Protein AF-A0A0H4B505-F1 (afdb_monomer)

Mean predicted aligned error: 18.38 Å

Foldseek 3Di:
DPPVVVVVVVVVCLVVVHWDDDDDPDPDPPPVPLGTHNDCPPSVVVVSVVVVVVVVVVVVVVVVVVVLLVVLVVLVLVLQPLSNEDFPPPDPRNVQADPQWTWDQPPPVSSIAIDGDPCLVVLLQLLVCLLPDALVVSQVVCVVVVDFAPDDDVPDGRGRDSVNSVVSLPDPVLQQWHFRADPVRDTDDDIRHNNHDHSDHPVSSVSSVVVNVCCVLQVNDDPDQFDLDLQGLQEAELQQQFFWDWAADDFDQDPVRDTHGAATFTFGPQCVVPVVNGPPPSDRQTQGDDPVVVLVLLLPDPLQVLQPPVVLVVVLVVLVVVLVVLVVVLVVLVVVLVVLVVVQVVCVVVVHDRDPVSVVVNVVSVVSNVVSVVVSVVSVVVSVVSVPDDGGPVRSVVSNVLSVVCVVCVDSRPVVSVVSNVVVVVSQWGWYAHSNVSDIHIFHFDDDSRGTLGTPDDPPSQPPQDDPSNVVSVVSSVVVVPPPD

Radius of gyration: 32.5 Å; Cα contacts (8 Å, |Δi|>4): 542; chains: 1; bounding box: 95×66×100 Å

Structure (mmCIF, N/CA/C/O backbone):
data_AF-A0A0H4B505-F1
#
_entry.id   AF-A0A0H4B505-F1
#
loop_
_atom_site.group_PDB
_atom_site.id
_atom_site.type_symbol
_atom_site.label_atom_id
_atom_site.label_alt_id
_atom_site.label_comp_id
_atom_site.label_asym_id
_atom_site.label_entity_id
_atom_site.label_seq_id
_atom_site.pdbx_PDB_ins_code
_atom_site.Cartn_x
_atom_site.Cartn_y
_atom_site.Cartn_z
_atom_site.occupancy
_atom_site.B_iso_or_equiv
_atom_site.auth_seq_id
_atom_site.auth_comp_id
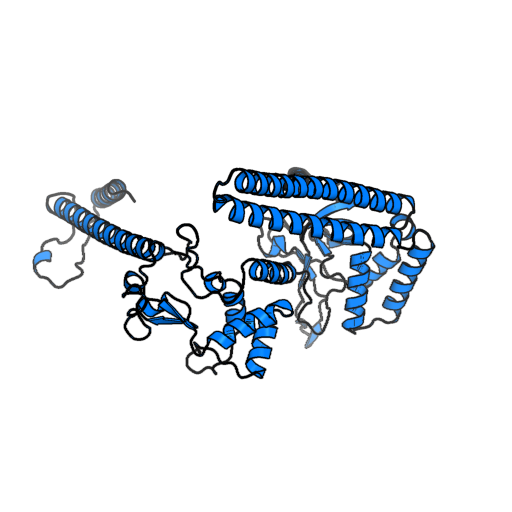_atom_site.auth_asym_id
_atom_site.auth_atom_id
_atom_site.pdbx_PDB_model_num
ATOM 1 N N . MET A 1 1 ? -0.317 -25.421 30.813 1.00 47.00 1 MET A N 1
ATOM 2 C CA . MET A 1 1 ? 0.051 -26.348 31.887 1.00 47.00 1 MET A CA 1
ATOM 3 C C . MET A 1 1 ? -1.161 -26.478 32.767 1.00 47.00 1 MET A C 1
ATOM 5 O O . MET A 1 1 ? -1.562 -25.506 33.411 1.00 47.00 1 MET A O 1
ATOM 9 N N . GLU A 1 2 ? -1.841 -27.605 32.639 1.00 58.97 2 GLU A N 1
ATOM 10 C CA . GLU A 1 2 ? -2.966 -27.904 33.508 1.00 58.97 2 GLU A CA 1
ATOM 11 C C . GLU A 1 2 ? -2.435 -28.212 34.912 1.00 58.97 2 GLU A C 1
ATOM 13 O O . GLU A 1 2 ? -1.259 -28.523 35.093 1.00 58.97 2 GLU A O 1
ATOM 18 N N . VAL A 1 3 ? -3.271 -28.046 35.941 1.00 57.50 3 VAL A N 1
ATOM 19 C CA . VAL A 1 3 ? -2.848 -28.306 37.333 1.00 57.50 3 VAL A CA 1
ATOM 20 C C . VAL A 1 3 ? -2.403 -29.764 37.493 1.00 57.50 3 VAL A C 1
ATOM 22 O O . VAL A 1 3 ? -1.510 -30.051 38.281 1.00 57.50 3 VAL A O 1
ATOM 25 N N . GLU A 1 4 ? -2.988 -30.659 36.700 1.00 63.47 4 GLU A N 1
ATOM 26 C CA . GLU A 1 4 ? -2.661 -32.082 36.652 1.00 63.47 4 GLU A CA 1
ATOM 27 C C . GLU A 1 4 ? -1.247 -32.350 36.126 1.00 63.47 4 GLU A C 1
ATOM 29 O O . GLU A 1 4 ? -0.554 -33.194 36.690 1.00 63.47 4 GLU A O 1
ATOM 34 N N . ASP A 1 5 ? -0.784 -31.593 35.125 1.00 70.44 5 ASP A N 1
ATOM 35 C CA . ASP A 1 5 ? 0.582 -31.711 34.593 1.00 70.44 5 ASP A CA 1
ATOM 36 C C . ASP A 1 5 ? 1.610 -31.350 35.670 1.00 70.44 5 ASP A C 1
ATOM 38 O O . ASP A 1 5 ? 2.559 -32.090 35.915 1.00 70.44 5 ASP A O 1
ATOM 42 N N . GLY A 1 6 ? 1.365 -30.243 36.380 1.00 67.19 6 GLY A N 1
ATOM 43 C CA . GLY A 1 6 ? 2.234 -29.797 37.467 1.00 67.19 6 GLY A CA 1
ATOM 44 C C . GLY A 1 6 ? 2.267 -30.778 38.641 1.00 67.19 6 GLY A C 1
ATOM 45 O O . GLY A 1 6 ? 3.318 -30.975 39.239 1.00 67.19 6 GLY A O 1
ATOM 46 N N . ILE A 1 7 ? 1.145 -31.434 38.958 1.00 70.38 7 ILE A N 1
ATOM 47 C CA . ILE A 1 7 ? 1.092 -32.464 40.007 1.00 70.38 7 ILE A CA 1
ATOM 48 C C . ILE A 1 7 ? 1.871 -33.717 39.592 1.00 70.38 7 ILE A C 1
ATOM 50 O O . ILE A 1 7 ? 2.605 -34.263 40.412 1.00 70.38 7 ILE A O 1
ATOM 54 N N . ARG A 1 8 ? 1.746 -34.165 38.335 1.00 74.44 8 ARG A N 1
ATOM 55 C CA . ARG A 1 8 ? 2.503 -35.323 37.829 1.00 74.44 8 ARG A CA 1
ATOM 56 C C . ARG A 1 8 ? 4.004 -35.080 37.876 1.00 74.44 8 ARG A C 1
ATOM 58 O O . ARG A 1 8 ? 4.752 -35.969 38.264 1.00 74.44 8 ARG A O 1
ATOM 65 N N . GLU A 1 9 ? 4.432 -33.880 37.512 1.00 77.38 9 GLU A N 1
ATOM 66 C CA . GLU A 1 9 ? 5.847 -33.519 37.508 1.00 77.38 9 GLU A CA 1
ATOM 67 C C . GLU A 1 9 ? 6.402 -33.375 38.934 1.00 77.38 9 GLU A C 1
ATOM 69 O O . GLU A 1 9 ? 7.493 -33.859 39.218 1.00 77.38 9 GLU A O 1
ATOM 74 N N . LEU A 1 10 ? 5.613 -32.829 39.868 1.00 73.00 10 LEU A N 1
ATOM 75 C CA . LEU A 1 10 ? 5.948 -32.807 41.298 1.00 73.00 10 LEU A CA 1
ATOM 76 C C . LEU A 1 10 ? 6.078 -34.217 41.894 1.00 73.00 10 LEU A C 1
ATOM 78 O O . LEU A 1 10 ? 7.038 -34.489 42.609 1.00 73.00 10 LEU A O 1
ATOM 82 N N . LEU A 1 11 ? 5.143 -35.120 41.582 1.00 77.38 11 LEU A N 1
ATOM 83 C CA . LEU A 1 11 ? 5.204 -36.518 42.018 1.00 77.38 11 LEU A CA 1
ATOM 84 C C . LEU A 1 11 ? 6.441 -37.228 41.462 1.00 77.38 11 LEU A C 1
ATOM 86 O O . LEU A 1 11 ? 7.147 -37.880 42.221 1.00 77.38 11 LEU A O 1
ATOM 90 N N . ALA A 1 12 ? 6.760 -37.030 40.180 1.00 80.44 12 ALA A N 1
ATOM 91 C CA . ALA A 1 12 ? 7.949 -37.612 39.559 1.00 80.44 12 ALA A CA 1
ATOM 92 C C . ALA A 1 12 ? 9.260 -37.135 40.213 1.00 80.44 12 ALA A C 1
ATOM 94 O O . ALA A 1 12 ? 10.206 -37.911 40.337 1.00 80.44 12 ALA A O 1
ATOM 95 N N . ILE A 1 13 ? 9.317 -35.873 40.656 1.00 77.62 13 ILE A N 1
ATOM 96 C CA . ILE A 1 13 ? 10.455 -35.327 41.412 1.00 77.62 13 ILE A CA 1
ATOM 97 C C . ILE A 1 13 ? 10.587 -36.038 42.769 1.00 77.62 13 ILE A C 1
ATOM 99 O O . ILE A 1 13 ? 11.686 -36.462 43.128 1.00 77.62 13 ILE A O 1
ATOM 103 N N . PHE A 1 14 ? 9.481 -36.221 43.495 1.00 81.31 14 PHE A N 1
ATOM 104 C CA . PHE A 1 14 ? 9.489 -36.907 44.791 1.00 81.31 14 PHE A CA 1
ATOM 105 C C . PHE A 1 14 ? 9.815 -38.402 44.670 1.00 81.31 14 PHE A C 1
ATOM 107 O O . PHE A 1 14 ? 10.628 -38.909 45.442 1.00 81.31 14 PHE A O 1
ATOM 114 N N . ASP A 1 15 ? 9.265 -39.093 43.668 1.00 79.81 15 ASP A N 1
ATOM 115 C CA . ASP A 1 15 ? 9.544 -40.510 43.390 1.00 79.81 15 ASP A CA 1
ATOM 116 C C . ASP A 1 15 ? 11.017 -40.748 43.012 1.00 79.81 15 ASP A C 1
ATOM 118 O O . ASP A 1 15 ? 11.576 -41.809 43.290 1.00 79.81 15 ASP A O 1
ATOM 122 N N . ALA A 1 16 ? 11.683 -39.741 42.436 1.00 85.31 16 ALA A N 1
ATOM 123 C CA . ALA A 1 16 ? 13.122 -39.752 42.171 1.00 85.31 16 ALA A CA 1
ATOM 124 C C . ALA A 1 16 ? 13.986 -39.493 43.427 1.00 85.31 16 ALA A C 1
ATOM 126 O O . ALA A 1 16 ? 15.211 -39.401 43.322 1.00 85.31 16 ALA A O 1
ATOM 127 N N . GLY A 1 17 ? 13.375 -39.358 44.610 1.00 78.12 17 GLY A N 1
ATOM 128 C CA . GLY A 1 17 ? 14.056 -39.076 45.876 1.00 78.12 17 GLY A CA 1
ATOM 129 C C . GLY A 1 17 ? 14.530 -37.628 46.020 1.00 78.12 17 GLY A C 1
ATOM 130 O O . GLY A 1 17 ? 15.330 -37.327 46.908 1.00 78.12 17 GLY A O 1
ATOM 131 N N . LEU A 1 18 ? 14.068 -36.728 45.149 1.00 74.31 18 LEU A N 1
ATOM 132 C CA . LEU A 1 18 ? 14.419 -35.313 45.176 1.00 74.31 18 LEU A CA 1
ATOM 133 C C . LEU A 1 18 ? 13.382 -34.536 45.989 1.00 74.31 18 LEU A C 1
ATOM 135 O O . LEU A 1 18 ? 12.185 -34.789 45.908 1.00 74.31 18 LEU A O 1
ATOM 139 N N . GLY A 1 19 ? 13.848 -33.564 46.769 1.00 70.38 19 GLY A N 1
ATOM 140 C CA . GLY A 1 19 ? 12.987 -32.657 47.518 1.00 70.38 19 GLY A CA 1
ATOM 141 C C . GLY A 1 19 ? 12.926 -31.268 46.890 1.00 70.38 19 GLY A C 1
ATOM 142 O O . GLY A 1 19 ? 13.866 -30.829 46.229 1.00 70.38 19 GLY A O 1
ATOM 143 N N . ILE A 1 20 ? 11.831 -30.550 47.124 1.00 70.50 20 ILE A N 1
ATOM 144 C CA . ILE A 1 20 ? 11.635 -29.181 46.646 1.00 70.50 20 ILE A CA 1
ATOM 145 C C . ILE A 1 20 ? 11.804 -28.225 47.816 1.00 70.50 20 ILE A C 1
ATOM 147 O O . ILE A 1 20 ? 11.031 -28.244 48.772 1.00 70.50 20 ILE A O 1
ATOM 151 N N . ALA A 1 21 ? 12.815 -27.367 47.721 1.00 66.69 21 ALA A N 1
ATOM 152 C CA . ALA A 1 21 ? 12.977 -26.241 48.625 1.00 66.69 21 ALA A CA 1
ATOM 153 C C . ALA A 1 21 ? 12.109 -25.076 48.134 1.00 66.69 21 ALA A C 1
ATOM 155 O O . ALA A 1 21 ? 12.296 -24.576 47.022 1.00 66.69 21 ALA A O 1
ATOM 156 N N . VAL A 1 22 ? 11.156 -24.642 48.958 1.00 64.69 22 VAL A N 1
ATOM 157 C CA . VAL A 1 22 ? 10.309 -23.482 48.662 1.00 64.69 22 VAL A CA 1
ATOM 158 C C . VAL A 1 22 ? 10.856 -22.285 49.431 1.00 64.69 22 VAL A C 1
ATOM 160 O O . VAL A 1 22 ? 10.859 -22.284 50.657 1.00 64.69 22 VAL A O 1
ATOM 163 N N . CYS A 1 23 ? 11.334 -21.272 48.709 1.00 55.28 23 CYS A N 1
ATOM 164 C CA . CYS A 1 23 ? 11.812 -20.026 49.305 1.00 55.28 23 CYS A CA 1
ATOM 165 C C . CYS A 1 23 ? 10.682 -18.982 49.279 1.00 55.28 23 CYS A C 1
ATOM 167 O O . CYS A 1 23 ? 10.175 -18.686 48.189 1.00 55.28 23 CYS A O 1
ATOM 169 N N . PRO A 1 24 ? 10.241 -18.449 50.433 1.00 55.56 24 PRO A N 1
ATOM 170 C CA . PRO A 1 24 ? 9.192 -17.440 50.467 1.00 55.56 24 PRO A CA 1
ATOM 171 C C . PRO A 1 24 ? 9.683 -16.087 49.933 1.00 55.56 24 PRO A C 1
ATOM 173 O O . PRO A 1 24 ? 10.873 -15.786 49.909 1.00 55.56 24 PRO A O 1
ATOM 176 N N . TYR A 1 25 ? 8.729 -15.271 49.482 1.00 49.03 25 TYR A N 1
ATOM 177 C CA . TYR A 1 25 ? 8.973 -13.922 48.959 1.00 49.03 25 TYR A CA 1
ATOM 178 C C . TYR A 1 25 ? 8.952 -12.838 50.058 1.00 49.03 25 TYR A C 1
ATOM 180 O O . TYR A 1 25 ? 9.367 -11.713 49.798 1.00 49.03 25 TYR A O 1
ATOM 188 N N . GLU A 1 26 ? 8.485 -13.157 51.271 1.00 50.34 26 GLU A N 1
ATOM 189 C CA . GLU A 1 26 ? 8.412 -12.222 52.404 1.00 50.34 26 GLU A CA 1
ATOM 190 C C . GLU A 1 26 ? 9.040 -12.832 53.667 1.00 50.34 26 GLU A C 1
ATOM 192 O O . GLU A 1 26 ? 8.869 -14.024 53.932 1.00 50.34 26 GLU A O 1
ATOM 197 N N . ASP A 1 27 ? 9.748 -11.991 54.430 1.00 48.66 27 ASP A N 1
ATOM 198 C CA . ASP A 1 27 ? 10.404 -12.296 55.712 1.00 48.66 27 ASP A CA 1
ATOM 199 C C . ASP A 1 27 ? 9.374 -12.434 56.854 1.00 48.66 27 ASP A C 1
ATOM 201 O O . ASP A 1 27 ? 9.413 -11.698 57.840 1.00 48.66 27 ASP A O 1
ATOM 205 N N . ASP A 1 28 ? 8.402 -13.338 56.714 1.00 49.44 28 ASP A N 1
ATOM 206 C CA . ASP A 1 28 ? 7.473 -13.680 57.795 1.00 49.44 28 ASP A CA 1
ATOM 207 C C . ASP A 1 28 ? 7.824 -15.069 58.363 1.00 49.44 28 ASP A C 1
ATOM 209 O O . ASP A 1 28 ? 7.789 -16.091 57.669 1.00 49.44 28 ASP A O 1
ATOM 213 N N . ASP A 1 29 ? 8.172 -15.096 59.654 1.00 52.53 29 ASP A N 1
ATOM 214 C CA . ASP A 1 29 ? 8.674 -16.249 60.423 1.00 52.53 29 ASP A CA 1
ATOM 215 C C . ASP A 1 29 ? 7.698 -17.441 60.491 1.00 52.53 29 ASP A C 1
ATOM 217 O O . ASP A 1 29 ? 8.032 -18.529 60.968 1.00 52.53 29 ASP A O 1
ATOM 221 N N . THR A 1 30 ? 6.475 -17.268 59.993 1.00 49.25 30 THR A N 1
ATOM 222 C CA . THR A 1 30 ? 5.428 -18.293 59.972 1.00 49.25 30 THR A CA 1
ATOM 223 C C . THR A 1 30 ? 5.692 -19.440 58.983 1.00 49.25 30 THR A C 1
ATOM 225 O O . THR A 1 30 ? 5.174 -20.539 59.198 1.00 49.25 30 THR A O 1
ATOM 228 N N . TRP A 1 31 ? 6.546 -19.249 57.964 1.00 47.53 31 TRP A N 1
ATOM 229 C CA . TRP A 1 31 ? 6.829 -20.253 56.915 1.00 47.53 31 TRP A CA 1
ATOM 230 C C . TRP A 1 31 ? 8.210 -20.923 56.994 1.00 47.53 31 TRP A C 1
ATOM 232 O O . TRP A 1 31 ? 8.468 -21.869 56.245 1.00 47.53 31 TRP A O 1
ATOM 242 N N . ASN A 1 32 ? 9.037 -20.573 57.990 1.00 49.28 32 ASN A N 1
ATOM 243 C CA . ASN A 1 32 ? 10.272 -21.298 58.347 1.00 49.28 32 ASN A CA 1
ATOM 244 C C . ASN A 1 32 ? 10.034 -22.781 58.739 1.00 49.28 32 ASN A C 1
ATOM 246 O O . ASN A 1 32 ? 10.974 -23.521 59.022 1.00 49.28 32 ASN A O 1
ATOM 250 N N . ARG A 1 33 ? 8.775 -23.240 58.740 1.00 48.97 33 ARG A N 1
ATOM 251 C CA . ARG A 1 33 ? 8.349 -24.609 59.061 1.00 48.97 33 ARG A CA 1
ATOM 252 C C . ARG A 1 33 ? 8.218 -25.556 57.866 1.00 48.97 33 ARG A C 1
ATOM 254 O O . ARG A 1 33 ? 8.103 -26.753 58.107 1.00 48.97 33 ARG A O 1
ATOM 261 N N . LEU A 1 34 ? 8.218 -25.081 56.614 1.00 50.94 34 LEU A N 1
ATOM 262 C CA . LEU A 1 34 ? 7.962 -25.977 55.471 1.00 50.94 34 LEU A CA 1
ATOM 263 C C . LEU A 1 34 ? 9.180 -26.761 54.967 1.00 50.94 34 LEU A C 1
ATOM 265 O O . LEU A 1 34 ? 8.992 -27.823 54.378 1.00 50.94 34 LEU A O 1
ATOM 269 N N . GLY A 1 35 ? 10.404 -26.298 55.241 1.00 58.12 35 GLY A N 1
ATOM 270 C CA . GLY A 1 35 ? 11.628 -27.043 54.930 1.00 58.12 35 GLY A CA 1
ATOM 271 C C . GLY A 1 35 ? 11.737 -27.514 53.469 1.00 58.12 35 GLY A C 1
ATOM 272 O O . GLY A 1 35 ? 11.226 -26.883 52.543 1.00 58.12 35 GLY A O 1
ATOM 273 N N . ILE A 1 36 ? 12.451 -28.624 53.264 1.00 61.47 36 ILE A N 1
ATOM 274 C CA . ILE A 1 36 ? 12.500 -29.336 51.981 1.00 61.47 36 ILE A CA 1
ATOM 275 C C . ILE A 1 36 ? 11.297 -30.276 51.925 1.00 61.47 36 ILE A C 1
ATOM 277 O O . ILE A 1 36 ? 11.151 -31.156 52.771 1.00 61.47 36 ILE A O 1
ATOM 281 N N . ILE A 1 37 ? 10.463 -30.113 50.907 1.00 67.62 37 ILE A N 1
ATOM 282 C CA . ILE A 1 37 ? 9.268 -30.930 50.703 1.00 67.62 37 ILE A CA 1
ATOM 283 C C . ILE A 1 37 ? 9.675 -32.164 49.927 1.00 67.62 37 ILE A C 1
ATOM 285 O O . ILE A 1 37 ? 10.184 -32.045 48.818 1.00 67.62 37 ILE A O 1
ATOM 289 N N . THR A 1 38 ? 9.474 -33.338 50.506 1.00 62.19 38 THR A N 1
ATOM 290 C CA . THR A 1 38 ? 9.902 -34.614 49.919 1.00 62.19 38 THR A CA 1
ATOM 291 C C . THR A 1 38 ? 8.731 -35.524 49.548 1.00 62.19 38 THR A C 1
ATOM 293 O O . THR A 1 38 ? 8.951 -36.586 48.978 1.00 62.19 38 THR A O 1
ATOM 296 N N . ASN A 1 39 ? 7.488 -35.128 49.855 1.00 65.62 39 ASN A N 1
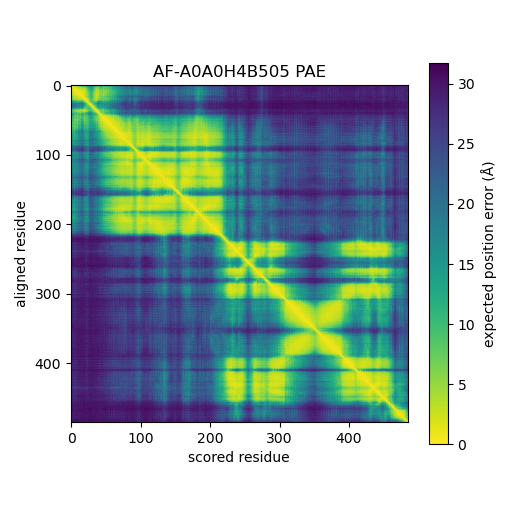ATOM 297 C CA . ASN A 1 39 ? 6.263 -35.855 49.518 1.00 65.62 39 ASN A CA 1
ATOM 298 C C . ASN A 1 39 ? 5.000 -34.962 49.583 1.00 65.62 39 ASN A C 1
ATOM 300 O O . ASN A 1 39 ? 5.015 -33.847 50.100 1.00 65.62 39 ASN A O 1
ATOM 304 N N . LEU A 1 40 ? 3.884 -35.475 49.048 1.00 63.38 40 LEU A N 1
ATOM 305 C CA . LEU A 1 40 ? 2.555 -34.834 49.004 1.00 63.38 40 LEU A CA 1
ATOM 306 C C . LEU A 1 40 ? 1.677 -35.164 50.231 1.00 63.38 40 LEU A C 1
ATOM 308 O O . LEU A 1 40 ? 0.487 -35.427 50.109 1.00 63.38 40 LEU A O 1
ATOM 312 N N . ASN A 1 41 ? 2.259 -35.176 51.427 1.00 67.50 41 ASN A N 1
ATOM 313 C CA . ASN A 1 41 ? 1.502 -35.221 52.686 1.00 67.50 41 ASN A CA 1
ATOM 314 C C . ASN A 1 41 ? 0.918 -33.825 53.021 1.00 67.50 41 ASN A C 1
ATOM 316 O O . ASN A 1 41 ? 0.813 -32.973 52.137 1.00 67.50 41 ASN A O 1
ATOM 320 N N . THR A 1 42 ? 0.512 -33.572 54.273 1.00 57.03 42 THR A N 1
ATOM 321 C CA . THR A 1 42 ? -0.193 -32.348 54.716 1.00 57.03 42 THR A CA 1
ATOM 322 C C . THR A 1 42 ? 0.421 -31.046 54.170 1.00 57.03 42 THR A C 1
ATOM 324 O O . THR A 1 42 ? -0.304 -30.151 5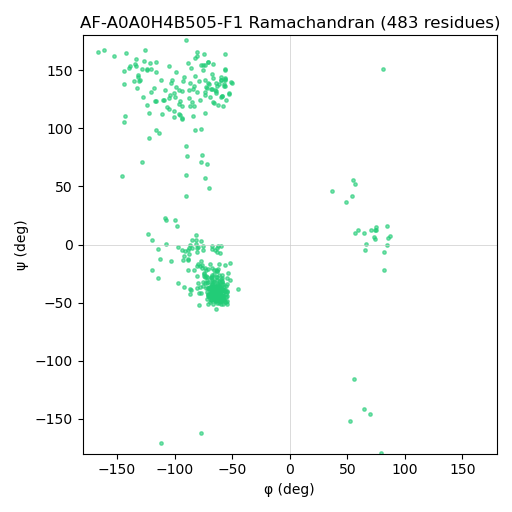3.743 1.00 57.03 42 THR A O 1
ATOM 327 N N . SER A 1 43 ? 1.754 -30.973 54.080 1.00 57.16 43 SER A N 1
ATOM 328 C CA . SER A 1 43 ? 2.500 -29.828 53.535 1.00 57.16 43 SER A CA 1
ATOM 329 C C . SER A 1 43 ? 2.330 -29.632 52.017 1.00 57.16 43 SER A C 1
ATOM 331 O O . SER A 1 43 ? 2.279 -28.503 51.528 1.00 57.16 43 SER A O 1
ATOM 333 N N . GLY A 1 44 ? 2.218 -30.716 51.244 1.00 61.28 44 GLY A N 1
ATOM 334 C CA . GLY A 1 44 ? 1.980 -30.666 49.798 1.00 61.28 44 GLY A CA 1
ATOM 335 C C . GLY A 1 44 ? 0.534 -30.300 49.442 1.00 61.28 44 GLY A C 1
ATOM 336 O O . GLY A 1 44 ? 0.298 -29.549 48.490 1.00 61.28 44 GLY A O 1
ATOM 337 N N . GLU A 1 45 ? -0.439 -30.757 50.237 1.00 65.56 45 GLU A N 1
ATOM 338 C CA . GLU A 1 45 ? -1.844 -30.346 50.103 1.00 65.56 45 GLU A CA 1
ATOM 339 C C . GLU A 1 45 ? -2.035 -28.847 50.383 1.00 65.56 45 GLU A C 1
ATOM 341 O O . GLU A 1 45 ? -2.776 -28.168 49.662 1.00 65.56 45 GLU A O 1
ATOM 346 N N . GLU A 1 46 ? -1.327 -28.304 51.378 1.00 65.50 46 GLU A N 1
ATOM 347 C CA . GLU A 1 46 ? -1.334 -26.872 51.689 1.00 65.50 46 GLU A CA 1
ATOM 348 C C . GLU A 1 46 ? -0.796 -26.023 50.533 1.00 65.50 46 GLU A C 1
ATOM 350 O O . GLU A 1 46 ? -1.428 -25.034 50.153 1.00 65.50 46 GLU A O 1
ATOM 355 N N . ILE A 1 47 ? 0.295 -26.441 49.887 1.00 67.69 47 ILE A N 1
ATOM 356 C CA . ILE A 1 47 ? 0.832 -25.740 48.711 1.00 67.69 47 ILE A CA 1
ATOM 357 C C . ILE A 1 47 ? -0.143 -25.774 47.545 1.00 67.69 47 ILE A C 1
ATOM 359 O O . ILE A 1 47 ? -0.386 -24.746 46.912 1.00 67.69 47 ILE A O 1
ATOM 363 N N . LEU A 1 48 ? -0.747 -26.928 47.258 1.00 67.06 48 LEU A N 1
ATOM 364 C CA . LEU A 1 48 ? -1.743 -27.0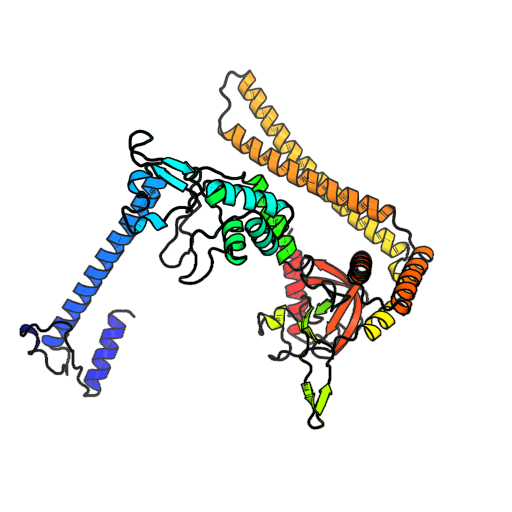25 46.193 1.00 67.06 48 LEU A CA 1
ATOM 365 C C . LEU A 1 48 ? -2.964 -26.142 46.483 1.00 67.06 48 LEU A C 1
ATOM 367 O O . LEU A 1 48 ? -3.512 -25.529 45.560 1.00 67.06 48 LEU A O 1
ATOM 371 N N . ARG A 1 49 ? -3.381 -26.034 47.750 1.00 65.81 49 ARG A N 1
ATOM 372 C CA . ARG A 1 49 ? -4.459 -25.134 48.177 1.00 65.81 49 ARG A CA 1
ATOM 373 C C . ARG A 1 49 ? -4.088 -23.670 47.950 1.00 65.81 49 ARG A C 1
ATOM 375 O O . ARG A 1 49 ? -4.889 -22.941 47.358 1.00 65.81 49 ARG A O 1
ATOM 382 N N . GLU A 1 50 ? -2.891 -23.247 48.348 1.00 67.75 50 GLU A N 1
ATOM 383 C CA . GLU A 1 50 ? -2.441 -21.865 48.159 1.00 67.75 50 GLU A CA 1
ATOM 384 C C . GLU A 1 50 ? -2.189 -21.529 46.682 1.00 67.75 50 GLU A C 1
ATOM 386 O O . GLU A 1 50 ? -2.587 -20.458 46.229 1.00 67.75 50 GLU A O 1
ATOM 391 N N . LEU A 1 51 ? -1.666 -22.457 45.874 1.00 70.38 51 LEU A N 1
ATOM 392 C CA . LEU A 1 51 ? -1.541 -22.281 44.421 1.00 70.38 51 LEU A CA 1
ATOM 393 C C . LEU A 1 51 ? -2.911 -22.145 43.744 1.00 70.38 51 LEU A C 1
ATOM 395 O O . LEU A 1 51 ? -3.110 -21.259 42.907 1.00 70.38 51 LEU A O 1
ATOM 399 N N . LYS A 1 52 ? -3.896 -22.969 44.133 1.00 70.56 52 LYS A N 1
ATOM 400 C CA . LYS A 1 52 ? -5.287 -22.834 43.661 1.00 70.56 52 LYS A CA 1
ATOM 401 C C . LYS A 1 52 ? -5.888 -21.493 44.089 1.00 70.56 52 LYS A C 1
ATOM 403 O O . LYS A 1 52 ? -6.578 -20.857 43.290 1.00 70.56 52 LYS A O 1
ATOM 408 N N . ARG A 1 53 ? -5.619 -21.034 45.314 1.00 71.81 53 ARG A N 1
ATOM 409 C CA . ARG A 1 53 ? -6.074 -19.732 45.825 1.00 71.81 53 ARG A CA 1
ATOM 410 C C . ARG A 1 53 ? -5.437 -18.571 45.061 1.00 71.81 53 ARG A C 1
ATOM 412 O O . ARG A 1 53 ? -6.161 -17.692 44.597 1.00 71.81 53 ARG A O 1
ATOM 419 N N . ALA A 1 54 ? -4.122 -18.599 44.863 1.00 70.44 54 ALA A N 1
ATOM 420 C CA . ALA A 1 54 ? -3.377 -17.608 44.097 1.00 70.44 54 ALA A CA 1
ATOM 421 C C . ALA A 1 54 ? -3.861 -17.543 42.641 1.00 70.44 54 ALA A C 1
ATOM 423 O O . ALA A 1 54 ? -4.061 -16.452 42.101 1.00 70.44 54 ALA A O 1
ATOM 424 N N . ARG A 1 55 ? -4.135 -18.699 42.021 1.00 73.69 55 ARG A N 1
ATOM 425 C CA . ARG A 1 55 ? -4.720 -18.774 40.678 1.00 73.69 55 ARG A CA 1
ATOM 426 C C . ARG A 1 55 ? -6.116 -18.158 40.627 1.00 73.69 55 ARG A C 1
ATOM 428 O O . ARG A 1 55 ? -6.334 -17.291 39.787 1.00 73.69 55 ARG A O 1
ATOM 435 N N . ARG A 1 56 ? -7.027 -18.535 41.533 1.00 73.38 56 ARG A N 1
ATOM 436 C CA . ARG A 1 56 ? -8.384 -17.953 41.604 1.00 73.38 56 ARG A CA 1
ATOM 437 C C . ARG A 1 56 ? -8.345 -16.440 41.799 1.00 73.38 56 ARG A C 1
ATOM 439 O O . ARG A 1 56 ? -9.109 -15.716 41.168 1.00 73.38 56 ARG A O 1
ATOM 446 N N . GLU A 1 57 ? -7.449 -15.952 42.651 1.00 77.75 57 GLU A N 1
ATOM 447 C CA . GLU A 1 57 ? -7.283 -14.516 42.874 1.00 77.75 57 GLU A CA 1
ATOM 448 C C . GLU A 1 57 ? -6.731 -13.811 41.627 1.00 77.75 57 GLU A C 1
ATOM 450 O O . GLU A 1 57 ? -7.204 -12.739 41.248 1.00 77.75 57 GLU A O 1
ATOM 455 N N . SER A 1 58 ? -5.770 -14.429 40.938 1.00 74.38 58 SER A N 1
ATOM 456 C CA . SER A 1 58 ? -5.248 -13.935 39.661 1.00 74.38 58 SER A CA 1
ATOM 457 C C . SER A 1 58 ? -6.327 -13.903 38.570 1.00 74.38 58 SER A C 1
ATOM 459 O O . SER A 1 58 ? -6.454 -12.903 37.860 1.00 74.38 58 SER A O 1
ATOM 461 N N . GLU A 1 59 ? -7.152 -14.950 38.472 1.00 80.56 59 GLU A N 1
ATOM 462 C CA . GLU A 1 59 ? -8.284 -15.048 37.544 1.00 80.56 59 GLU A CA 1
ATOM 463 C C . GLU A 1 59 ? -9.336 -13.971 37.839 1.00 80.56 59 GLU A C 1
ATOM 465 O O . GLU A 1 59 ? -9.667 -13.203 36.938 1.00 80.56 59 GLU A O 1
ATOM 470 N N . ARG A 1 60 ? -9.745 -13.784 39.101 1.00 81.69 60 ARG A N 1
ATOM 471 C CA . ARG A 1 60 ? -10.646 -12.685 39.502 1.00 81.69 60 ARG A CA 1
ATOM 472 C C . ARG A 1 60 ? -10.070 -11.307 39.186 1.00 81.69 60 ARG A C 1
ATOM 474 O O . ARG A 1 60 ? -10.772 -10.440 38.666 1.00 81.69 60 ARG A O 1
ATOM 481 N N . LYS A 1 61 ? -8.786 -11.072 39.479 1.00 79.94 61 LYS A N 1
ATOM 482 C CA . LYS A 1 61 ? -8.103 -9.811 39.132 1.00 79.94 61 LYS A CA 1
ATOM 483 C C . LYS A 1 61 ? -8.062 -9.595 37.620 1.00 79.94 61 LYS A C 1
ATOM 485 O O . LYS A 1 61 ? -8.150 -8.453 37.163 1.00 79.94 61 LYS A O 1
ATOM 490 N N . ARG A 1 62 ? -7.907 -10.666 36.838 1.00 79.56 62 ARG A N 1
ATOM 491 C CA . ARG A 1 62 ? -7.951 -10.626 35.375 1.00 79.56 62 ARG A CA 1
ATOM 492 C C . ARG A 1 62 ? -9.359 -10.310 34.875 1.00 79.56 62 ARG A C 1
ATOM 494 O O . ARG A 1 62 ? -9.474 -9.411 34.052 1.00 79.56 62 ARG A O 1
ATOM 501 N N . GLU A 1 63 ? -10.390 -10.979 35.380 1.00 83.44 63 GLU A N 1
ATOM 502 C CA . GLU A 1 63 ? -11.796 -10.732 35.029 1.00 83.44 63 GLU A CA 1
ATOM 503 C C . GLU A 1 63 ? -12.201 -9.293 35.321 1.00 83.44 63 GLU A C 1
ATOM 505 O O . GLU A 1 63 ? -12.638 -8.597 34.413 1.00 83.44 63 GLU A O 1
ATOM 510 N N . ARG A 1 64 ? -11.937 -8.791 36.535 1.00 84.12 64 ARG A N 1
ATOM 511 C CA . ARG A 1 64 ? -12.214 -7.388 36.896 1.00 84.12 64 ARG A CA 1
ATOM 512 C C . ARG A 1 64 ? -11.523 -6.402 35.960 1.00 84.12 64 ARG A C 1
ATOM 514 O O . ARG A 1 64 ? -12.091 -5.380 35.597 1.00 84.12 64 ARG A O 1
ATOM 521 N N . ARG A 1 65 ? -10.281 -6.698 35.563 1.00 82.75 65 ARG A N 1
ATOM 522 C CA . ARG A 1 65 ? -9.531 -5.855 34.626 1.00 82.75 65 ARG A CA 1
ATOM 523 C C . ARG A 1 65 ? -10.127 -5.888 33.221 1.00 82.75 65 ARG A C 1
ATOM 525 O O . ARG A 1 65 ? -10.096 -4.860 32.558 1.00 82.75 65 ARG A O 1
ATOM 532 N N . LEU A 1 66 ? -10.590 -7.048 32.757 1.00 81.75 66 LEU A N 1
ATOM 533 C CA . LEU A 1 66 ? -11.241 -7.181 31.453 1.00 81.75 66 LEU A CA 1
ATOM 534 C C . LEU A 1 66 ? -12.598 -6.473 31.457 1.00 81.75 66 LEU A C 1
ATOM 536 O O . LEU A 1 66 ? -12.803 -5.628 30.596 1.00 81.75 66 LEU A O 1
ATOM 540 N N . GLY A 1 67 ? -13.425 -6.701 32.482 1.00 85.31 67 GLY A N 1
ATOM 541 C CA . GLY A 1 67 ? -14.700 -6.003 32.668 1.00 85.31 67 GLY A CA 1
ATOM 542 C C . GLY A 1 67 ? -14.529 -4.485 32.662 1.00 85.31 67 GLY A C 1
ATOM 543 O O . GLY A 1 67 ? -15.131 -3.811 31.844 1.00 85.31 67 GLY A O 1
ATOM 544 N N . ALA A 1 68 ? -13.576 -3.944 33.429 1.00 84.88 68 ALA A N 1
ATOM 545 C CA . ALA A 1 68 ? -13.307 -2.501 33.427 1.00 84.88 68 ALA A CA 1
ATOM 546 C C . ALA A 1 68 ? -12.857 -1.936 32.059 1.00 84.88 68 ALA A C 1
ATOM 548 O O . ALA A 1 68 ? -13.0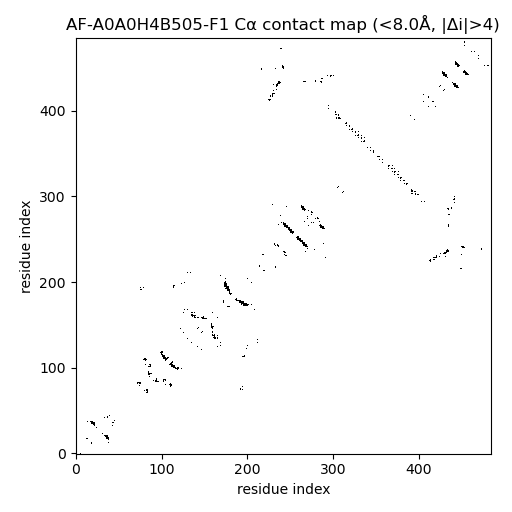03 -0.741 31.797 1.00 84.88 68 ALA A O 1
ATOM 549 N N . VAL A 1 69 ? -12.253 -2.760 31.195 1.00 84.62 69 VAL A N 1
ATOM 550 C CA . VAL A 1 69 ? -11.877 -2.365 29.828 1.00 84.62 69 VAL A CA 1
ATOM 551 C C . VAL A 1 69 ? -13.089 -2.403 28.900 1.00 84.62 69 VAL A C 1
ATOM 553 O O . VAL A 1 69 ? -13.244 -1.487 28.093 1.00 84.62 69 VAL A O 1
ATOM 556 N N . ASP A 1 70 ? -13.932 -3.424 29.029 1.00 86.62 70 ASP A N 1
ATOM 557 C CA . ASP A 1 70 ? -15.158 -3.568 28.247 1.00 86.62 70 ASP A CA 1
ATOM 558 C C . ASP A 1 70 ? -16.168 -2.462 28.617 1.00 86.62 70 ASP A C 1
ATOM 560 O O . ASP A 1 70 ? -16.614 -1.747 27.720 1.00 86.62 70 ASP A O 1
ATOM 564 N N . ASP A 1 71 ? -16.372 -2.186 29.913 1.00 87.94 71 ASP A N 1
ATOM 565 C CA . ASP A 1 71 ? -17.177 -1.064 30.429 1.00 87.94 71 ASP A CA 1
ATOM 566 C C . ASP A 1 71 ? -16.700 0.282 29.863 1.00 87.94 71 ASP A C 1
ATOM 568 O O . ASP A 1 71 ? -17.484 1.158 29.490 1.00 87.94 71 ASP A O 1
ATOM 572 N N . LYS A 1 72 ? -15.375 0.462 29.773 1.00 88.31 72 LYS A N 1
ATOM 573 C CA . LYS A 1 72 ? -14.777 1.658 29.171 1.00 88.31 72 LYS A CA 1
ATOM 574 C C . LYS A 1 72 ? -15.133 1.766 27.690 1.00 88.31 72 LYS A C 1
ATOM 576 O O . LYS A 1 72 ? -15.370 2.871 27.214 1.00 88.31 72 LYS A O 1
ATOM 581 N N . TRP A 1 73 ? -15.117 0.669 26.940 1.00 89.81 73 TRP A N 1
ATOM 582 C CA . TRP A 1 73 ? -15.447 0.695 25.515 1.00 89.81 73 TRP A CA 1
ATOM 583 C C . TRP A 1 73 ? -16.937 0.900 25.272 1.00 89.81 73 TRP A C 1
ATOM 585 O O . TRP A 1 73 ? -17.286 1.642 24.358 1.00 89.81 73 TRP A O 1
ATOM 595 N N . GLU A 1 74 ? -17.800 0.311 26.096 1.00 89.75 74 GLU A N 1
ATOM 596 C CA . GLU A 1 74 ? -19.241 0.572 26.069 1.00 89.75 74 GLU A CA 1
ATOM 597 C C . GLU A 1 74 ? -19.545 2.039 26.357 1.00 89.75 74 GLU A C 1
ATOM 599 O O . GLU A 1 74 ? -20.227 2.677 25.559 1.00 89.75 74 GLU A O 1
ATOM 604 N N . ALA A 1 75 ? -18.914 2.631 27.374 1.00 90.06 75 ALA A N 1
ATOM 605 C CA . ALA A 1 75 ? -19.060 4.057 27.649 1.00 90.06 75 ALA A CA 1
ATOM 606 C C . ALA A 1 75 ? -18.665 4.942 26.448 1.00 90.06 75 ALA A C 1
ATOM 608 O O . ALA A 1 75 ? -19.310 5.957 26.194 1.00 90.06 75 ALA A O 1
ATOM 609 N N . ILE A 1 76 ? -17.639 4.559 25.673 1.00 91.00 76 ILE A N 1
ATOM 610 C CA . ILE A 1 76 ? -17.272 5.272 24.436 1.00 91.00 76 ILE A CA 1
ATOM 611 C C . ILE A 1 76 ? -18.372 5.132 23.377 1.00 91.00 76 ILE A C 1
ATOM 613 O O . ILE A 1 76 ? -18.712 6.130 22.744 1.00 91.00 76 ILE A O 1
ATOM 617 N N . ARG A 1 77 ? -18.944 3.932 23.193 1.00 89.38 77 ARG A N 1
ATOM 618 C CA . ARG A 1 77 ? -20.042 3.696 22.234 1.00 89.38 77 ARG A CA 1
ATOM 619 C C . ARG A 1 77 ? -21.298 4.488 22.590 1.00 89.38 77 ARG A C 1
ATOM 621 O O . ARG A 1 77 ? -21.942 5.035 21.706 1.00 89.38 77 ARG A O 1
ATOM 628 N N . GLU A 1 78 ? -21.600 4.609 23.877 1.00 89.62 78 GLU A N 1
ATOM 629 C CA . GLU A 1 78 ? -22.711 5.416 24.399 1.00 89.62 78 GLU A CA 1
ATOM 630 C C . GLU A 1 78 ? -22.426 6.932 24.369 1.00 89.62 78 GLU A C 1
ATOM 632 O O . GLU A 1 78 ? -23.278 7.755 24.718 1.00 89.62 78 GLU A O 1
ATOM 637 N N . GLY A 1 79 ? -21.212 7.331 23.972 1.00 86.88 79 GLY A N 1
ATOM 638 C CA . GLY A 1 79 ? -20.787 8.725 23.909 1.00 86.88 79 GLY A CA 1
ATOM 639 C C . GLY A 1 79 ? -20.492 9.359 25.271 1.00 86.88 79 GLY A C 1
ATOM 640 O O . GLY A 1 79 ? -20.400 10.583 25.353 1.00 86.88 79 GLY A O 1
ATOM 641 N N . ASN A 1 80 ? -20.337 8.561 26.331 1.00 90.31 80 ASN A N 1
ATOM 642 C CA . ASN A 1 80 ? -19.877 8.997 27.648 1.00 90.31 80 ASN A CA 1
ATOM 643 C C . ASN A 1 80 ? -18.344 8.911 27.738 1.00 90.31 80 ASN A C 1
ATOM 645 O O . ASN A 1 80 ? -17.757 8.013 28.350 1.00 90.31 80 ASN A O 1
ATOM 649 N N . LEU A 1 81 ? -17.682 9.877 27.106 1.00 90.44 81 LEU A N 1
ATOM 650 C CA . LEU A 1 81 ? -16.228 9.944 27.008 1.00 90.44 81 LEU A CA 1
ATOM 651 C C . LEU A 1 81 ? -15.563 10.223 28.364 1.00 90.44 81 LEU A C 1
ATOM 653 O O . LEU A 1 81 ? -14.448 9.756 28.594 1.00 90.44 81 LEU A O 1
ATOM 657 N N . SER A 1 82 ? -16.242 10.909 29.287 1.00 88.50 82 SER A N 1
ATOM 658 C CA . SER A 1 82 ? -15.727 11.233 30.629 1.00 88.50 82 SER A CA 1
ATOM 659 C C . SER A 1 82 ? -15.475 10.010 31.510 1.00 88.50 82 SER A C 1
ATOM 661 O O . SER A 1 82 ? -14.571 10.031 32.345 1.00 88.50 82 SER A O 1
ATOM 663 N N . LYS A 1 83 ? -16.210 8.910 31.298 1.00 86.56 83 LYS A N 1
ATOM 664 C CA . LYS A 1 83 ? -15.919 7.624 31.958 1.00 86.56 83 LYS A CA 1
ATOM 665 C C . LYS A 1 83 ? -14.681 6.930 31.379 1.00 86.56 83 LYS A C 1
ATOM 667 O O . LYS A 1 83 ? -14.000 6.187 32.084 1.00 86.56 83 LYS A O 1
ATOM 672 N N . ALA A 1 84 ? -14.375 7.169 30.105 1.00 86.31 84 ALA A N 1
ATOM 673 C CA . ALA A 1 84 ? -13.335 6.454 29.372 1.00 86.31 84 ALA A CA 1
ATOM 674 C C . ALA A 1 84 ? -11.983 7.183 29.326 1.00 86.31 84 ALA A C 1
ATOM 676 O O . ALA A 1 84 ? -10.920 6.543 29.313 1.00 86.31 84 ALA A O 1
ATOM 677 N N . PHE A 1 85 ? -12.010 8.513 29.297 1.00 88.81 85 PHE A N 1
ATOM 678 C CA . PHE A 1 85 ? -10.851 9.371 29.087 1.00 88.81 85 PHE A CA 1
ATOM 679 C C . PHE A 1 85 ? -10.641 10.335 30.253 1.00 88.81 85 PHE A C 1
ATOM 681 O O . PHE A 1 85 ? -11.547 10.659 31.013 1.00 88.81 85 PHE A O 1
ATOM 688 N N . LYS A 1 86 ? -9.396 10.790 30.408 1.00 87.50 86 LYS A N 1
ATOM 689 C CA . LYS A 1 86 ? -9.007 11.784 31.414 1.00 87.50 86 LYS A CA 1
ATOM 690 C C . LYS A 1 86 ? -8.162 12.871 30.753 1.00 87.50 86 LYS A C 1
ATOM 692 O O . LYS A 1 86 ? -7.378 12.524 29.867 1.00 87.50 86 LYS A O 1
ATOM 697 N N . PRO A 1 87 ? -8.252 14.137 31.197 1.00 86.00 87 PRO A N 1
ATOM 698 C CA . PRO A 1 87 ? -7.423 15.215 30.663 1.00 86.00 87 PRO A CA 1
ATOM 699 C C . PRO A 1 87 ? -5.920 14.922 30.760 1.00 86.00 87 PRO A C 1
ATOM 701 O O . PRO A 1 87 ? -5.459 14.242 31.690 1.00 86.00 87 PRO A O 1
ATOM 704 N N . ARG A 1 88 ? -5.142 15.483 29.824 1.00 80.56 88 ARG A N 1
ATOM 705 C CA . ARG A 1 88 ? -3.670 15.456 29.867 1.00 80.56 88 ARG A CA 1
ATOM 706 C C . ARG A 1 88 ? -3.149 16.054 31.177 1.00 80.56 88 ARG A C 1
ATOM 708 O O . ARG A 1 88 ? -3.746 16.958 31.744 1.00 80.56 88 ARG A O 1
ATOM 715 N N . GLY A 1 89 ? -2.068 15.477 31.706 1.00 72.31 89 GLY A N 1
ATOM 716 C CA . GLY A 1 89 ? -1.444 15.898 32.969 1.00 72.31 89 GLY A CA 1
ATOM 717 C C . GLY A 1 89 ? -2.091 15.354 34.250 1.00 72.31 89 GLY A C 1
ATOM 718 O O . GLY A 1 89 ? -1.401 15.238 35.255 1.00 72.31 89 GLY A O 1
ATOM 719 N N . LYS A 1 90 ? -3.365 14.929 34.227 1.00 63.12 90 LYS A N 1
ATOM 720 C CA . LYS A 1 90 ? -4.071 14.450 35.435 1.00 63.12 90 LYS A CA 1
ATOM 721 C C . LYS A 1 90 ? -3.911 12.950 35.731 1.00 63.12 90 LYS A C 1
ATOM 723 O O . LYS A 1 90 ? -4.293 12.496 36.805 1.00 63.12 90 LYS A O 1
ATOM 728 N N . SER A 1 91 ? -3.402 12.141 34.795 1.00 61.56 91 SER A N 1
ATOM 729 C CA . SER A 1 91 ? -3.199 10.695 35.012 1.00 61.56 91 SER A CA 1
ATOM 730 C C . SER A 1 91 ? -2.320 10.029 33.945 1.00 61.56 91 SER A C 1
ATOM 732 O O . SER A 1 91 ? -2.142 10.557 32.846 1.00 61.56 91 SER A O 1
ATOM 734 N N . LYS A 1 92 ? -1.838 8.805 34.222 1.00 56.53 92 LYS A N 1
ATOM 735 C CA . LYS A 1 92 ? -1.136 7.959 33.235 1.00 56.53 92 LYS A CA 1
ATOM 736 C C . LYS A 1 92 ? -2.025 7.535 32.045 1.00 56.53 92 LYS A C 1
ATOM 738 O O . LYS A 1 92 ? -1.470 7.233 30.991 1.00 56.53 92 LYS A O 1
ATOM 743 N N . SER A 1 93 ? -3.360 7.552 32.179 1.00 53.66 93 SER A N 1
ATOM 744 C CA . SER A 1 93 ? -4.322 7.213 31.108 1.00 53.66 93 SER A CA 1
ATOM 745 C C . SER A 1 93 ? -4.576 8.351 30.111 1.00 53.66 93 SER A C 1
ATOM 747 O O . SER A 1 93 ? -5.237 8.152 29.098 1.00 53.66 93 SER A O 1
ATOM 749 N N . ALA A 1 94 ? -3.985 9.532 30.318 1.00 55.59 94 ALA A N 1
ATOM 750 C CA . ALA A 1 94 ? -3.967 10.622 29.336 1.00 55.59 94 ALA A CA 1
ATOM 751 C C . ALA A 1 94 ? -3.231 10.287 28.014 1.00 55.59 94 ALA A C 1
ATOM 753 O O . ALA A 1 94 ? -3.130 11.121 27.111 1.00 55.59 94 ALA A O 1
ATOM 754 N N . LYS A 1 95 ? -2.664 9.080 27.901 1.00 62.25 95 LYS A N 1
ATOM 755 C CA . LYS A 1 95 ? -1.968 8.575 26.710 1.00 62.25 95 LYS A CA 1
ATOM 756 C C . LYS A 1 95 ? -2.899 7.877 25.708 1.00 62.25 95 LYS A C 1
ATOM 758 O O . LYS A 1 95 ? -2.438 7.520 24.629 1.00 62.25 95 LYS A O 1
ATOM 763 N N . ASP A 1 96 ? -4.180 7.714 26.040 1.00 76.19 96 ASP A N 1
ATOM 764 C CA . ASP A 1 96 ? -5.113 6.867 25.283 1.00 76.19 96 ASP A CA 1
ATOM 765 C C . ASP A 1 96 ? -5.777 7.562 24.078 1.00 76.19 96 ASP A C 1
ATOM 767 O O . ASP A 1 96 ? -6.526 6.922 23.342 1.00 76.19 96 ASP A O 1
ATOM 771 N N . TYR A 1 97 ? -5.509 8.852 23.850 1.00 88.25 97 TYR A N 1
ATOM 772 C CA . TYR A 1 97 ? -6.067 9.623 22.734 1.00 88.25 97 TYR A CA 1
ATOM 773 C C . TYR A 1 97 ? -5.001 10.462 22.005 1.00 88.25 97 TYR A C 1
ATOM 775 O O . TYR A 1 97 ? -3.928 10.726 22.571 1.00 88.25 97 TYR A O 1
ATOM 783 N N . PRO A 1 98 ? -5.255 10.874 20.746 1.00 90.50 98 PRO A N 1
ATOM 784 C CA . PRO A 1 98 ? -4.278 11.572 19.914 1.00 90.50 98 PRO A CA 1
ATOM 785 C C . PRO A 1 98 ? -3.716 12.860 20.521 1.00 90.50 98 PRO A C 1
ATOM 787 O O . PRO A 1 98 ? -4.450 13.656 21.101 1.00 90.50 98 PRO A O 1
ATOM 790 N N . PHE A 1 99 ? -2.405 13.080 20.376 1.00 89.06 99 PHE A N 1
ATOM 791 C CA . PHE A 1 99 ? -1.694 14.204 21.005 1.00 89.06 99 PHE A CA 1
ATOM 792 C C . PHE A 1 99 ? -2.119 15.586 20.494 1.00 89.06 99 PHE A C 1
ATOM 794 O O . PHE A 1 99 ? -1.930 16.568 21.203 1.00 89.06 99 PHE A O 1
ATOM 801 N N . TRP A 1 100 ? -2.707 15.651 19.298 1.00 91.12 100 TRP A N 1
ATOM 802 C CA . TRP A 1 100 ? -3.238 16.873 18.688 1.00 91.12 100 TRP A CA 1
ATOM 803 C C . TRP A 1 100 ? -4.636 17.259 19.197 1.00 91.12 100 TRP A C 1
ATOM 805 O O . TRP A 1 100 ? -5.283 18.148 18.644 1.00 91.12 100 TRP A O 1
ATOM 815 N N . LEU A 1 101 ? -5.112 16.557 20.228 1.00 92.38 101 LEU A N 1
ATOM 816 C CA . LEU A 1 101 ? -6.394 16.787 20.873 1.00 92.38 101 LEU A CA 1
ATOM 817 C C . LEU A 1 101 ? -6.219 17.020 22.373 1.00 92.38 101 LEU A C 1
ATOM 819 O O . LEU A 1 101 ? -5.332 16.445 23.023 1.00 92.38 101 LEU A O 1
ATOM 823 N N . GLU A 1 102 ? -7.144 17.800 22.917 1.00 91.69 102 GLU A N 1
ATOM 824 C CA . GLU A 1 102 ? -7.407 17.973 24.340 1.00 91.69 102 GLU A CA 1
ATOM 825 C C . GLU A 1 102 ? -8.804 17.474 24.696 1.00 91.69 102 GLU A C 1
ATOM 827 O O . GLU A 1 102 ? -9.715 17.485 23.870 1.00 91.69 102 GLU A O 1
ATOM 832 N N . PHE A 1 103 ? -8.942 16.966 25.922 1.00 92.69 103 PHE A N 1
ATOM 833 C CA . PHE A 1 103 ? -10.182 16.382 26.418 1.00 92.69 103 PHE A CA 1
ATOM 834 C C . PHE A 1 103 ? -10.800 17.296 27.472 1.00 92.69 103 PHE A C 1
ATOM 836 O O . PHE A 1 103 ? -10.150 17.594 28.477 1.00 92.69 103 PHE A O 1
ATOM 843 N N . HIS A 1 104 ? -12.052 17.688 27.250 1.00 91.25 104 HIS A N 1
ATOM 844 C CA . HIS A 1 104 ? -12.823 18.584 28.106 1.00 91.25 104 HIS A CA 1
ATOM 845 C C . HIS A 1 104 ? -13.982 17.797 28.734 1.00 91.25 104 HIS A C 1
ATOM 847 O O . HIS A 1 104 ? -15.003 17.624 28.073 1.00 91.25 104 HIS A O 1
ATOM 853 N N . PRO A 1 105 ? -13.829 17.274 29.968 1.00 89.06 105 PRO A N 1
ATOM 854 C CA . PRO A 1 105 ? -14.789 16.347 30.578 1.00 89.06 105 PRO A CA 1
ATOM 855 C C . PRO A 1 105 ? -16.105 17.006 31.011 1.00 89.06 105 PRO A C 1
ATOM 857 O O . PRO A 1 105 ? -17.129 16.337 31.042 1.00 89.06 105 PRO A O 1
ATOM 860 N N . GLU A 1 106 ? -16.076 18.302 31.329 1.00 88.75 106 GLU A N 1
ATOM 861 C CA . GLU A 1 106 ? -17.237 19.051 31.840 1.00 88.75 106 GLU A CA 1
ATOM 862 C C . GLU A 1 106 ? -18.248 19.408 30.739 1.00 88.75 106 GLU A C 1
ATOM 864 O O . GLU A 1 106 ? -19.395 19.750 31.009 1.00 88.75 106 GLU A O 1
ATOM 869 N N . GLU A 1 107 ? -17.832 19.342 29.476 1.00 88.06 107 GLU A N 1
ATOM 870 C CA . GLU A 1 107 ? -18.679 19.712 28.345 1.00 88.06 107 GLU A CA 1
ATOM 871 C C . GLU A 1 107 ? -19.649 18.584 27.962 1.00 88.06 107 GLU A C 1
ATOM 873 O O . GLU A 1 107 ? -19.451 17.420 28.320 1.00 88.06 107 GLU A O 1
ATOM 878 N N . ARG A 1 108 ? -20.698 18.931 27.200 1.00 84.62 108 ARG A N 1
ATOM 879 C CA . ARG A 1 108 ? -21.767 18.006 26.780 1.00 84.62 108 ARG A CA 1
ATOM 880 C C . ARG A 1 108 ? -22.410 17.302 27.984 1.00 84.62 108 ARG A C 1
ATOM 882 O O . ARG A 1 108 ? -22.410 16.075 28.064 1.00 84.62 108 ARG A O 1
ATOM 889 N N . ASP A 1 109 ? -22.900 18.090 28.939 1.00 84.06 109 ASP A N 1
ATOM 890 C CA . ASP A 1 109 ? -23.547 17.612 30.171 1.00 84.06 109 ASP A CA 1
ATOM 891 C C . ASP A 1 109 ? -22.679 16.614 30.958 1.00 84.06 109 ASP A C 1
ATOM 893 O O . ASP A 1 109 ? -23.144 15.567 31.415 1.00 84.06 109 ASP A O 1
ATOM 897 N N . GLY A 1 110 ? -21.374 16.891 31.046 1.00 83.56 110 GLY A N 1
ATOM 898 C CA . GLY A 1 110 ? -20.410 16.027 31.729 1.00 83.56 110 GLY A CA 1
ATOM 899 C C . GLY A 1 110 ? -20.041 14.743 30.975 1.00 83.56 110 GLY A C 1
ATOM 900 O O . GLY A 1 110 ? -19.299 13.915 31.509 1.00 83.56 110 GLY A O 1
ATOM 901 N N . ARG A 1 111 ? -20.521 14.542 29.738 1.00 85.75 111 ARG A N 1
ATOM 902 C CA . ARG A 1 111 ? -20.139 13.393 28.891 1.00 85.75 111 ARG A CA 1
ATOM 903 C C . ARG A 1 111 ? -18.786 13.577 28.208 1.00 85.75 111 ARG A C 1
ATOM 905 O O . ARG A 1 111 ? -18.199 12.589 27.772 1.00 85.75 111 ARG A O 1
ATOM 912 N N . GLY A 1 112 ? -18.289 14.807 28.151 1.00 89.50 112 GLY A N 1
ATOM 913 C CA . GLY A 1 112 ? -16.970 15.167 27.661 1.00 89.50 112 GLY A CA 1
ATOM 914 C C . GLY A 1 112 ? -16.865 15.271 26.138 1.00 89.50 112 GLY A C 1
ATOM 915 O O . GLY A 1 112 ? -17.566 14.588 25.391 1.00 89.50 112 GLY A O 1
ATOM 916 N N . VAL A 1 113 ? -15.953 16.125 25.668 1.00 92.44 113 VAL A N 1
ATOM 917 C CA . VAL A 1 113 ? -15.676 16.353 24.238 1.00 92.44 113 VAL A CA 1
ATOM 918 C C . VAL A 1 113 ? -14.175 16.482 23.971 1.00 92.44 113 VAL A C 1
ATOM 920 O O . VAL A 1 113 ? -13.403 16.876 24.849 1.00 92.44 113 VAL A O 1
ATOM 923 N N . PHE A 1 114 ? -13.751 16.155 22.750 1.00 93.69 114 PHE A N 1
ATOM 924 C CA . PHE A 1 114 ? -12.392 16.408 22.275 1.00 93.69 114 PHE A CA 1
ATOM 925 C C . PHE A 1 114 ? -12.328 17.674 21.423 1.00 93.69 114 PHE A C 1
ATOM 927 O O . PHE A 1 114 ? -13.145 17.858 20.523 1.00 93.69 114 PHE A O 1
ATOM 934 N N . LYS A 1 115 ? -11.314 18.507 21.662 1.00 93.38 115 LYS A N 1
ATOM 935 C CA . LYS A 1 115 ? -11.034 19.718 20.879 1.00 93.38 115 LYS A CA 1
ATOM 936 C C . LYS A 1 115 ? -9.615 19.698 20.328 1.00 93.38 115 LYS A C 1
ATOM 938 O O . LYS A 1 115 ? -8.717 19.089 20.910 1.00 93.38 115 LYS A O 1
ATOM 943 N N . ALA A 1 116 ? -9.435 20.339 19.180 1.00 93.56 116 ALA A N 1
ATOM 944 C CA . ALA A 1 116 ? -8.135 20.543 18.557 1.00 93.56 116 ALA A CA 1
ATOM 945 C C . ALA A 1 116 ? -7.240 21.423 19.442 1.00 93.56 116 ALA A C 1
ATOM 947 O O . ALA A 1 116 ? -7.709 22.417 19.989 1.00 93.56 116 ALA A O 1
ATOM 948 N N . ASN A 1 117 ? -5.958 21.073 19.553 1.00 91.38 117 ASN A N 1
ATOM 949 C CA . ASN A 1 117 ? -4.959 21.891 20.248 1.00 91.38 117 ASN A CA 1
ATOM 950 C C . ASN A 1 117 ? -3.924 22.478 19.270 1.00 91.38 117 ASN A C 1
ATOM 952 O O . ASN A 1 117 ? -4.060 22.356 18.051 1.00 91.38 117 ASN A O 1
ATOM 956 N N . GLU A 1 118 ? -2.854 23.075 19.802 1.00 89.69 118 GLU A N 1
ATOM 957 C CA . GLU A 1 118 ? -1.788 23.734 19.029 1.00 89.69 118 GLU A CA 1
ATOM 958 C C . GLU A 1 118 ? -1.099 22.842 17.976 1.00 89.69 118 GLU A C 1
ATOM 960 O O . GLU A 1 118 ? -0.465 23.346 17.050 1.00 89.69 118 GLU A O 1
ATOM 965 N N . HIS A 1 119 ? -1.233 21.515 18.066 1.00 89.88 119 HIS A N 1
ATOM 966 C CA . HIS A 1 119 ? -0.637 20.583 17.109 1.00 89.88 119 HIS A CA 1
ATOM 967 C C . HIS A 1 119 ? -1.591 20.116 16.014 1.00 89.88 119 HIS A C 1
ATOM 969 O O . HIS A 1 119 ? -1.170 19.378 15.122 1.00 89.88 119 HIS A O 1
ATOM 975 N N . TRP A 1 120 ? -2.854 20.533 16.043 1.00 92.94 120 TRP A N 1
ATOM 976 C CA . TRP A 1 120 ? -3.803 20.252 14.970 1.00 92.94 120 TRP A CA 1
ATOM 977 C C . TRP A 1 120 ? -3.305 20.702 13.583 1.00 92.94 120 TRP A C 1
ATOM 979 O O . TRP A 1 120 ? -3.357 19.884 12.657 1.00 92.94 120 TRP A O 1
ATOM 989 N N . PRO A 1 121 ? -2.719 21.912 13.413 1.00 93.75 121 PRO A N 1
ATOM 990 C CA . PRO A 1 121 ? -2.212 22.362 12.113 1.00 93.75 121 PRO A CA 1
ATOM 991 C C . PRO A 1 121 ? -1.149 21.435 11.511 1.00 93.75 121 PRO A C 1
ATOM 993 O O . PRO A 1 121 ? -1.132 21.223 10.301 1.00 93.75 121 PRO A O 1
ATOM 996 N N . LEU A 1 122 ? -0.304 20.814 12.345 1.00 92.50 122 LEU A N 1
ATOM 997 C CA . LEU A 1 122 ? 0.688 19.833 11.892 1.00 92.50 122 LEU A CA 1
ATOM 998 C C . LEU A 1 122 ? 0.018 18.627 11.222 1.00 92.50 122 LEU A C 1
ATOM 1000 O O . LEU A 1 122 ? 0.498 18.137 10.202 1.00 92.50 122 LEU A O 1
ATOM 1004 N N . ILE A 1 123 ? -1.079 18.129 11.795 1.00 94.19 123 ILE A N 1
ATOM 1005 C CA . ILE A 1 123 ? -1.772 16.948 11.272 1.00 94.19 123 ILE A CA 1
ATOM 1006 C C . ILE A 1 123 ? -2.480 17.281 9.962 1.00 94.19 123 ILE A C 1
ATOM 1008 O O . ILE A 1 123 ? -2.333 16.527 9.002 1.00 94.19 123 ILE A O 1
ATOM 1012 N N . VAL A 1 124 ? -3.166 18.426 9.896 1.00 94.31 124 VAL A N 1
ATOM 1013 C CA . VAL A 1 124 ? -3.780 18.926 8.654 1.00 94.31 124 VAL A CA 1
ATOM 1014 C C . VAL A 1 124 ? -2.726 19.024 7.549 1.00 94.31 124 VAL A C 1
ATOM 1016 O O . VAL A 1 124 ? -2.898 18.446 6.474 1.00 94.31 124 VAL A O 1
ATOM 1019 N N . ARG A 1 125 ? -1.579 19.651 7.845 1.00 94.75 125 ARG A N 1
ATOM 1020 C CA . ARG A 1 125 ? -0.488 19.831 6.882 1.00 94.75 125 ARG A CA 1
ATOM 1021 C C . ARG A 1 125 ? 0.128 18.509 6.419 1.00 94.75 125 ARG A C 1
ATOM 1023 O O . ARG A 1 125 ? 0.422 18.349 5.237 1.00 94.75 125 ARG A O 1
ATOM 1030 N N . ILE A 1 126 ? 0.290 17.529 7.316 1.00 94.00 126 ILE A N 1
ATOM 1031 C CA . ILE A 1 126 ? 0.768 16.180 6.956 1.00 94.00 126 ILE A CA 1
ATOM 1032 C C . ILE A 1 126 ? -0.141 15.538 5.902 1.00 94.00 126 ILE A C 1
ATOM 1034 O O . ILE A 1 126 ? 0.365 14.982 4.926 1.00 94.00 126 ILE A O 1
ATOM 1038 N N . TRP A 1 127 ? -1.460 15.593 6.099 1.00 93.75 127 TRP A N 1
ATOM 1039 C CA . TRP A 1 127 ? -2.422 14.965 5.191 1.00 93.75 127 TRP A CA 1
ATOM 1040 C C . TRP A 1 127 ? -2.571 15.721 3.870 1.00 93.75 127 TRP A C 1
ATOM 1042 O O . TRP A 1 127 ? -2.705 15.086 2.824 1.00 93.75 127 TRP A O 1
ATOM 1052 N N . GLU A 1 128 ? -2.445 17.047 3.885 1.00 92.56 128 GLU A N 1
ATOM 1053 C CA . GLU A 1 128 ? -2.369 17.861 2.670 1.00 92.56 128 GLU A CA 1
ATOM 1054 C C . GLU A 1 128 ? -1.160 17.461 1.805 1.00 92.56 128 GLU A C 1
ATOM 1056 O O . GLU A 1 128 ? -1.314 17.123 0.629 1.00 92.56 128 GLU A O 1
ATOM 1061 N N . LEU A 1 129 ? 0.039 17.404 2.399 1.00 90.81 129 LEU A N 1
ATOM 1062 C CA . LEU A 1 129 ? 1.274 17.043 1.695 1.00 90.81 129 LEU A CA 1
ATOM 1063 C C . LEU A 1 129 ? 1.294 15.573 1.243 1.00 90.81 129 LEU A C 1
ATOM 1065 O O . LEU A 1 129 ? 1.926 15.236 0.239 1.00 90.81 129 LEU A O 1
ATOM 1069 N N . ALA A 1 130 ? 0.594 14.679 1.946 1.00 89.50 130 ALA A N 1
ATOM 1070 C CA . ALA A 1 130 ? 0.528 13.259 1.593 1.00 89.50 130 ALA A CA 1
ATOM 1071 C C . ALA A 1 130 ? -0.119 12.996 0.226 1.00 89.50 130 ALA A C 1
ATOM 1073 O O . ALA A 1 130 ? 0.197 11.986 -0.413 1.00 89.50 130 ALA A O 1
ATOM 1074 N N . ARG A 1 131 ? -0.941 13.934 -0.264 1.00 86.00 131 ARG A N 1
ATOM 1075 C CA . ARG A 1 131 ? -1.538 13.887 -1.606 1.00 86.00 131 ARG A CA 1
ATOM 1076 C C . ARG A 1 131 ? -0.476 13.834 -2.709 1.00 86.00 131 ARG A C 1
ATOM 1078 O O . ARG A 1 131 ? -0.671 13.161 -3.714 1.00 86.00 131 ARG A O 1
ATOM 1085 N N . THR A 1 132 ? 0.672 14.486 -2.516 1.00 78.75 132 THR A N 1
ATOM 1086 C CA . THR A 1 132 ? 1.708 14.637 -3.554 1.00 78.75 132 THR A CA 1
ATOM 1087 C C . THR A 1 132 ? 3.055 14.027 -3.169 1.00 78.75 132 THR A C 1
ATOM 1089 O O . THR A 1 132 ? 3.831 13.659 -4.048 1.00 78.75 132 THR A O 1
ATOM 1092 N N . MET A 1 133 ? 3.335 13.839 -1.875 1.00 81.50 133 MET A N 1
ATOM 1093 C CA . MET A 1 133 ? 4.663 13.467 -1.380 1.00 81.50 133 MET A CA 1
ATOM 1094 C C . MET A 1 133 ? 4.670 12.220 -0.490 1.00 81.50 133 MET A C 1
ATOM 1096 O O . MET A 1 133 ? 3.675 11.844 0.122 1.00 81.50 133 MET A O 1
ATOM 1100 N N . GLY A 1 134 ? 5.836 11.571 -0.390 1.00 78.44 134 GLY A N 1
ATOM 1101 C CA . GLY A 1 134 ? 6.077 10.458 0.533 1.00 78.44 134 GLY A CA 1
ATOM 1102 C C . GLY A 1 134 ? 6.556 10.913 1.918 1.00 78.44 134 GLY A C 1
ATOM 1103 O O . GLY A 1 134 ? 7.193 11.958 2.058 1.00 78.44 134 GLY A O 1
ATOM 1104 N N . GLY A 1 135 ? 6.342 10.078 2.942 1.00 84.19 135 GLY A N 1
ATOM 1105 C CA . GLY A 1 135 ? 6.510 10.445 4.359 1.00 84.19 135 GLY A CA 1
ATOM 1106 C C . GLY A 1 135 ? 7.841 11.094 4.774 1.00 84.19 135 GLY A C 1
ATOM 1107 O O . GLY A 1 135 ? 7.842 11.932 5.669 1.00 84.19 135 GLY A O 1
ATOM 1108 N N . ALA A 1 136 ? 8.978 10.786 4.132 1.00 81.69 136 ALA A N 1
ATOM 1109 C CA . ALA A 1 136 ? 10.226 11.490 4.472 1.00 81.69 136 ALA A CA 1
ATOM 1110 C C . ALA A 1 136 ? 10.351 12.875 3.847 1.00 81.69 136 ALA A C 1
ATOM 1112 O O . ALA A 1 136 ? 10.943 13.743 4.477 1.00 81.69 136 ALA A O 1
ATOM 1113 N N . ARG A 1 137 ? 9.819 13.085 2.637 1.00 81.88 137 ARG A N 1
ATOM 1114 C CA . ARG A 1 137 ? 9.820 14.418 2.033 1.00 81.88 137 ARG A CA 1
ATOM 1115 C C . ARG A 1 137 ? 8.860 15.324 2.793 1.00 81.88 137 ARG A C 1
ATOM 1117 O O . ARG A 1 137 ? 9.238 16.441 3.102 1.00 81.88 137 ARG A O 1
ATOM 1124 N N . ILE A 1 138 ? 7.707 14.792 3.205 1.00 89.88 138 ILE A N 1
ATOM 1125 C CA . ILE A 1 138 ? 6.789 15.468 4.131 1.00 89.88 138 ILE A CA 1
ATOM 1126 C C . ILE A 1 138 ? 7.525 15.868 5.415 1.00 89.88 138 ILE A C 1
ATOM 1128 O O . ILE A 1 138 ? 7.513 17.032 5.788 1.00 89.88 138 ILE A O 1
ATOM 1132 N N . ALA A 1 139 ? 8.235 14.936 6.062 1.00 88.75 139 ALA A N 1
ATOM 1133 C CA . ALA A 1 139 ? 8.994 15.251 7.273 1.00 88.75 139 ALA A CA 1
ATOM 1134 C C . ALA A 1 139 ? 10.079 16.319 7.052 1.00 88.75 139 ALA A C 1
ATOM 1136 O O . ALA A 1 139 ? 10.369 17.073 7.971 1.00 88.75 139 ALA A O 1
ATOM 1137 N N . GLN A 1 140 ? 10.691 16.380 5.866 1.00 85.50 140 GLN A N 1
ATOM 1138 C CA . GLN A 1 140 ? 11.655 17.424 5.522 1.00 85.50 140 GLN A CA 1
ATOM 1139 C C . GLN A 1 140 ? 10.973 18.785 5.334 1.00 85.50 140 GLN A C 1
ATOM 1141 O O . GLN A 1 140 ? 11.385 19.743 5.974 1.00 85.50 140 GLN A O 1
ATOM 1146 N N . VAL A 1 141 ? 9.917 18.851 4.519 1.00 88.69 141 VAL A N 1
ATOM 1147 C CA . VAL A 1 141 ? 9.159 20.088 4.265 1.00 88.69 141 VAL A CA 1
ATOM 1148 C C . VAL A 1 141 ? 8.611 20.656 5.572 1.00 88.69 141 VAL A C 1
ATOM 1150 O O . VAL A 1 141 ? 8.792 21.830 5.854 1.00 88.69 141 VAL A O 1
ATOM 1153 N N . LEU A 1 142 ? 8.053 19.811 6.441 1.00 90.88 142 LEU A N 1
ATOM 1154 C CA . LEU A 1 142 ? 7.550 20.247 7.746 1.00 90.88 142 LEU A CA 1
ATOM 1155 C C . LEU A 1 142 ? 8.651 20.820 8.650 1.00 90.88 142 LEU A C 1
ATOM 1157 O O . LEU A 1 142 ? 8.387 21.734 9.423 1.00 90.88 142 LEU A O 1
ATOM 1161 N N . LYS A 1 143 ? 9.886 20.305 8.570 1.00 88.12 143 LYS A N 1
ATOM 1162 C CA . LYS A 1 143 ? 11.022 20.890 9.303 1.00 88.12 143 LYS A CA 1
ATOM 1163 C C . LYS A 1 143 ? 11.410 22.252 8.742 1.00 88.12 143 LYS A C 1
ATOM 1165 O O . LYS A 1 143 ? 11.692 23.150 9.524 1.00 88.12 143 LYS A O 1
ATOM 1170 N N . GLU A 1 144 ? 11.434 22.383 7.417 1.00 87.31 144 GLU A N 1
ATOM 1171 C CA . GLU A 1 144 ? 11.707 23.648 6.722 1.00 87.31 144 GLU A CA 1
ATOM 1172 C C . GLU A 1 144 ? 10.634 24.699 7.072 1.00 87.31 144 GLU A C 1
ATOM 1174 O O . GLU A 1 144 ? 10.962 25.856 7.306 1.00 87.31 144 GLU A O 1
ATOM 1179 N N . GLU A 1 145 ? 9.377 24.274 7.235 1.00 89.25 145 GLU A N 1
ATOM 1180 C CA . GLU A 1 145 ? 8.246 25.088 7.713 1.00 89.25 145 GLU A CA 1
ATOM 1181 C C . GLU A 1 145 ? 8.271 25.360 9.237 1.00 89.25 145 GLU A C 1
ATOM 1183 O O . GLU A 1 145 ? 7.397 26.045 9.764 1.00 89.25 145 GLU A O 1
ATOM 1188 N N . GLY A 1 146 ? 9.261 24.840 9.974 1.00 87.44 146 GLY A N 1
ATOM 1189 C CA . GLY A 1 146 ? 9.452 25.109 11.403 1.00 87.44 146 GLY A CA 1
ATOM 1190 C C . GLY A 1 146 ? 8.651 24.220 12.362 1.00 87.44 146 GLY A C 1
ATOM 1191 O O . GLY A 1 146 ? 8.714 24.424 13.580 1.00 87.44 146 GLY A O 1
ATOM 1192 N N . PHE A 1 147 ? 7.937 23.203 11.866 1.00 88.12 147 PHE A N 1
ATOM 1193 C CA . PHE A 1 147 ? 7.249 22.246 12.729 1.00 88.12 147 PHE A CA 1
ATOM 1194 C C . PHE A 1 147 ? 8.241 21.396 13.531 1.00 88.12 147 PHE A C 1
ATOM 1196 O O . PHE A 1 147 ? 9.292 20.967 13.048 1.00 88.12 147 PHE A O 1
ATOM 1203 N N . LYS A 1 148 ? 7.867 21.100 14.780 1.00 82.75 148 LYS A N 1
ATOM 1204 C CA . LYS A 1 148 ? 8.694 20.370 15.747 1.00 82.75 148 LYS A CA 1
ATOM 1205 C C . LYS A 1 148 ? 8.018 19.084 16.218 1.00 82.75 148 LYS A C 1
ATOM 1207 O O . LYS A 1 148 ? 6.795 18.987 16.282 1.00 82.75 148 LYS A O 1
ATOM 1212 N N . SER A 1 149 ? 8.828 18.090 16.576 1.00 78.25 149 SER A N 1
ATOM 1213 C CA . SER A 1 149 ? 8.356 16.859 17.212 1.00 78.25 149 SER A CA 1
ATOM 1214 C C . SER A 1 149 ? 7.821 17.145 18.615 1.00 78.25 149 SER A C 1
ATOM 1216 O O . SER A 1 149 ? 8.471 17.808 19.424 1.00 78.25 149 SER A O 1
ATOM 1218 N N . GLN A 1 150 ? 6.652 16.580 18.907 1.00 71.38 150 GLN A N 1
ATOM 1219 C CA . GLN A 1 150 ? 5.994 16.622 20.213 1.00 71.38 150 GLN A CA 1
ATOM 1220 C C . GLN A 1 150 ? 6.674 15.722 21.262 1.00 71.38 150 GLN A C 1
ATOM 1222 O O . GLN A 1 150 ? 6.529 15.922 22.467 1.00 71.38 150 GLN A O 1
ATOM 1227 N N . HIS A 1 151 ? 7.433 14.724 20.805 1.00 68.75 151 HIS A N 1
ATOM 1228 C CA . HIS A 1 151 ? 8.148 13.770 21.648 1.00 68.75 151 HIS A CA 1
ATOM 1229 C C . HIS A 1 151 ? 9.617 13.706 21.210 1.00 68.75 151 HIS A C 1
ATOM 1231 O O . HIS A 1 151 ? 10.025 12.728 20.577 1.00 68.75 151 HIS A O 1
ATOM 1237 N N . PRO A 1 152 ? 10.416 14.757 21.468 1.00 62.03 152 PRO A N 1
ATOM 1238 C CA . PRO A 1 152 ? 11.853 14.682 21.243 1.00 62.03 152 PRO A CA 1
ATOM 1239 C C . PRO A 1 152 ? 12.451 13.564 22.099 1.00 62.03 152 PRO A C 1
ATOM 1241 O O . PRO A 1 152 ? 12.055 13.367 23.252 1.00 62.03 152 PRO A O 1
ATOM 1244 N N . ARG A 1 153 ? 13.422 12.831 21.551 1.00 60.09 153 ARG A N 1
ATOM 1245 C CA . ARG A 1 153 ? 14.268 11.978 22.387 1.00 60.09 153 ARG A CA 1
ATOM 1246 C C . ARG A 1 153 ? 15.125 12.870 23.279 1.00 60.09 153 ARG A C 1
ATOM 1248 O O . ARG A 1 153 ? 15.489 13.983 22.905 1.00 60.09 153 ARG A O 1
ATOM 1255 N N . LYS A 1 154 ? 15.418 12.391 24.486 1.00 57.56 154 LYS A N 1
ATOM 1256 C CA . LYS A 1 154 ? 16.213 13.133 25.469 1.00 57.56 154 LYS A CA 1
ATOM 1257 C C . LYS A 1 154 ? 17.581 13.475 24.857 1.00 57.56 154 LYS A C 1
ATOM 1259 O O . LYS A 1 154 ? 18.311 12.563 24.492 1.00 57.56 154 LYS A O 1
ATOM 1264 N N . GLY A 1 155 ? 17.897 14.766 24.746 1.00 54.28 155 GLY A N 1
ATOM 1265 C CA . GLY A 1 155 ? 19.155 15.254 24.163 1.00 54.28 155 GLY A CA 1
ATOM 1266 C C . GLY A 1 155 ? 19.175 15.387 22.634 1.00 54.28 155 GLY A C 1
ATOM 1267 O O . GLY A 1 155 ? 20.182 15.829 22.098 1.00 54.28 155 GLY A O 1
ATOM 1268 N N . GLU A 1 156 ? 18.089 15.049 21.930 1.00 57.34 156 GLU A N 1
ATOM 1269 C CA . GLU A 1 156 ? 17.957 15.287 20.487 1.00 57.34 156 GLU A CA 1
ATOM 1270 C C . GLU A 1 156 ? 17.134 16.559 20.221 1.00 57.34 156 GLU A C 1
ATOM 1272 O O . GLU A 1 156 ? 16.209 16.898 20.969 1.00 57.34 156 GLU A O 1
ATOM 1277 N N . GLU A 1 157 ? 17.437 17.256 19.123 1.00 60.19 157 GLU A N 1
ATOM 1278 C CA . GLU A 1 157 ? 16.587 18.341 18.636 1.00 60.19 157 GLU A CA 1
ATOM 1279 C C . GLU A 1 157 ? 15.152 17.845 18.393 1.00 60.19 157 GLU A C 1
ATOM 1281 O O . GLU A 1 157 ? 14.915 16.688 18.031 1.00 60.19 157 GLU A O 1
ATOM 1286 N N . LYS A 1 158 ? 14.166 18.740 18.542 1.00 64.50 158 LYS A N 1
ATOM 1287 C CA . LYS A 1 158 ? 12.740 18.462 18.292 1.00 64.50 158 LYS A CA 1
ATOM 1288 C C . LYS A 1 158 ? 12.434 18.284 16.795 1.00 64.50 158 LYS A C 1
ATOM 1290 O O . LYS A 1 158 ? 11.498 18.886 16.282 1.00 64.50 158 LYS A O 1
ATOM 1295 N N . LEU A 1 159 ? 13.194 17.476 16.068 1.00 66.19 159 LEU A N 1
ATOM 1296 C CA . LEU A 1 159 ? 13.018 17.264 14.636 1.00 66.19 159 LEU A CA 1
ATOM 1297 C C . LEU A 1 159 ? 11.939 16.208 14.365 1.00 66.19 159 LEU A C 1
ATOM 1299 O O . LEU A 1 159 ? 11.919 15.141 14.978 1.00 66.19 159 LEU A O 1
ATOM 1303 N N . LEU A 1 160 ? 11.056 16.475 13.398 1.00 80.75 160 LEU A N 1
ATOM 1304 C CA . LEU A 1 160 ? 10.083 15.485 12.928 1.00 80.75 160 LEU A CA 1
ATOM 1305 C C . LEU A 1 160 ? 10.781 14.301 12.243 1.00 80.75 160 LEU A C 1
ATOM 1307 O O . LEU A 1 160 ? 11.492 14.462 11.251 1.00 80.75 160 LEU A O 1
ATOM 1311 N N . SER A 1 161 ? 10.574 13.083 12.739 1.00 83.50 161 SER A N 1
ATOM 1312 C CA . SER A 1 161 ? 11.132 11.898 12.086 1.00 83.50 161 SER A CA 1
ATOM 1313 C C . SER A 1 161 ? 10.247 11.447 10.910 1.00 83.50 161 SER A C 1
ATOM 1315 O O . SER A 1 161 ? 9.017 11.510 10.996 1.00 83.50 161 SER A O 1
ATOM 1317 N N . PRO A 1 162 ? 10.830 10.931 9.810 1.00 84.31 162 PRO A N 1
ATOM 1318 C CA . PRO A 1 162 ? 10.055 10.315 8.731 1.00 84.31 162 PRO A CA 1
ATOM 1319 C C . PRO A 1 162 ? 9.136 9.192 9.210 1.00 84.31 162 PRO A C 1
ATOM 1321 O O . PRO A 1 162 ? 8.050 9.002 8.670 1.00 84.31 162 PRO A O 1
ATOM 1324 N N . GLU A 1 163 ? 9.572 8.441 10.222 1.00 83.88 163 GLU A N 1
ATOM 1325 C CA . GLU A 1 163 ? 8.807 7.320 10.759 1.00 83.88 163 GLU A CA 1
ATOM 1326 C C . GLU A 1 163 ? 7.563 7.777 11.513 1.00 83.88 163 GLU A C 1
ATOM 1328 O O . GLU A 1 163 ? 6.496 7.188 11.366 1.00 83.88 163 GLU A O 1
ATOM 1333 N N . PHE A 1 164 ? 7.670 8.884 12.246 1.00 86.81 164 PHE A N 1
ATOM 1334 C CA . PHE A 1 164 ? 6.526 9.503 12.895 1.00 86.81 164 PHE A CA 1
ATOM 1335 C C . PHE A 1 164 ? 5.442 9.894 11.880 1.00 86.81 164 PHE A C 1
ATOM 1337 O O . PHE A 1 164 ? 4.278 9.540 12.065 1.00 86.81 164 PHE A O 1
ATOM 1344 N N . VAL A 1 165 ? 5.827 10.532 10.768 1.00 90.19 165 VAL A N 1
ATOM 1345 C CA . VAL A 1 165 ? 4.888 10.886 9.689 1.00 90.19 165 VAL A CA 1
ATOM 1346 C C . VAL A 1 165 ? 4.243 9.633 9.091 1.00 90.19 165 VAL A C 1
ATOM 1348 O O . VAL A 1 165 ? 3.023 9.571 8.960 1.00 90.19 165 VAL A O 1
ATOM 1351 N N . ARG A 1 166 ? 5.030 8.593 8.780 1.00 88.06 166 ARG A N 1
ATOM 1352 C CA . ARG A 1 166 ? 4.485 7.330 8.245 1.00 88.06 166 ARG A CA 1
ATOM 1353 C C . ARG A 1 166 ? 3.506 6.658 9.201 1.00 88.06 166 ARG A C 1
ATOM 1355 O O . ARG A 1 166 ? 2.524 6.078 8.745 1.00 88.06 166 ARG A O 1
ATOM 1362 N N . LEU A 1 167 ? 3.766 6.714 10.507 1.00 88.00 167 LEU A N 1
ATOM 1363 C CA . LEU A 1 167 ? 2.866 6.154 11.507 1.00 88.00 167 LEU A CA 1
ATOM 1364 C C . LEU A 1 167 ? 1.536 6.914 11.535 1.00 88.00 167 LEU A C 1
ATOM 1366 O O . LEU A 1 167 ? 0.491 6.279 11.630 1.00 88.00 167 LEU A O 1
ATOM 1370 N N . LEU A 1 168 ? 1.559 8.246 11.427 1.00 90.62 168 LEU A N 1
ATOM 1371 C CA . LEU A 1 168 ? 0.346 9.069 11.378 1.00 90.62 168 LEU A CA 1
ATOM 1372 C C . LEU A 1 168 ? -0.503 8.778 10.137 1.00 90.62 168 LEU A C 1
ATOM 1374 O O . LEU A 1 168 ? -1.709 8.590 10.271 1.00 90.62 168 LEU A O 1
ATOM 1378 N N . LEU A 1 169 ? 0.127 8.612 8.971 1.00 91.62 169 LEU A N 1
ATOM 1379 C CA . LEU A 1 169 ? -0.543 8.261 7.708 1.00 91.62 169 LEU A CA 1
ATOM 1380 C C . LEU A 1 169 ? -1.155 6.842 7.686 1.00 91.62 169 LEU A C 1
ATOM 1382 O O . LEU A 1 169 ? -1.778 6.441 6.704 1.00 91.62 169 LEU A O 1
ATOM 1386 N N . LYS A 1 170 ? -0.965 6.051 8.750 1.00 88.50 170 LYS A N 1
ATOM 1387 C CA . LYS A 1 170 ? -1.605 4.739 8.949 1.00 88.50 170 LYS A CA 1
ATOM 1388 C C . LYS A 1 170 ? -2.768 4.782 9.943 1.00 88.50 170 LYS A C 1
ATOM 1390 O O . LYS A 1 170 ? -3.499 3.803 10.057 1.00 88.50 170 LYS A O 1
ATOM 1395 N N . ARG A 1 171 ? -2.920 5.856 10.725 1.00 88.62 171 ARG A N 1
ATOM 1396 C CA . ARG A 1 171 ? -3.917 5.905 11.804 1.00 88.62 171 ARG A CA 1
ATOM 1397 C C . ARG A 1 171 ? -5.284 6.302 11.259 1.00 88.62 171 ARG A C 1
ATOM 1399 O O . ARG A 1 171 ? -5.394 7.298 10.558 1.00 88.62 171 ARG A O 1
ATOM 1406 N N . ARG A 1 172 ? -6.324 5.573 11.673 1.00 90.12 172 ARG A N 1
ATOM 1407 C CA . ARG A 1 172 ? -7.737 5.910 11.414 1.00 90.12 172 ARG A CA 1
ATOM 1408 C C . ARG A 1 172 ? -8.297 6.975 12.365 1.00 90.12 172 ARG A C 1
ATOM 1410 O O . ARG A 1 172 ? -9.364 7.511 12.133 1.00 90.12 172 ARG A O 1
ATOM 1417 N N . THR A 1 173 ? -7.535 7.385 13.382 1.00 91.81 173 THR A N 1
ATOM 1418 C CA . THR A 1 173 ? -7.946 8.454 14.313 1.00 91.81 173 THR A CA 1
ATOM 1419 C C . THR A 1 173 ? -8.162 9.810 13.637 1.00 91.81 173 THR A C 1
ATOM 1421 O O . THR A 1 173 ? -8.772 10.685 14.233 1.00 91.81 173 THR A O 1
ATOM 1424 N N . VAL A 1 174 ? -7.652 10.009 12.416 1.00 93.19 174 VAL A N 1
ATOM 1425 C CA . VAL A 1 174 ? -7.909 11.221 11.619 1.00 93.19 174 VAL A CA 1
ATOM 1426 C C . VAL A 1 174 ? -9.289 11.238 10.965 1.00 93.19 174 VAL A C 1
ATOM 1428 O O . VAL A 1 174 ? -9.719 12.291 10.521 1.00 93.19 174 VAL A O 1
ATOM 1431 N N . LEU A 1 175 ? -9.977 10.097 10.930 1.00 93.38 175 LEU A N 1
ATOM 1432 C CA . LEU A 1 175 ? -11.366 9.964 10.487 1.00 93.38 175 LEU A CA 1
ATOM 1433 C C . LEU A 1 175 ? -12.355 10.232 11.628 1.00 93.38 175 LEU A C 1
ATOM 1435 O O . LEU A 1 175 ? -13.560 10.122 11.453 1.00 93.38 175 LEU A O 1
ATOM 1439 N N . GLY A 1 176 ? -11.848 10.529 12.828 1.00 93.06 176 GLY A N 1
ATOM 1440 C CA . GLY A 1 176 ? -12.669 10.643 14.027 1.00 93.06 176 GLY A CA 1
ATOM 1441 C C . GLY A 1 176 ? -12.902 9.322 14.765 1.00 93.06 176 GLY A C 1
ATOM 1442 O O . GLY A 1 176 ? -13.667 9.278 15.724 1.00 93.06 176 GLY A O 1
ATOM 1443 N N . GLU A 1 177 ? -12.242 8.237 14.357 1.00 93.44 177 GLU A N 1
ATOM 1444 C CA . GLU A 1 177 ? -12.487 6.903 14.912 1.00 93.44 177 GLU A CA 1
ATOM 1445 C C . GLU A 1 177 ? -11.578 6.547 16.097 1.00 93.44 177 GLU A C 1
ATOM 1447 O O . GLU A 1 177 ? -10.371 6.820 16.104 1.00 93.44 177 GLU A O 1
ATOM 1452 N N . PHE A 1 178 ? -12.131 5.816 17.064 1.00 92.19 178 PHE A N 1
ATOM 1453 C CA . PHE A 1 178 ? -11.380 5.134 18.112 1.00 92.19 178 PHE A CA 1
ATOM 1454 C C . PHE A 1 178 ? -11.322 3.630 17.839 1.00 92.19 178 PHE A C 1
ATOM 1456 O O . PHE A 1 178 ? -12.350 2.982 17.703 1.00 92.19 178 PHE A O 1
ATOM 1463 N N . GLN A 1 179 ? -10.122 3.045 17.812 1.00 91.38 179 GLN A N 1
ATOM 1464 C CA . GLN A 1 179 ? -9.946 1.594 17.693 1.00 91.38 179 GLN A CA 1
ATOM 1465 C C . GLN A 1 179 ? -9.650 0.993 19.072 1.00 91.38 179 GLN A C 1
ATOM 1467 O O . GLN A 1 179 ? -8.524 1.164 19.562 1.00 91.38 179 GLN A O 1
ATOM 1472 N N . PRO A 1 180 ? -10.579 0.226 19.671 1.00 88.38 180 PRO A N 1
ATOM 1473 C CA . PRO A 1 180 ? -10.285 -0.523 20.882 1.00 88.38 180 PRO A CA 1
ATOM 1474 C C . PRO A 1 180 ? -9.167 -1.541 20.627 1.00 88.38 180 PRO A C 1
ATOM 1476 O O . PRO A 1 180 ? -9.118 -2.181 19.569 1.00 88.38 180 PRO A O 1
ATOM 1479 N N . ARG A 1 181 ? -8.233 -1.675 21.577 1.00 85.25 181 ARG A N 1
ATOM 1480 C CA . ARG A 1 181 ? -7.076 -2.580 21.481 1.00 85.25 181 ARG A CA 1
ATOM 1481 C C . ARG A 1 181 ? -6.870 -3.354 22.777 1.00 85.25 181 ARG A C 1
ATOM 1483 O O . ARG A 1 181 ? -6.974 -2.793 23.863 1.00 85.25 181 ARG A O 1
ATOM 1490 N N . ARG A 1 182 ? -6.515 -4.636 22.661 1.00 81.81 182 ARG A N 1
ATOM 1491 C CA . ARG A 1 182 ? -6.132 -5.501 23.797 1.00 81.81 182 ARG A CA 1
ATOM 1492 C C . ARG A 1 182 ? -4.624 -5.440 24.077 1.00 81.81 182 ARG A C 1
ATOM 1494 O O . ARG A 1 182 ? -3.868 -4.829 23.327 1.00 81.81 182 ARG A O 1
ATOM 1501 N N . LYS A 1 183 ? -4.178 -6.128 25.139 1.00 69.69 183 LYS A N 1
ATOM 1502 C CA . LYS A 1 183 ? -2.806 -6.125 25.707 1.00 69.69 183 LYS A CA 1
ATOM 1503 C C . LYS A 1 183 ? -1.660 -6.402 24.705 1.00 69.69 183 LYS A C 1
ATOM 1505 O O . LYS A 1 183 ? -0.521 -6.066 24.998 1.00 69.69 183 LYS A O 1
ATOM 1510 N N . ASN A 1 184 ? -1.965 -6.924 23.513 1.00 72.94 184 ASN A N 1
ATOM 1511 C CA . ASN A 1 184 ? -1.002 -7.190 22.433 1.00 72.94 184 ASN A CA 1
ATOM 1512 C C . ASN A 1 184 ? -1.123 -6.200 21.256 1.00 72.94 184 ASN A C 1
ATOM 1514 O O . ASN A 1 184 ? -0.771 -6.540 20.130 1.00 72.94 184 ASN A O 1
ATOM 1518 N N . ASN A 1 185 ? -1.711 -5.016 21.471 1.00 70.94 185 ASN A N 1
ATOM 1519 C CA . ASN A 1 185 ? -2.069 -4.041 20.429 1.00 70.94 185 ASN A CA 1
ATOM 1520 C C . ASN A 1 185 ? -2.996 -4.575 19.323 1.00 70.94 185 ASN A C 1
ATOM 1522 O O . ASN A 1 185 ? -3.241 -3.870 18.342 1.00 70.94 185 ASN A O 1
ATOM 1526 N N . LYS A 1 186 ? -3.554 -5.780 19.480 1.00 77.38 186 LYS A N 1
ATOM 1527 C CA . LYS A 1 186 ? -4.531 -6.342 18.548 1.00 77.38 186 LYS A CA 1
ATOM 1528 C C . LYS A 1 186 ? -5.846 -5.555 18.636 1.00 77.38 186 LYS A C 1
ATOM 1530 O O . LYS A 1 186 ? -6.282 -5.289 19.764 1.00 77.38 186 LYS A O 1
ATOM 1535 N N . PRO A 1 187 ? -6.454 -5.187 17.493 1.00 84.19 187 PRO A N 1
ATOM 1536 C CA . PRO A 1 187 ? -7.803 -4.633 17.448 1.00 84.19 187 PRO A CA 1
ATOM 1537 C C . PRO A 1 187 ? -8.786 -5.523 18.213 1.00 84.19 187 PRO A C 1
ATOM 1539 O O . PRO A 1 187 ? -8.690 -6.749 18.153 1.00 84.19 187 PRO A O 1
ATOM 1542 N N . ALA A 1 188 ? -9.697 -4.907 18.954 1.00 82.56 188 ALA A N 1
ATOM 1543 C CA . ALA A 1 188 ? -10.742 -5.585 19.703 1.00 82.56 188 ALA A CA 1
ATOM 1544 C C . ALA A 1 188 ? -12.103 -5.057 19.241 1.00 82.56 188 ALA A C 1
ATOM 1546 O O . ALA A 1 188 ? -12.589 -4.050 19.743 1.00 82.56 188 ALA A O 1
ATOM 1547 N N . GLY A 1 189 ? -12.681 -5.729 18.245 1.00 84.81 189 GLY A N 1
ATOM 1548 C CA . GLY A 1 189 ? -13.908 -5.282 17.587 1.00 84.81 189 GLY A CA 1
ATOM 1549 C C . GLY A 1 189 ? -13.692 -4.163 16.555 1.00 84.81 189 GLY A C 1
ATOM 1550 O O . GLY A 1 189 ? -12.546 -3.756 16.310 1.00 84.81 189 GLY A O 1
ATOM 1551 N N . PRO A 1 190 ? -14.786 -3.695 15.928 1.00 86.81 190 PRO A N 1
ATOM 1552 C CA . PRO A 1 190 ? -14.739 -2.645 14.915 1.00 86.81 190 PRO A CA 1
ATOM 1553 C C . PRO A 1 190 ? -14.308 -1.290 15.512 1.00 86.81 190 PRO A C 1
ATOM 1555 O O . PRO A 1 190 ? -14.479 -1.066 16.718 1.00 86.81 190 PRO A O 1
ATOM 1558 N N . PRO A 1 191 ? -13.743 -0.380 14.695 1.00 91.06 191 PRO A N 1
ATOM 1559 C CA . PRO A 1 191 ? -13.553 1.013 15.084 1.00 91.06 191 PRO A CA 1
ATOM 1560 C C . PRO A 1 191 ? -14.881 1.655 15.505 1.00 91.06 191 PRO A C 1
ATOM 1562 O O . PRO A 1 191 ? -15.923 1.388 14.916 1.00 91.06 191 PRO A O 1
ATOM 1565 N N . ILE A 1 192 ? -14.834 2.512 16.520 1.00 91.62 192 ILE A N 1
ATOM 1566 C CA . ILE A 1 192 ? -15.976 3.294 16.994 1.00 91.62 192 ILE A CA 1
ATOM 1567 C C . ILE A 1 192 ? -15.882 4.683 16.336 1.00 91.62 192 ILE A C 1
ATOM 1569 O O . ILE A 1 192 ? -14.928 5.410 16.642 1.00 91.62 192 ILE A O 1
ATOM 1573 N N . PRO A 1 193 ? -16.798 5.051 15.420 1.00 91.94 193 PRO A N 1
ATOM 1574 C CA . PRO A 1 193 ? -16.773 6.342 14.733 1.00 91.94 193 PRO A CA 1
ATOM 1575 C C . PRO A 1 193 ? -17.225 7.495 15.642 1.00 91.94 193 PRO A C 1
ATOM 1577 O O . PRO A 1 193 ? -17.816 7.278 16.698 1.00 91.94 193 PRO A O 1
ATOM 1580 N N . GLY A 1 194 ? -16.934 8.736 15.237 1.00 89.00 194 GLY A N 1
ATOM 1581 C CA . GLY A 1 194 ? -17.441 9.948 15.900 1.00 89.00 194 GLY A CA 1
ATOM 1582 C C . GLY A 1 194 ? -16.862 10.247 17.290 1.00 89.00 194 GLY A C 1
ATOM 1583 O O . GLY A 1 194 ? -17.388 11.097 18.004 1.00 89.00 194 GLY A O 1
ATOM 1584 N N . VAL A 1 195 ? -15.784 9.569 17.692 1.00 91.81 195 VAL A N 1
ATOM 1585 C CA . VAL A 1 195 ? -15.141 9.771 19.001 1.00 91.81 195 VAL A CA 1
ATOM 1586 C C . VAL A 1 195 ? -14.231 10.996 18.992 1.00 91.81 195 VAL A C 1
ATOM 1588 O O . VAL A 1 195 ? -14.160 11.720 19.982 1.00 91.81 195 VAL A O 1
ATOM 1591 N N . PHE A 1 196 ? -13.527 11.238 17.887 1.00 93.88 196 PHE A N 1
ATOM 1592 C CA . PHE A 1 196 ? -12.625 12.377 17.724 1.00 93.88 196 PHE A CA 1
ATOM 1593 C C . PHE A 1 196 ? -13.114 13.315 16.612 1.00 93.88 196 PHE A C 1
ATOM 1595 O O . PHE A 1 196 ? -13.800 12.863 15.695 1.00 93.88 196 PHE A O 1
ATOM 1602 N N . PRO A 1 197 ? -12.718 14.599 16.626 1.00 93.38 197 PRO A N 1
ATOM 1603 C CA . PRO A 1 197 ? -12.915 15.477 15.480 1.00 93.38 197 PRO A CA 1
ATOM 1604 C C . PRO A 1 197 ? -12.185 14.917 14.242 1.00 93.38 197 PRO A C 1
ATOM 1606 O O . PRO A 1 197 ? -10.984 14.626 14.341 1.00 93.38 197 PRO A O 1
ATOM 1609 N N . PRO A 1 198 ? -12.863 14.748 13.092 1.00 93.81 198 PRO A N 1
ATOM 1610 C CA . PRO A 1 198 ? -12.221 14.298 11.863 1.00 93.81 198 PRO A CA 1
ATOM 1611 C C . PRO A 1 198 ? -11.323 15.400 11.280 1.00 93.81 198 PRO A C 1
ATOM 1613 O O . PRO A 1 198 ? -11.668 16.578 11.284 1.00 93.81 198 PRO A O 1
ATOM 1616 N N . VAL A 1 199 ? -10.151 15.009 10.781 1.00 94.00 199 VAL A N 1
ATOM 1617 C CA . VAL A 1 199 ? -9.215 15.868 10.034 1.00 94.00 199 VAL A CA 1
ATOM 1618 C C . VAL A 1 199 ? -9.499 15.783 8.533 1.00 94.00 199 VAL A C 1
ATOM 1620 O O . VAL A 1 199 ? -9.354 16.774 7.826 1.00 94.00 199 VAL A O 1
ATOM 1623 N N . ILE A 1 200 ? -9.866 14.591 8.053 1.00 92.75 200 ILE A N 1
ATOM 1624 C CA . ILE A 1 200 ? -10.153 14.288 6.646 1.00 92.75 200 ILE A CA 1
ATOM 1625 C C . ILE A 1 200 ? -11.328 13.315 6.539 1.00 92.75 200 ILE A C 1
ATOM 1627 O O . ILE A 1 200 ? -11.688 12.655 7.516 1.00 92.75 200 ILE A O 1
ATOM 1631 N N . THR A 1 201 ? -11.888 13.197 5.339 1.00 91.38 201 THR A N 1
ATOM 1632 C CA . THR A 1 201 ? -12.971 12.250 5.028 1.00 91.38 201 THR A CA 1
ATOM 1633 C C . THR A 1 201 ? -12.449 10.830 4.744 1.00 91.38 201 THR A C 1
ATOM 1635 O O . THR A 1 201 ? -11.281 10.645 4.391 1.00 91.38 201 THR A O 1
ATOM 1638 N N . GLU A 1 202 ? -13.313 9.808 4.845 1.00 88.19 202 GLU A N 1
ATOM 1639 C CA . GLU A 1 202 ? -12.966 8.414 4.483 1.00 88.19 202 GLU A CA 1
ATOM 1640 C C . GLU A 1 202 ? -12.529 8.308 3.013 1.00 88.19 202 GLU A C 1
ATOM 1642 O O . GLU A 1 202 ? -11.562 7.612 2.699 1.00 88.19 202 GLU A O 1
ATOM 1647 N N . VAL A 1 203 ? -13.186 9.055 2.119 1.00 85.69 203 VAL A N 1
ATOM 1648 C CA . VAL A 1 203 ? -12.861 9.107 0.685 1.00 85.69 203 VAL A CA 1
ATOM 1649 C C . VAL A 1 203 ? -11.431 9.608 0.467 1.00 85.69 203 VAL A C 1
ATOM 1651 O O . VAL A 1 203 ? -10.640 8.986 -0.246 1.00 85.69 203 VAL A O 1
ATOM 1654 N N . GLU A 1 204 ? -11.059 10.710 1.120 1.00 88.12 204 GLU A N 1
ATOM 1655 C CA . GLU A 1 204 ? -9.701 11.251 1.040 1.00 88.12 204 GLU A CA 1
ATOM 1656 C C . GLU A 1 204 ? -8.668 10.315 1.661 1.00 88.12 204 GLU A C 1
ATOM 1658 O O . GLU A 1 204 ? -7.576 10.152 1.109 1.00 88.12 204 GLU A O 1
ATOM 1663 N N . TRP A 1 205 ? -9.007 9.680 2.784 1.00 90.38 205 TRP A N 1
ATOM 1664 C CA . TRP A 1 205 ? -8.123 8.732 3.451 1.00 90.38 205 TRP A CA 1
ATOM 1665 C C . TRP A 1 205 ? -7.813 7.550 2.538 1.00 90.38 205 TRP A C 1
ATOM 1667 O O . TRP A 1 205 ? -6.637 7.270 2.302 1.00 90.38 205 TRP A O 1
ATOM 1677 N N . LYS A 1 206 ? -8.834 6.918 1.945 1.00 86.19 206 LYS A N 1
ATOM 1678 C CA . LYS A 1 206 ? -8.662 5.816 0.984 1.00 86.19 206 LYS A CA 1
ATOM 1679 C C . LYS A 1 206 ? -7.818 6.244 -0.218 1.00 86.19 206 LYS A C 1
ATOM 1681 O O . LYS A 1 206 ? -6.859 5.553 -0.559 1.00 86.19 206 LYS A O 1
ATOM 1686 N N . LYS A 1 207 ? -8.090 7.418 -0.802 1.00 82.12 207 LYS A N 1
ATOM 1687 C CA . LYS A 1 207 ? -7.316 7.960 -1.934 1.00 82.12 207 LYS A CA 1
ATOM 1688 C C . LYS A 1 207 ? -5.835 8.140 -1.592 1.00 82.12 207 LYS A C 1
ATOM 1690 O O . LYS A 1 207 ? -4.962 7.715 -2.345 1.00 82.12 207 LYS A O 1
ATOM 1695 N N . ILE A 1 208 ? -5.534 8.753 -0.448 1.00 84.81 208 ILE A N 1
ATOM 1696 C CA . ILE A 1 208 ? -4.153 8.989 -0.005 1.00 84.81 208 ILE A CA 1
ATOM 1697 C C . ILE A 1 208 ? -3.459 7.668 0.341 1.00 84.81 208 ILE A C 1
ATOM 1699 O O . ILE A 1 208 ? -2.283 7.491 0.020 1.00 84.81 208 ILE A O 1
ATOM 1703 N N . ARG A 1 209 ? -4.173 6.719 0.956 1.00 84.25 209 ARG A N 1
ATOM 1704 C CA . ARG A 1 209 ? -3.660 5.372 1.230 1.00 84.25 209 ARG A CA 1
ATOM 1705 C C . ARG A 1 209 ? -3.301 4.630 -0.052 1.00 84.25 209 ARG A C 1
ATOM 1707 O O . ARG A 1 209 ? -2.189 4.117 -0.102 1.00 84.25 209 ARG A O 1
ATOM 1714 N N . GLY A 1 210 ? -4.153 4.673 -1.077 1.00 74.06 210 GLY A N 1
ATOM 1715 C CA . GLY A 1 210 ? -3.857 4.106 -2.397 1.00 74.06 210 GLY A CA 1
ATOM 1716 C C . GLY A 1 210 ? -2.567 4.682 -2.983 1.00 74.06 210 GLY A C 1
ATOM 1717 O O . GLY A 1 210 ? -1.636 3.943 -3.277 1.00 74.06 210 GLY A O 1
ATOM 1718 N N . ILE A 1 211 ? -2.428 6.013 -2.989 1.00 72.75 211 ILE A N 1
ATOM 1719 C CA . ILE A 1 211 ? -1.205 6.692 -3.457 1.00 72.75 211 ILE A CA 1
ATOM 1720 C C . ILE A 1 211 ? 0.047 6.254 -2.666 1.00 72.75 211 ILE A C 1
ATOM 1722 O O . ILE A 1 211 ? 1.142 6.140 -3.221 1.00 72.75 211 ILE A O 1
ATOM 1726 N N . ILE A 1 212 ? -0.066 6.060 -1.348 1.00 73.94 212 ILE A N 1
ATOM 1727 C CA . ILE A 1 212 ? 1.052 5.612 -0.503 1.00 73.94 212 ILE A CA 1
ATOM 1728 C C . ILE A 1 212 ? 1.394 4.146 -0.785 1.00 73.94 212 ILE A C 1
ATOM 1730 O O . ILE A 1 212 ? 2.574 3.807 -0.882 1.00 73.94 212 ILE A O 1
ATOM 1734 N N . GLU A 1 213 ? 0.389 3.288 -0.920 1.00 69.69 213 GLU A N 1
ATOM 1735 C CA . GLU A 1 213 ? 0.552 1.862 -1.194 1.00 69.69 213 GLU A CA 1
ATOM 1736 C C . GLU A 1 213 ? 1.138 1.627 -2.591 1.00 69.69 213 GLU A C 1
ATOM 1738 O O . GLU A 1 213 ? 2.083 0.851 -2.720 1.00 69.69 213 GLU A O 1
ATOM 1743 N N . ASP A 1 214 ? 0.732 2.400 -3.598 1.00 60.31 214 ASP A N 1
ATOM 1744 C CA . ASP A 1 214 ? 1.331 2.405 -4.941 1.00 60.31 214 ASP A CA 1
ATOM 1745 C C . ASP A 1 214 ? 2.827 2.761 -4.920 1.00 60.31 214 ASP A C 1
ATOM 1747 O O . ASP A 1 214 ? 3.630 2.263 -5.714 1.00 60.31 214 ASP A O 1
ATOM 1751 N N . ARG A 1 215 ? 3.249 3.606 -3.973 1.00 61.47 215 ARG A N 1
ATOM 1752 C CA . ARG A 1 215 ? 4.671 3.925 -3.775 1.00 61.47 215 ARG A CA 1
ATOM 1753 C C . ARG A 1 215 ? 5.405 2.794 -3.045 1.00 61.47 215 ARG A C 1
ATOM 1755 O O . ARG A 1 215 ? 6.527 2.460 -3.433 1.00 61.47 215 ARG A O 1
ATOM 1762 N N . ASP A 1 216 ? 4.789 2.199 -2.022 1.00 54.62 216 ASP A N 1
ATOM 1763 C CA . ASP A 1 216 ? 5.370 1.135 -1.184 1.00 54.62 216 ASP A CA 1
ATOM 1764 C C . ASP A 1 216 ? 5.422 -0.239 -1.885 1.00 54.62 216 ASP A C 1
ATOM 1766 O O . ASP A 1 216 ? 6.314 -1.046 -1.591 1.00 54.62 216 ASP A O 1
ATOM 1770 N N . THR A 1 217 ? 4.556 -0.492 -2.876 1.00 52.25 217 THR A N 1
ATOM 1771 C CA . THR A 1 217 ? 4.661 -1.654 -3.781 1.00 52.25 217 THR A CA 1
ATOM 1772 C C . THR A 1 217 ? 5.938 -1.615 -4.620 1.00 52.25 217 THR A C 1
ATOM 1774 O O . THR A 1 217 ? 6.297 -2.611 -5.238 1.00 52.25 217 THR A O 1
ATOM 1777 N N . GLY A 1 218 ? 6.716 -0.533 -4.554 1.00 45.38 218 GLY A N 1
ATOM 1778 C CA . GLY A 1 218 ? 8.026 -0.463 -5.175 1.00 45.38 218 GLY A CA 1
ATOM 1779 C C . GLY A 1 218 ? 7.957 -0.074 -6.638 1.00 45.38 218 GLY A C 1
ATOM 1780 O O . GLY A 1 218 ? 8.974 -0.236 -7.292 1.00 45.38 218 GLY A O 1
ATOM 1781 N N . LEU A 1 219 ? 6.821 0.467 -7.112 1.00 44.09 219 LEU A N 1
ATOM 1782 C CA . LEU A 1 219 ? 6.675 1.208 -8.371 1.00 44.09 219 LEU A CA 1
ATOM 1783 C C . LEU A 1 219 ? 6.967 2.718 -8.219 1.00 44.09 219 LEU A C 1
ATOM 1785 O O . LEU A 1 219 ? 7.130 3.408 -9.223 1.00 44.09 219 LEU A O 1
ATOM 1789 N N . GLY A 1 220 ? 7.148 3.230 -6.995 1.00 44.19 220 GLY A N 1
ATOM 1790 C CA . GLY A 1 220 ? 7.492 4.636 -6.725 1.00 44.19 220 GLY A CA 1
ATOM 1791 C C . GLY A 1 220 ? 8.942 5.025 -7.056 1.00 44.19 220 GLY A C 1
ATOM 1792 O O . GLY A 1 220 ? 9.833 4.175 -7.086 1.00 44.19 220 GLY A O 1
ATOM 1793 N N . ALA A 1 221 ? 9.191 6.308 -7.340 1.00 43.12 221 ALA A N 1
ATOM 1794 C CA . ALA A 1 221 ? 10.520 6.844 -7.653 1.00 43.12 221 ALA A CA 1
ATOM 1795 C C . ALA A 1 221 ? 11.524 6.607 -6.506 1.00 43.12 221 ALA A C 1
ATOM 1797 O O . ALA A 1 221 ? 11.272 6.935 -5.341 1.00 43.12 221 ALA A O 1
ATOM 1798 N N . THR A 1 222 ? 12.672 6.019 -6.837 1.00 46.56 222 THR A N 1
ATOM 1799 C CA . THR A 1 222 ? 13.736 5.689 -5.883 1.00 46.56 222 THR A CA 1
ATOM 1800 C C . THR A 1 222 ? 14.441 6.974 -5.437 1.00 46.56 222 THR A C 1
ATOM 1802 O O . THR A 1 222 ? 14.775 7.819 -6.256 1.00 46.56 222 THR A O 1
ATOM 1805 N N . ARG A 1 223 ? 14.717 7.134 -4.132 1.00 45.66 223 ARG A N 1
ATOM 1806 C CA . ARG A 1 223 ? 15.363 8.336 -3.537 1.00 45.66 223 ARG A CA 1
ATOM 1807 C C . ARG A 1 223 ? 16.791 8.625 -4.018 1.00 45.66 223 ARG A C 1
ATOM 1809 O O . ARG A 1 223 ? 17.421 9.572 -3.551 1.00 45.66 223 ARG A O 1
ATOM 1816 N N . SER A 1 224 ? 17.338 7.762 -4.858 1.00 53.94 224 SER A N 1
ATOM 1817 C CA . SER A 1 224 ? 18.712 7.855 -5.313 1.00 53.94 224 SER A CA 1
ATOM 1818 C C . SER A 1 224 ? 18.813 8.880 -6.436 1.00 53.94 224 SER A C 1
ATOM 1820 O O . SER A 1 224 ? 18.094 8.776 -7.422 1.00 53.94 224 SER A O 1
ATOM 1822 N N . LYS A 1 225 ? 19.778 9.804 -6.343 1.00 55.41 225 LYS A N 1
ATOM 1823 C CA . LYS A 1 225 ? 20.173 10.672 -7.470 1.00 55.41 225 LYS A CA 1
ATOM 1824 C C . LYS A 1 225 ? 20.783 9.881 -8.644 1.00 55.41 225 LYS A C 1
ATOM 1826 O O . LYS A 1 225 ? 21.115 10.468 -9.664 1.00 55.41 225 LYS A O 1
ATOM 1831 N N . LYS A 1 226 ? 20.971 8.564 -8.489 1.00 63.91 226 LYS A N 1
ATOM 1832 C CA . LYS A 1 226 ? 21.525 7.635 -9.481 1.00 63.91 226 LYS A CA 1
ATOM 1833 C C . LYS A 1 226 ? 20.591 6.441 -9.681 1.00 63.91 226 LYS A C 1
ATOM 1835 O O . LYS A 1 226 ? 20.249 5.742 -8.725 1.00 63.91 226 LYS A O 1
ATOM 1840 N N . LYS A 1 227 ? 20.211 6.152 -10.923 1.00 74.31 227 LYS A N 1
ATOM 1841 C CA . LYS A 1 227 ? 19.386 4.980 -11.247 1.00 74.31 227 LYS A CA 1
ATOM 1842 C C . LYS A 1 227 ? 20.283 3.778 -11.540 1.00 74.31 227 LYS A C 1
ATOM 1844 O O . LYS A 1 227 ? 20.634 3.539 -12.689 1.00 74.31 227 LYS A O 1
ATOM 1849 N N . HIS A 1 228 ? 20.695 3.058 -10.495 1.00 76.81 228 HIS A N 1
ATOM 1850 C CA . HIS A 1 228 ? 21.674 1.964 -10.603 1.00 76.81 228 HIS A CA 1
ATOM 1851 C C . HIS A 1 228 ? 21.185 0.753 -11.410 1.00 76.81 228 HIS A C 1
ATOM 1853 O O . HIS A 1 228 ? 21.988 0.105 -12.067 1.00 76.81 228 HIS A O 1
ATOM 1859 N N . ASN A 1 229 ? 19.883 0.461 -11.378 1.00 84.81 229 ASN A N 1
ATOM 1860 C CA . ASN A 1 229 ? 19.263 -0.577 -12.198 1.00 84.81 229 ASN A CA 1
ATOM 1861 C C . ASN A 1 229 ? 18.358 0.087 -13.240 1.00 84.81 229 ASN A C 1
ATOM 1863 O O . ASN A 1 229 ? 17.332 0.674 -12.893 1.00 84.81 229 ASN A O 1
ATOM 1867 N N . LEU A 1 230 ? 18.731 -0.011 -14.512 1.00 87.81 230 LEU A N 1
ATOM 1868 C CA . LEU A 1 230 ? 17.977 0.558 -15.626 1.00 87.81 230 LEU A CA 1
ATOM 1869 C C . LEU A 1 230 ? 16.634 -0.154 -15.844 1.00 87.81 230 LEU A C 1
ATOM 1871 O O . LEU A 1 230 ? 15.660 0.470 -16.258 1.00 87.81 230 LEU A O 1
ATOM 1875 N N . PHE A 1 231 ? 16.562 -1.437 -15.492 1.00 89.62 231 PHE A N 1
ATOM 1876 C CA . PHE A 1 231 ? 15.387 -2.301 -15.637 1.00 89.62 231 PHE A CA 1
ATOM 1877 C C . PHE A 1 231 ? 14.612 -2.457 -14.321 1.00 89.62 231 PHE A C 1
ATOM 1879 O O . PHE A 1 231 ? 13.852 -3.409 -14.129 1.00 89.62 231 PHE A O 1
ATOM 1886 N N . GLU A 1 232 ? 14.796 -1.522 -13.384 1.00 85.25 232 GLU A N 1
ATOM 1887 C CA . GLU A 1 232 ? 14.074 -1.503 -12.113 1.00 85.25 232 GLU A CA 1
ATOM 1888 C C . GLU A 1 232 ? 12.561 -1.634 -12.343 1.00 85.25 232 GLU A C 1
ATOM 1890 O O . GLU A 1 232 ? 12.010 -1.045 -13.282 1.00 85.25 232 GLU A O 1
ATOM 1895 N N . LYS A 1 233 ? 11.907 -2.433 -11.486 1.00 84.88 233 LYS A N 1
ATOM 1896 C CA . LYS A 1 233 ? 10.478 -2.805 -11.546 1.00 84.88 233 LYS A CA 1
ATOM 1897 C C . LYS A 1 233 ? 10.054 -3.666 -12.740 1.00 84.88 233 LYS A C 1
ATOM 1899 O O . LYS A 1 233 ? 8.882 -4.010 -12.841 1.00 84.88 233 LYS A O 1
ATOM 1904 N N . ARG A 1 234 ? 10.979 -4.034 -13.629 1.00 90.12 234 ARG A N 1
ATOM 1905 C CA . ARG A 1 234 ? 10.713 -4.945 -14.753 1.00 90.12 234 ARG A CA 1
ATOM 1906 C C . ARG A 1 234 ? 11.620 -6.165 -14.770 1.00 90.12 234 ARG A C 1
ATOM 1908 O O . ARG A 1 234 ? 11.585 -6.923 -15.728 1.00 90.12 234 ARG A O 1
ATOM 1915 N N . SER A 1 235 ? 12.402 -6.374 -13.716 1.00 91.25 235 SER A N 1
ATOM 1916 C CA . SER A 1 235 ? 13.218 -7.572 -13.536 1.00 91.25 235 SER A CA 1
ATOM 1917 C C . SER A 1 235 ? 12.520 -8.550 -12.594 1.00 91.25 235 SER A C 1
ATOM 1919 O O . SER A 1 235 ? 12.176 -8.168 -11.477 1.00 91.25 235 SER A O 1
ATOM 1921 N N . PHE A 1 236 ? 12.343 -9.806 -12.997 1.00 89.88 236 PHE A N 1
ATOM 1922 C CA . PHE A 1 236 ? 11.587 -10.815 -12.250 1.00 89.88 236 PHE A CA 1
ATOM 1923 C C . PHE A 1 236 ? 12.327 -12.147 -12.155 1.00 89.88 236 PHE A C 1
ATOM 1925 O O . PHE A 1 236 ? 13.169 -12.479 -12.983 1.00 89.88 236 PHE A O 1
ATOM 1932 N N . CYS A 1 237 ? 12.025 -12.893 -11.098 1.00 86.38 237 CYS A N 1
ATOM 1933 C CA . CYS A 1 237 ? 12.589 -14.203 -10.829 1.00 86.38 237 CYS A CA 1
ATOM 1934 C C . CYS A 1 237 ? 11.895 -15.247 -11.702 1.00 86.38 237 CYS A C 1
ATOM 1936 O O . CYS A 1 237 ? 10.681 -15.414 -11.592 1.00 86.38 237 CYS A O 1
ATOM 1938 N N . ALA A 1 238 ? 12.667 -16.004 -12.481 1.00 83.19 238 ALA A N 1
ATOM 1939 C CA . ALA A 1 238 ? 12.148 -17.108 -13.291 1.00 83.19 238 ALA A CA 1
ATOM 1940 C C . ALA A 1 238 ? 11.440 -18.196 -12.457 1.00 83.19 238 ALA A C 1
ATOM 1942 O O . ALA A 1 238 ? 10.574 -18.890 -12.964 1.00 83.19 238 ALA A O 1
ATOM 1943 N N . GLN A 1 239 ? 11.801 -18.341 -11.174 1.00 77.25 239 GLN A N 1
ATOM 1944 C CA . GLN A 1 239 ? 11.326 -19.434 -10.315 1.00 77.25 239 GLN A CA 1
ATOM 1945 C C . GLN A 1 239 ? 9.988 -19.145 -9.627 1.00 77.25 239 GLN A C 1
ATOM 1947 O O . GLN A 1 239 ? 9.142 -20.018 -9.531 1.00 77.25 239 GLN A O 1
ATOM 1952 N N . CYS A 1 240 ? 9.793 -17.933 -9.102 1.00 75.88 240 CYS A N 1
ATOM 1953 C CA . CYS A 1 240 ? 8.603 -17.597 -8.303 1.00 75.88 240 CYS A CA 1
ATOM 1954 C C . CYS A 1 240 ? 7.757 -16.467 -8.902 1.00 75.88 240 CYS A C 1
ATOM 1956 O O . CYS A 1 240 ? 6.850 -15.954 -8.234 1.00 75.88 240 CYS A O 1
ATOM 1958 N N . GLY A 1 241 ? 8.147 -15.980 -10.087 1.00 80.00 241 GLY A N 1
ATOM 1959 C CA . GLY A 1 241 ? 7.560 -14.824 -10.766 1.00 80.00 241 GLY A CA 1
ATOM 1960 C C . GLY A 1 241 ? 7.748 -13.491 -10.037 1.00 80.00 241 GLY A C 1
ATOM 1961 O O . GLY A 1 241 ? 7.355 -12.459 -10.563 1.00 80.00 241 GLY A O 1
ATOM 1962 N N . GLY A 1 242 ? 8.319 -13.478 -8.829 1.00 81.94 242 GLY A N 1
ATOM 1963 C CA . GLY A 1 242 ? 8.440 -12.288 -7.991 1.00 81.94 242 GLY A CA 1
ATOM 1964 C C . GLY A 1 242 ? 9.524 -11.319 -8.456 1.00 81.94 242 GLY A C 1
ATOM 1965 O O . GLY A 1 242 ? 10.509 -11.713 -9.077 1.00 81.94 242 GLY A O 1
ATOM 1966 N N . LEU A 1 243 ? 9.367 -10.041 -8.114 1.00 86.00 243 LEU A N 1
ATOM 1967 C CA . LEU A 1 243 ? 10.309 -8.989 -8.493 1.00 86.00 243 LEU A CA 1
ATOM 1968 C C . LEU A 1 243 ? 11.751 -9.265 -8.012 1.00 86.00 243 LEU A C 1
ATOM 1970 O O . LEU A 1 243 ? 11.989 -9.633 -6.855 1.00 86.00 243 LEU A O 1
ATOM 1974 N N . MET A 1 244 ? 12.726 -9.021 -8.887 1.00 86.44 244 MET A N 1
ATOM 1975 C CA . MET A 1 244 ? 14.152 -9.018 -8.564 1.00 86.44 244 MET A CA 1
ATOM 1976 C C . MET A 1 244 ? 14.565 -7.627 -8.082 1.00 86.44 244 MET A C 1
ATOM 1978 O O . MET A 1 244 ? 14.359 -6.621 -8.759 1.00 86.44 244 MET A O 1
ATOM 1982 N N . GLY A 1 245 ? 15.176 -7.568 -6.904 1.00 83.56 245 GLY A N 1
ATOM 1983 C CA . GLY A 1 245 ? 15.864 -6.377 -6.421 1.00 83.56 245 GLY A CA 1
ATOM 1984 C C . GLY A 1 245 ? 17.297 -6.329 -6.939 1.00 83.56 245 GLY A C 1
ATOM 1985 O O . GLY A 1 245 ? 17.916 -7.366 -7.164 1.00 83.56 245 GLY A O 1
ATOM 1986 N N . TRP A 1 246 ? 17.841 -5.126 -7.084 1.00 84.19 246 TRP A N 1
ATOM 1987 C CA . TRP A 1 246 ? 19.273 -4.926 -7.275 1.00 84.19 246 TRP A CA 1
ATOM 1988 C C . TRP A 1 246 ? 19.931 -4.677 -5.916 1.00 84.19 246 TRP A C 1
ATOM 1990 O O . TRP A 1 246 ? 19.441 -3.873 -5.125 1.00 84.19 246 TRP A O 1
ATOM 2000 N N . SER A 1 247 ? 21.027 -5.377 -5.641 1.00 78.62 247 SER A N 1
ATOM 2001 C CA . SER A 1 247 ? 21.856 -5.173 -4.456 1.00 78.62 247 SER A CA 1
ATOM 2002 C C . SER A 1 247 ? 23.238 -4.705 -4.900 1.00 78.62 247 SER A C 1
ATOM 2004 O O . SER A 1 247 ? 23.891 -5.452 -5.637 1.00 78.62 247 SER A O 1
ATOM 2006 N N . PRO A 1 248 ? 23.730 -3.543 -4.434 1.00 71.62 248 PRO A N 1
ATOM 2007 C CA . PRO A 1 248 ? 25.122 -3.177 -4.654 1.00 71.62 248 PRO A CA 1
ATOM 2008 C C . PRO A 1 248 ? 26.024 -4.241 -4.024 1.00 71.62 248 PRO A C 1
ATOM 2010 O O . PRO A 1 248 ? 25.691 -4.805 -2.976 1.00 71.62 248 PRO A O 1
ATOM 2013 N N . GLN A 1 249 ? 27.157 -4.526 -4.658 1.00 68.56 249 GLN A N 1
ATOM 2014 C CA . GLN A 1 249 ? 28.268 -5.171 -3.970 1.00 68.56 249 GLN A CA 1
ATOM 2015 C C . GLN A 1 249 ? 29.234 -4.083 -3.524 1.00 68.56 249 GLN A C 1
ATOM 2017 O O . GLN A 1 249 ? 29.553 -3.175 -4.286 1.00 68.56 249 GLN A O 1
ATOM 2022 N N . THR A 1 250 ? 29.670 -4.161 -2.271 1.00 62.44 250 THR A N 1
ATOM 2023 C CA . THR A 1 250 ? 30.698 -3.270 -1.745 1.00 62.44 250 THR A CA 1
ATOM 2024 C C . THR A 1 250 ? 31.996 -3.528 -2.498 1.00 62.44 250 THR A C 1
ATOM 2026 O O . THR A 1 250 ? 32.415 -4.686 -2.612 1.00 62.44 250 THR A O 1
ATOM 2029 N N . SER A 1 251 ? 32.626 -2.465 -2.993 1.00 66.44 251 SER A N 1
ATOM 2030 C CA . SER A 1 251 ? 33.988 -2.519 -3.517 1.00 66.44 251 SER A CA 1
ATOM 2031 C C . SER A 1 251 ? 34.889 -3.140 -2.453 1.00 66.44 251 SER A C 1
ATOM 2033 O O . SER A 1 251 ? 34.822 -2.753 -1.282 1.00 66.44 251 SER A O 1
ATOM 2035 N N . LYS A 1 252 ? 35.681 -4.147 -2.827 1.00 63.19 252 LYS A N 1
ATOM 2036 C CA . LYS A 1 252 ? 36.634 -4.769 -1.899 1.00 63.19 252 LYS A CA 1
ATOM 2037 C C . LYS A 1 252 ? 38.041 -4.371 -2.283 1.00 63.19 252 LYS A C 1
ATOM 2039 O O . LYS A 1 252 ? 38.412 -4.500 -3.448 1.00 63.19 252 LYS A O 1
ATOM 2044 N N . GLN A 1 253 ? 38.813 -3.963 -1.288 1.00 72.50 253 GLN A N 1
ATOM 2045 C CA . GLN A 1 253 ? 40.246 -3.807 -1.441 1.00 72.50 253 GLN A CA 1
ATOM 2046 C C . GLN A 1 253 ? 40.881 -5.196 -1.586 1.00 72.50 253 GLN A C 1
ATOM 2048 O O . GLN A 1 253 ? 40.600 -6.106 -0.801 1.00 72.50 253 GLN A O 1
ATOM 2053 N N . LEU A 1 254 ? 41.661 -5.375 -2.643 1.00 74.69 254 LEU A N 1
ATOM 2054 C CA . LEU A 1 254 ? 42.447 -6.567 -2.917 1.00 74.69 254 LEU A CA 1
ATOM 2055 C C . LEU A 1 254 ? 43.751 -6.529 -2.105 1.00 74.69 254 LEU A C 1
ATOM 2057 O O . LEU A 1 254 ? 44.135 -5.496 -1.558 1.00 74.69 254 LEU A O 1
ATOM 2061 N N . ALA A 1 255 ? 44.434 -7.674 -2.011 1.00 75.31 255 ALA A N 1
ATOM 2062 C CA . ALA A 1 255 ? 45.682 -7.804 -1.250 1.00 75.31 255 ALA A CA 1
ATOM 2063 C C . ALA A 1 255 ? 46.823 -6.915 -1.788 1.00 75.31 255 ALA A C 1
ATOM 2065 O O . ALA A 1 255 ? 47.751 -6.601 -1.051 1.00 75.31 255 ALA A O 1
ATOM 2066 N N . ASP A 1 256 ? 46.732 -6.485 -3.048 1.00 79.12 256 ASP A N 1
ATOM 2067 C CA . ASP A 1 256 ? 47.649 -5.548 -3.709 1.00 79.12 256 ASP A CA 1
ATOM 2068 C C . ASP A 1 256 ? 47.305 -4.066 -3.446 1.00 79.12 256 ASP A C 1
ATOM 2070 O O . ASP A 1 256 ? 47.934 -3.168 -4.000 1.00 79.12 256 ASP A O 1
ATOM 2074 N N . GLY A 1 257 ? 46.294 -3.795 -2.613 1.00 72.81 257 GLY A N 1
ATOM 2075 C CA . GLY A 1 257 ? 45.827 -2.451 -2.285 1.00 72.81 257 GLY A CA 1
ATOM 2076 C C . GLY A 1 257 ? 44.870 -1.840 -3.312 1.00 72.81 257 GLY A C 1
ATOM 2077 O O . GLY A 1 257 ? 44.301 -0.784 -3.027 1.00 72.81 257 GLY A O 1
ATOM 2078 N N . SER A 1 258 ? 44.634 -2.491 -4.457 1.00 75.50 258 SER A N 1
ATOM 2079 C CA . SER A 1 258 ? 43.694 -2.019 -5.478 1.00 75.50 258 SER A CA 1
ATOM 2080 C C . SER A 1 258 ? 42.235 -2.246 -5.060 1.00 75.50 258 SER A C 1
ATOM 2082 O O . SER A 1 258 ? 41.910 -3.168 -4.312 1.00 75.50 258 SER A O 1
ATOM 2084 N N . MET A 1 259 ? 41.322 -1.389 -5.521 1.00 69.62 259 MET A N 1
ATOM 2085 C CA . MET A 1 259 ? 39.887 -1.533 -5.259 1.00 69.62 259 MET A CA 1
ATOM 2086 C C . MET A 1 259 ? 39.229 -2.298 -6.404 1.00 69.62 259 MET A C 1
ATOM 2088 O O . MET A 1 259 ? 39.233 -1.840 -7.545 1.00 69.62 259 MET A O 1
ATOM 2092 N N . ARG A 1 260 ? 38.626 -3.453 -6.106 1.00 56.41 260 ARG A N 1
ATOM 2093 C CA . ARG A 1 260 ? 37.791 -4.181 -7.063 1.00 56.41 260 ARG A CA 1
ATOM 2094 C C . ARG A 1 260 ? 36.334 -3.789 -6.872 1.00 56.41 260 ARG A C 1
ATOM 2096 O O . ARG A 1 260 ? 35.696 -4.200 -5.897 1.00 56.41 260 ARG A O 1
ATOM 2103 N N . ASP A 1 261 ? 35.816 -3.027 -7.827 1.00 62.97 261 ASP A N 1
ATOM 2104 C CA . ASP A 1 261 ? 34.387 -2.773 -7.954 1.00 62.97 261 ASP A CA 1
ATOM 2105 C C . ASP A 1 261 ? 33.695 -4.026 -8.485 1.00 62.97 261 ASP A C 1
ATOM 2107 O O . ASP A 1 261 ? 34.100 -4.622 -9.485 1.00 62.97 261 ASP A O 1
ATOM 2111 N N . TYR A 1 262 ? 32.647 -4.450 -7.788 1.00 60.84 262 TYR A N 1
ATOM 2112 C CA . TYR A 1 262 ? 31.818 -5.559 -8.227 1.00 60.84 262 TYR A CA 1
ATOM 2113 C C . TYR A 1 262 ? 30.515 -4.992 -8.791 1.00 60.84 262 TYR A C 1
ATOM 2115 O O . TYR A 1 262 ? 29.852 -4.211 -8.096 1.00 60.84 262 TYR A O 1
ATOM 2123 N N . PRO A 1 263 ? 30.104 -5.376 -10.013 1.00 65.06 263 PRO A N 1
ATOM 2124 C CA . PRO A 1 263 ? 28.775 -5.033 -10.495 1.00 65.06 263 PRO A CA 1
ATOM 2125 C C . PRO A 1 263 ? 27.748 -5.570 -9.493 1.00 65.06 263 PRO A C 1
ATOM 2127 O O . PRO A 1 263 ? 27.890 -6.678 -8.973 1.00 65.06 263 PRO A O 1
ATOM 2130 N N . GLY A 1 264 ? 26.735 -4.767 -9.159 1.00 76.94 264 GLY A N 1
ATOM 2131 C CA . GLY A 1 264 ? 25.691 -5.211 -8.235 1.00 76.94 264 GLY A CA 1
ATOM 2132 C C . GLY A 1 264 ? 25.010 -6.495 -8.726 1.00 76.94 264 GLY A C 1
ATOM 2133 O O . GLY A 1 264 ? 25.126 -6.876 -9.886 1.00 76.94 264 GLY A O 1
ATOM 2134 N N . ASN A 1 265 ? 24.286 -7.185 -7.852 1.00 86.38 265 ASN A N 1
ATOM 2135 C CA . ASN A 1 265 ? 23.601 -8.427 -8.205 1.00 86.38 265 ASN A CA 1
ATOM 2136 C C . ASN A 1 265 ? 22.087 -8.256 -8.180 1.00 86.38 265 ASN A C 1
ATOM 2138 O O . ASN A 1 265 ? 21.535 -7.669 -7.247 1.00 86.38 265 ASN A O 1
ATOM 2142 N N . TYR A 1 266 ? 21.410 -8.882 -9.135 1.00 87.50 266 TYR A N 1
ATOM 2143 C CA . TYR A 1 266 ? 20.008 -9.228 -9.001 1.00 87.50 266 TYR A CA 1
ATOM 2144 C C . TYR A 1 266 ? 19.810 -10.257 -7.890 1.00 87.50 266 TYR A C 1
ATOM 2146 O O . TYR A 1 266 ? 20.497 -11.278 -7.829 1.00 87.50 266 TYR A O 1
ATOM 2154 N N . ARG A 1 267 ? 18.832 -10.006 -7.019 1.00 85.56 267 ARG A N 1
ATOM 2155 C CA . ARG A 1 267 ? 18.396 -10.908 -5.951 1.00 85.56 267 ARG A CA 1
ATOM 2156 C C . ARG A 1 267 ? 16.881 -11.025 -5.954 1.00 85.56 267 ARG A C 1
ATOM 2158 O O . ARG A 1 267 ? 16.182 -10.016 -6.009 1.00 85.56 267 ARG A O 1
ATOM 2165 N N . CYS A 1 268 ? 16.371 -12.247 -5.838 1.00 83.75 268 CYS A N 1
ATOM 2166 C CA . CYS A 1 268 ? 14.936 -12.473 -5.705 1.00 83.75 268 CYS A CA 1
ATOM 2167 C C . CYS A 1 268 ? 14.427 -11.823 -4.415 1.00 83.75 268 CYS A C 1
ATOM 2169 O O . CYS A 1 268 ? 14.882 -12.165 -3.324 1.00 83.75 268 CYS A O 1
ATOM 2171 N N . ARG A 1 269 ? 13.482 -10.881 -4.526 1.00 81.38 269 ARG A N 1
ATOM 2172 C CA . ARG A 1 269 ? 12.958 -10.155 -3.361 1.00 81.38 269 ARG A CA 1
ATOM 2173 C C . ARG A 1 269 ? 12.090 -11.042 -2.473 1.00 81.38 269 ARG A C 1
ATOM 2175 O O . ARG A 1 269 ? 12.084 -10.844 -1.263 1.00 81.38 269 ARG A O 1
ATOM 2182 N N . VAL A 1 270 ? 11.385 -12.005 -3.071 1.00 77.94 270 VAL A N 1
ATOM 2183 C CA . VAL A 1 270 ? 10.597 -13.011 -2.342 1.00 77.94 270 VAL A CA 1
ATOM 2184 C C . VAL A 1 270 ? 11.541 -13.879 -1.513 1.00 77.94 270 VAL A C 1
ATOM 2186 O O . VAL A 1 270 ? 11.454 -13.848 -0.293 1.00 77.94 270 VAL A O 1
ATOM 2189 N N . GLY A 1 271 ? 12.536 -14.501 -2.155 1.00 75.06 271 GLY A N 1
ATOM 2190 C CA . GLY A 1 271 ? 13.540 -15.336 -1.480 1.00 75.06 271 GLY A CA 1
ATOM 2191 C C . GLY A 1 271 ? 14.432 -14.586 -0.482 1.00 75.06 271 GLY A C 1
ATOM 2192 O O . GLY A 1 271 ? 15.003 -15.193 0.415 1.00 75.06 271 GLY A O 1
ATOM 2193 N N . HIS A 1 272 ? 14.577 -13.264 -0.624 1.00 74.69 272 HIS A N 1
ATOM 2194 C CA . HIS A 1 272 ? 15.282 -12.430 0.354 1.00 74.69 272 HIS A CA 1
ATOM 2195 C C . HIS A 1 272 ? 14.455 -12.179 1.623 1.00 74.69 272 HIS A C 1
ATOM 2197 O O . HIS A 1 272 ? 15.025 -11.956 2.688 1.00 74.69 272 HIS A O 1
ATOM 2203 N N . LYS A 1 273 ? 13.125 -12.113 1.510 1.00 72.62 273 LYS A N 1
ATOM 2204 C CA . LYS A 1 273 ? 12.236 -11.890 2.660 1.00 72.62 273 LYS A CA 1
ATOM 2205 C C . LYS A 1 273 ? 11.892 -13.192 3.367 1.00 72.62 273 LYS A C 1
ATOM 2207 O O . LYS A 1 273 ? 11.796 -13.200 4.586 1.00 72.62 273 LYS A O 1
ATOM 2212 N N . ASP A 1 274 ? 11.689 -14.240 2.584 1.00 71.38 274 ASP A N 1
ATOM 2213 C CA . ASP A 1 274 ? 11.273 -15.553 3.040 1.00 71.38 274 ASP A CA 1
ATOM 2214 C C . ASP A 1 274 ? 11.992 -16.608 2.191 1.00 71.38 274 ASP A C 1
ATOM 2216 O O . ASP A 1 274 ? 11.756 -16.737 0.985 1.00 71.38 274 ASP A O 1
ATOM 2220 N N . HIS A 1 275 ? 12.920 -17.319 2.829 1.00 67.50 275 HIS A N 1
ATOM 2221 C CA . HIS A 1 275 ? 13.766 -18.312 2.177 1.00 67.50 275 HIS A CA 1
ATOM 2222 C C . HIS A 1 275 ? 12.975 -19.536 1.690 1.00 67.50 275 HIS A C 1
ATOM 2224 O O . HIS A 1 275 ? 13.376 -20.142 0.693 1.00 67.50 275 HIS A O 1
ATOM 2230 N N . ASP A 1 276 ? 11.835 -19.839 2.316 1.00 67.31 276 ASP A N 1
ATOM 2231 C CA . ASP A 1 276 ? 11.001 -21.008 2.014 1.00 67.31 276 ASP A CA 1
ATOM 2232 C C . ASP A 1 276 ? 9.968 -20.704 0.909 1.00 67.31 276 ASP A C 1
ATOM 2234 O O . ASP A 1 276 ? 9.506 -21.590 0.178 1.00 67.31 276 ASP A O 1
ATOM 2238 N N . ALA A 1 277 ? 9.646 -19.420 0.714 1.00 69.50 277 ALA A N 1
ATOM 2239 C CA . ALA A 1 277 ? 8.719 -18.963 -0.322 1.00 69.50 277 ALA A CA 1
ATOM 2240 C C . ALA A 1 277 ? 9.304 -19.004 -1.746 1.00 69.50 277 ALA A C 1
ATOM 2242 O O . ALA A 1 277 ? 8.555 -19.088 -2.718 1.00 69.50 277 ALA A O 1
ATOM 2243 N N . CYS A 1 278 ? 10.629 -18.923 -1.907 1.00 72.06 278 CYS A N 1
ATOM 2244 C CA . CYS A 1 278 ? 11.283 -19.041 -3.212 1.00 72.06 278 CYS A CA 1
ATOM 2245 C C . CYS A 1 278 ? 12.618 -19.777 -3.080 1.00 72.06 278 CYS A C 1
ATOM 2247 O O . CYS A 1 278 ? 13.625 -19.200 -2.662 1.00 72.06 278 CYS A O 1
ATOM 2249 N N . ASN A 1 279 ? 12.631 -21.035 -3.526 1.00 57.62 279 ASN A N 1
ATOM 2250 C CA . ASN A 1 279 ? 13.729 -21.972 -3.327 1.00 57.62 279 ASN A CA 1
ATOM 2251 C C . ASN A 1 279 ? 14.926 -21.702 -4.258 1.00 57.62 279 ASN A C 1
ATOM 2253 O O . ASN A 1 279 ? 15.165 -22.396 -5.251 1.00 57.62 279 ASN A O 1
ATOM 2257 N N . VAL A 1 280 ? 15.717 -20.681 -3.933 1.00 61.94 280 VAL A N 1
ATOM 2258 C CA . VAL A 1 280 ? 17.068 -20.508 -4.481 1.00 61.94 280 VAL A CA 1
ATOM 2259 C C . VAL A 1 280 ? 18.071 -21.222 -3.556 1.00 61.94 280 VAL A C 1
ATOM 2261 O O . VAL A 1 280 ? 18.938 -20.593 -2.959 1.00 61.94 280 VAL A O 1
ATOM 2264 N N . LYS A 1 281 ? 17.920 -22.544 -3.370 1.00 53.97 281 LYS A N 1
ATOM 2265 C CA . LYS A 1 281 ? 18.808 -23.409 -2.554 1.00 53.97 281 LYS A CA 1
ATOM 2266 C C . LYS A 1 281 ? 19.120 -22.880 -1.137 1.00 53.97 281 LYS A C 1
ATOM 2268 O O . LYS A 1 281 ? 20.261 -22.990 -0.685 1.00 53.97 281 LYS A O 1
ATOM 2273 N N . GLY A 1 282 ? 18.161 -22.241 -0.462 1.00 54.22 282 GLY A N 1
ATOM 2274 C CA . GLY A 1 282 ? 18.341 -21.718 0.905 1.00 54.22 282 GLY A CA 1
ATOM 2275 C C . GLY A 1 282 ? 19.473 -20.688 1.085 1.00 54.22 282 GLY A C 1
ATOM 2276 O O . GLY A 1 282 ? 19.856 -20.388 2.212 1.00 54.22 282 GLY A O 1
ATOM 2277 N N . LYS A 1 283 ? 20.044 -20.141 -0.001 1.00 53.41 283 LYS A N 1
ATOM 2278 C CA . LYS A 1 283 ? 21.145 -19.164 0.034 1.00 53.41 283 LYS A CA 1
ATOM 2279 C C . LYS A 1 283 ? 20.797 -17.943 -0.812 1.00 53.41 283 LYS A C 1
ATOM 2281 O O . LYS A 1 283 ? 20.087 -18.030 -1.808 1.00 53.41 283 LYS A O 1
ATOM 2286 N N . GLN A 1 284 ? 21.331 -16.779 -0.443 1.00 58.91 284 GLN A N 1
ATOM 2287 C CA . GLN A 1 284 ? 21.179 -15.534 -1.206 1.00 58.91 284 GLN A CA 1
ATOM 2288 C C . GLN A 1 284 ? 22.012 -15.578 -2.502 1.00 58.91 284 GLN A C 1
ATOM 2290 O O . GLN A 1 284 ? 23.026 -14.889 -2.625 1.00 58.91 284 GLN A O 1
ATOM 2295 N N . VAL A 1 285 ? 21.623 -16.410 -3.473 1.00 67.38 285 VAL A N 1
ATOM 2296 C CA . VAL A 1 285 ? 22.358 -16.543 -4.735 1.00 67.38 285 VAL A CA 1
ATOM 2297 C C . VAL A 1 285 ? 22.030 -15.347 -5.632 1.00 67.38 285 VAL A C 1
ATOM 2299 O O . VAL A 1 285 ? 20.990 -15.297 -6.283 1.00 67.38 285 VAL A O 1
ATOM 2302 N N . GLY A 1 286 ? 22.921 -14.356 -5.654 1.00 75.50 286 GLY A N 1
ATOM 2303 C CA . GLY A 1 286 ? 22.808 -13.190 -6.533 1.00 75.50 286 GLY A CA 1
ATOM 2304 C C . GLY A 1 286 ? 23.245 -13.512 -7.961 1.00 75.50 286 GLY A C 1
ATOM 2305 O O . GLY A 1 286 ? 24.193 -14.274 -8.141 1.00 75.50 286 GLY A O 1
ATOM 2306 N N . THR A 1 287 ? 22.553 -12.981 -8.968 1.00 84.88 287 THR A N 1
ATOM 2307 C CA . THR A 1 287 ? 22.984 -13.032 -10.378 1.00 84.88 287 THR A CA 1
ATOM 2308 C C . THR A 1 287 ? 23.604 -11.693 -10.761 1.00 84.88 287 THR A C 1
ATOM 2310 O O . THR A 1 287 ? 22.962 -10.678 -10.490 1.00 84.88 287 THR A O 1
ATOM 2313 N N . PRO A 1 288 ? 24.801 -11.653 -11.370 1.00 85.62 288 PRO A N 1
ATOM 2314 C CA . PRO A 1 288 ? 25.433 -10.397 -11.765 1.00 85.62 288 PRO A CA 1
ATOM 2315 C C . PRO A 1 288 ? 24.510 -9.530 -12.621 1.00 85.62 288 PRO A C 1
ATOM 2317 O O . PRO A 1 288 ? 23.927 -10.004 -13.594 1.00 85.62 288 PRO A O 1
ATOM 2320 N N . TYR A 1 289 ? 24.372 -8.258 -12.253 1.00 87.75 289 TYR A N 1
ATOM 2321 C CA . TYR A 1 289 ? 23.712 -7.261 -13.084 1.00 87.75 289 TYR A CA 1
ATOM 2322 C C . TYR A 1 289 ? 24.721 -6.717 -14.092 1.00 87.75 289 TYR A C 1
ATOM 2324 O O . TYR A 1 289 ? 25.649 -6.002 -13.717 1.00 87.75 289 TYR A O 1
ATOM 2332 N N . ASN A 1 290 ? 24.532 -7.048 -15.368 1.00 87.06 290 ASN A N 1
ATOM 2333 C CA . ASN A 1 290 ? 25.314 -6.491 -16.464 1.00 87.06 290 ASN A CA 1
ATOM 2334 C C . ASN A 1 290 ? 24.394 -5.691 -17.389 1.00 87.06 290 ASN A C 1
ATOM 2336 O O . ASN A 1 290 ? 23.705 -6.252 -18.236 1.00 87.06 290 ASN A O 1
ATOM 2340 N N . GLU A 1 291 ? 24.377 -4.373 -17.204 1.00 87.06 291 GLU A N 1
ATOM 2341 C CA . GLU A 1 291 ? 23.533 -3.469 -17.987 1.00 87.06 291 GLU A CA 1
ATOM 2342 C C . GLU A 1 291 ? 23.846 -3.513 -19.484 1.00 87.06 291 GLU A C 1
ATOM 2344 O O . GLU A 1 291 ? 22.922 -3.500 -20.291 1.00 87.06 291 GLU A O 1
ATOM 2349 N N . VAL A 1 292 ? 25.127 -3.610 -19.855 1.00 87.25 292 VAL A N 1
ATOM 2350 C CA . VAL A 1 292 ? 25.556 -3.630 -21.262 1.00 87.25 292 VAL A CA 1
ATOM 2351 C C . VAL A 1 292 ? 25.012 -4.872 -21.959 1.00 87.25 292 VAL A C 1
ATOM 2353 O O . VAL A 1 292 ? 24.353 -4.746 -22.986 1.00 87.25 292 VAL A O 1
ATOM 2356 N N . ALA A 1 293 ? 25.172 -6.045 -21.341 1.00 88.56 293 ALA A N 1
ATOM 2357 C CA . ALA A 1 293 ? 24.651 -7.296 -21.890 1.00 88.56 293 ALA A CA 1
ATOM 2358 C C . ALA A 1 293 ? 23.117 -7.285 -22.025 1.00 88.56 293 ALA A C 1
ATOM 2360 O O . ALA A 1 293 ? 22.571 -7.834 -22.977 1.00 88.56 293 ALA A O 1
ATOM 2361 N N . LEU A 1 294 ? 22.400 -6.646 -21.093 1.00 91.25 294 LEU A N 1
ATOM 2362 C CA . LEU A 1 294 ? 20.941 -6.508 -21.184 1.00 91.25 294 LEU A CA 1
ATOM 2363 C C . LEU A 1 294 ? 20.513 -5.550 -22.300 1.00 91.25 294 LEU A C 1
ATOM 2365 O O . LEU A 1 294 ? 19.507 -5.795 -22.959 1.00 91.25 294 LEU A O 1
ATOM 2369 N N . LEU A 1 295 ? 21.259 -4.465 -22.518 1.00 91.44 295 LEU A N 1
ATOM 2370 C CA . LEU A 1 295 ? 21.004 -3.535 -23.618 1.00 91.44 295 LEU A CA 1
ATOM 2371 C C . LEU A 1 295 ? 21.284 -4.174 -24.981 1.00 91.44 295 LEU A C 1
ATOM 2373 O O . LEU A 1 295 ? 20.506 -3.961 -25.904 1.00 91.44 295 LEU A O 1
ATOM 2377 N N . GLU A 1 296 ? 22.337 -4.983 -25.095 1.00 90.19 296 GLU A N 1
ATOM 2378 C CA . GLU A 1 296 ? 22.634 -5.781 -26.294 1.00 90.19 296 GLU A CA 1
ATOM 2379 C C . GLU A 1 296 ? 21.525 -6.804 -26.563 1.00 90.19 296 GLU A C 1
ATOM 2381 O O . GLU A 1 296 ? 20.976 -6.856 -27.658 1.00 90.19 296 GLU A O 1
ATOM 2386 N N . MET A 1 297 ? 21.077 -7.523 -25.533 1.00 90.75 297 MET A N 1
ATOM 2387 C CA . MET A 1 297 ? 19.959 -8.464 -25.652 1.00 90.75 297 MET A CA 1
ATOM 2388 C C . MET A 1 297 ? 18.653 -7.772 -26.077 1.00 90.75 297 MET A C 1
ATOM 2390 O O . MET A 1 297 ? 17.871 -8.319 -26.850 1.00 90.75 297 MET A O 1
ATOM 2394 N N . LEU A 1 298 ? 18.420 -6.545 -25.601 1.00 91.81 298 LEU A N 1
ATOM 2395 C CA . LEU A 1 298 ? 17.290 -5.717 -26.023 1.00 91.81 298 LEU A CA 1
ATOM 2396 C C . LEU A 1 298 ? 17.463 -5.176 -27.456 1.00 91.81 298 LEU A C 1
ATOM 239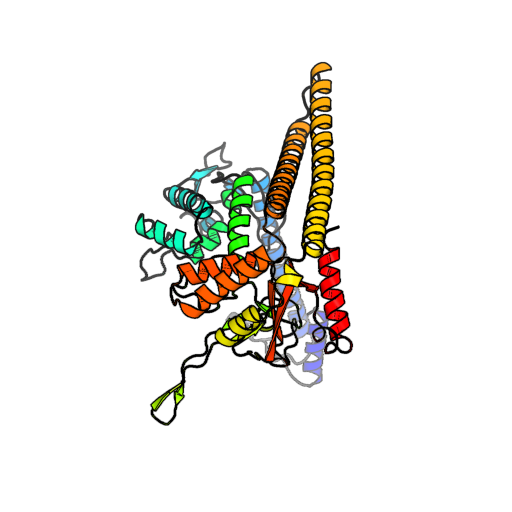8 O O . LEU A 1 298 ? 16.473 -4.906 -28.140 1.00 91.81 298 LEU A O 1
ATOM 2402 N N . HIS A 1 299 ? 18.703 -5.002 -27.914 1.00 88.88 299 HIS A N 1
ATOM 2403 C CA . HIS A 1 299 ? 19.023 -4.565 -29.272 1.00 88.88 299 HIS A CA 1
ATOM 2404 C C . HIS A 1 299 ? 18.702 -5.645 -30.293 1.00 88.88 299 HIS A C 1
ATOM 2406 O O . HIS A 1 299 ? 18.030 -5.360 -31.288 1.00 88.88 299 HIS A O 1
ATOM 2412 N N . ASP A 1 300 ? 19.090 -6.874 -29.975 1.00 86.94 300 ASP A N 1
ATOM 2413 C CA . ASP A 1 300 ? 18.868 -8.057 -30.804 1.00 86.94 300 ASP A CA 1
ATOM 2414 C C . ASP A 1 300 ? 17.441 -8.615 -30.674 1.00 86.94 300 ASP A C 1
ATOM 2416 O O . ASP A 1 300 ? 17.064 -9.567 -31.360 1.00 86.94 300 ASP A O 1
ATOM 2420 N N . PHE A 1 301 ? 16.616 -8.012 -29.814 1.00 89.25 301 PHE A N 1
ATOM 2421 C CA . PHE A 1 301 ? 15.228 -8.406 -29.634 1.00 89.25 301 PHE A CA 1
ATOM 2422 C C . PHE A 1 301 ? 14.432 -8.290 -30.946 1.00 89.25 301 PHE A C 1
ATOM 2424 O O . PHE A 1 301 ? 14.581 -7.345 -31.730 1.00 89.25 301 PHE A O 1
ATOM 2431 N N . ARG A 1 302 ? 13.536 -9.256 -31.177 1.00 86.62 302 ARG A N 1
ATOM 2432 C CA . ARG A 1 302 ? 12.707 -9.361 -32.388 1.00 86.62 302 ARG A CA 1
ATOM 2433 C C . ARG A 1 302 ? 11.542 -8.362 -32.351 1.00 86.62 302 ARG A C 1
ATOM 2435 O O . ARG A 1 302 ? 10.378 -8.717 -32.170 1.00 86.62 302 ARG A O 1
ATOM 2442 N N . TRP A 1 303 ? 11.867 -7.078 -32.499 1.00 85.31 303 TRP A N 1
ATOM 2443 C CA . TRP A 1 303 ? 10.920 -5.961 -32.410 1.00 85.31 303 TRP A CA 1
ATOM 2444 C C . TRP A 1 303 ? 9.770 -6.036 -33.424 1.00 85.31 303 TRP A C 1
ATOM 2446 O O . TRP A 1 303 ? 8.668 -5.585 -33.120 1.00 85.31 303 TRP A O 1
ATOM 2456 N N . GLU A 1 304 ? 9.998 -6.604 -34.609 1.00 83.38 304 GLU A N 1
ATOM 2457 C CA . GLU A 1 304 ? 8.959 -6.800 -35.624 1.00 83.38 304 GLU A CA 1
ATOM 2458 C C . GLU A 1 304 ? 7.861 -7.756 -35.167 1.00 83.38 304 GLU A C 1
ATOM 2460 O O . GLU A 1 304 ? 6.694 -7.490 -35.438 1.00 83.38 304 GLU A O 1
ATOM 2465 N N . ASP A 1 305 ? 8.215 -8.823 -34.450 1.00 78.88 305 ASP A N 1
ATOM 2466 C CA . ASP A 1 305 ? 7.236 -9.792 -33.956 1.00 78.88 305 ASP A CA 1
ATOM 2467 C C . ASP A 1 305 ? 6.421 -9.181 -32.814 1.00 78.88 305 ASP A C 1
ATOM 2469 O O . ASP A 1 305 ? 5.193 -9.288 -32.778 1.00 78.88 305 ASP A O 1
ATOM 2473 N N . ARG A 1 306 ? 7.091 -8.429 -31.929 1.00 78.19 306 ARG A N 1
ATOM 2474 C CA . ARG A 1 306 ? 6.442 -7.716 -30.821 1.00 78.19 306 ARG A CA 1
ATOM 2475 C C . ARG A 1 306 ? 5.444 -6.665 -31.292 1.00 78.19 306 ARG A C 1
ATOM 2477 O O . ARG A 1 306 ? 4.400 -6.510 -30.660 1.00 78.19 306 ARG A O 1
ATOM 2484 N N . TYR A 1 307 ? 5.780 -5.927 -32.345 1.00 78.56 307 TYR A N 1
ATOM 2485 C CA . TYR A 1 307 ? 4.909 -4.910 -32.932 1.00 78.56 307 TYR A CA 1
ATOM 2486 C C . TYR A 1 307 ? 4.139 -5.425 -34.149 1.00 78.56 307 TYR A C 1
ATOM 2488 O O . TYR A 1 307 ? 3.615 -4.614 -34.911 1.00 78.56 307 TYR A O 1
ATOM 2496 N N . SER A 1 308 ? 4.059 -6.742 -34.355 1.00 73.81 308 SER A N 1
ATOM 2497 C CA . SER A 1 308 ? 3.250 -7.308 -35.434 1.00 73.81 308 SER A CA 1
ATOM 2498 C C . SER A 1 308 ? 1.802 -6.827 -35.311 1.00 73.81 308 SER A C 1
ATOM 2500 O O . SER A 1 308 ? 1.273 -6.683 -34.205 1.00 73.81 308 SER A O 1
ATOM 2502 N N . SER A 1 309 ? 1.166 -6.548 -36.452 1.00 65.94 309 SER A N 1
ATOM 2503 C CA . SER A 1 309 ? -0.232 -6.102 -36.486 1.00 65.94 309 SER A CA 1
ATOM 2504 C C . SER A 1 309 ? -1.137 -7.092 -35.756 1.00 65.94 309 SER A C 1
ATOM 2506 O O . SER A 1 309 ? -1.954 -6.676 -34.952 1.00 65.94 309 SER A O 1
ATOM 2508 N N . THR A 1 310 ? -0.890 -8.395 -35.912 1.00 73.12 310 THR A N 1
ATOM 2509 C CA . THR A 1 310 ? -1.662 -9.463 -35.266 1.00 73.12 310 THR A CA 1
ATOM 2510 C C . THR A 1 310 ? -1.623 -9.393 -33.734 1.00 73.12 310 THR A C 1
ATOM 2512 O O . THR A 1 310 ? -2.668 -9.421 -33.094 1.00 73.12 310 THR A O 1
ATOM 2515 N N . SER A 1 311 ? -0.439 -9.242 -33.128 1.00 67.69 311 SER A N 1
ATOM 2516 C CA . SER A 1 311 ? -0.297 -9.134 -31.663 1.00 67.69 311 SER A CA 1
ATOM 2517 C C . SER A 1 311 ? -0.921 -7.842 -31.121 1.00 67.69 311 SER A C 1
ATOM 2519 O O . SER A 1 311 ? -1.533 -7.823 -30.052 1.00 67.69 311 SER A O 1
ATOM 2521 N N . HIS A 1 312 ? -0.820 -6.753 -31.885 1.00 73.25 312 HIS A N 1
ATOM 2522 C CA . HIS A 1 312 ? -1.484 -5.501 -31.545 1.00 73.25 312 HIS A CA 1
ATOM 2523 C C . HIS A 1 312 ? -3.013 -5.613 -31.609 1.00 73.25 312 HIS A C 1
ATOM 2525 O O . HIS A 1 312 ? -3.698 -5.150 -30.697 1.00 73.25 312 HIS A O 1
ATOM 2531 N N . ASP A 1 313 ? -3.541 -6.257 -32.647 1.00 74.56 313 ASP A N 1
ATOM 2532 C CA . ASP A 1 313 ? -4.975 -6.471 -32.829 1.00 74.56 313 ASP A CA 1
ATOM 2533 C C . ASP A 1 313 ? -5.549 -7.342 -31.700 1.00 74.56 313 ASP A C 1
ATOM 2535 O O . ASP A 1 313 ? -6.638 -7.062 -31.189 1.00 74.56 313 ASP A O 1
ATOM 2539 N N . GLU A 1 314 ? -4.796 -8.340 -31.226 1.00 78.50 314 GLU A N 1
ATOM 2540 C CA . GLU A 1 314 ? -5.131 -9.113 -30.024 1.00 78.50 314 GLU A CA 1
ATOM 2541 C C . GLU A 1 314 ? -5.166 -8.243 -28.758 1.00 78.50 314 GLU A C 1
ATOM 2543 O O . GLU A 1 314 ? -6.128 -8.320 -27.991 1.00 78.50 314 GLU A O 1
ATOM 2548 N N . GLU A 1 315 ? -4.152 -7.397 -28.527 1.00 74.81 315 GLU A N 1
ATOM 2549 C CA . GLU A 1 315 ? -4.111 -6.479 -27.376 1.00 74.81 315 GLU A CA 1
ATOM 2550 C C . GLU A 1 315 ? -5.296 -5.495 -27.396 1.00 74.81 315 GLU A C 1
ATOM 2552 O O . GLU A 1 315 ? -5.927 -5.257 -26.361 1.00 74.81 315 GLU A O 1
ATOM 2557 N N . VAL A 1 316 ? -5.632 -4.947 -28.569 1.00 79.88 316 VAL A N 1
ATOM 2558 C CA . VAL A 1 316 ? -6.789 -4.059 -28.764 1.00 79.88 316 VAL A CA 1
ATOM 2559 C C . VAL A 1 316 ? -8.095 -4.809 -28.515 1.00 79.88 316 VAL A C 1
ATOM 2561 O O . VAL A 1 316 ? -8.988 -4.279 -27.850 1.00 79.88 316 VAL A O 1
ATOM 2564 N N . THR A 1 317 ? -8.207 -6.047 -28.996 1.00 81.94 317 THR A N 1
ATOM 2565 C CA . THR A 1 317 ? -9.395 -6.888 -28.797 1.00 81.94 317 THR A CA 1
ATOM 2566 C C . THR A 1 317 ? -9.604 -7.214 -27.321 1.00 81.94 317 THR A C 1
ATOM 2568 O O . THR A 1 317 ? -10.706 -7.029 -26.808 1.00 81.94 317 THR A O 1
ATOM 2571 N N . GLN A 1 318 ? -8.547 -7.605 -26.604 1.00 79.12 318 GLN A N 1
ATOM 2572 C CA . GLN A 1 318 ? -8.609 -7.870 -25.162 1.00 79.12 318 GLN A CA 1
ATOM 2573 C C . GLN A 1 318 ? -8.971 -6.612 -24.366 1.00 79.12 318 GLN A C 1
ATOM 2575 O O . GLN A 1 318 ? -9.829 -6.659 -23.486 1.00 79.12 318 GLN A O 1
ATOM 2580 N N . ALA A 1 319 ? -8.358 -5.468 -24.684 1.00 74.56 319 ALA A N 1
ATOM 2581 C CA . ALA A 1 319 ? -8.685 -4.202 -24.030 1.00 74.56 319 ALA A CA 1
ATOM 2582 C C . ALA A 1 319 ? -10.144 -3.787 -24.282 1.00 74.56 319 ALA A C 1
ATOM 2584 O O . ALA A 1 319 ? -10.798 -3.276 -23.375 1.00 74.56 319 ALA A O 1
ATOM 2585 N N . ARG A 1 320 ? -10.670 -4.054 -25.483 1.00 87.56 320 ARG A N 1
ATOM 2586 C CA . ARG A 1 320 ? -12.075 -3.810 -25.829 1.00 87.56 320 ARG A CA 1
ATOM 2587 C C . ARG A 1 320 ? -13.026 -4.733 -25.067 1.00 87.56 320 ARG A C 1
ATOM 2589 O O . ARG A 1 320 ? -14.025 -4.251 -24.552 1.00 87.56 320 ARG A O 1
ATOM 2596 N N . GLN A 1 321 ? -12.718 -6.026 -24.965 1.00 86.12 321 GLN A N 1
ATOM 2597 C CA . GLN A 1 321 ? -13.510 -6.973 -24.168 1.00 86.12 321 GLN A CA 1
ATOM 2598 C C . GLN A 1 321 ? -13.543 -6.576 -22.688 1.00 86.12 321 GLN A C 1
ATOM 2600 O O . GLN A 1 321 ? -14.598 -6.602 -22.065 1.00 86.12 321 GLN A O 1
ATOM 2605 N N . HIS A 1 322 ? -12.405 -6.145 -22.142 1.00 78.00 322 HIS A N 1
ATOM 2606 C CA . HIS A 1 322 ? -12.327 -5.658 -20.768 1.00 78.00 322 HIS A CA 1
ATOM 2607 C C . HIS A 1 322 ? -13.148 -4.378 -20.548 1.00 78.00 322 HIS A C 1
ATOM 2609 O O . HIS A 1 322 ? -13.784 -4.235 -19.510 1.00 78.00 322 HIS A O 1
ATOM 2615 N N . LEU A 1 323 ? -13.150 -3.452 -21.514 1.00 83.06 323 LEU A N 1
ATOM 2616 C CA . LEU A 1 323 ? -13.991 -2.255 -21.451 1.00 83.06 323 LEU A CA 1
ATOM 2617 C C . LEU A 1 323 ? -15.480 -2.625 -21.414 1.00 83.06 323 LEU A C 1
ATOM 2619 O O . LEU A 1 323 ? -16.183 -2.154 -20.529 1.00 83.06 323 LEU A O 1
ATOM 2623 N N . LEU A 1 324 ? -15.922 -3.526 -22.299 1.00 89.12 324 LEU A N 1
ATOM 2624 C CA . LEU A 1 324 ? -17.311 -4.001 -22.333 1.00 89.12 324 LEU A CA 1
ATOM 2625 C C . LEU A 1 324 ? -17.735 -4.630 -20.996 1.00 89.12 324 LEU A C 1
ATOM 2627 O O . LEU A 1 324 ? -18.801 -4.313 -20.480 1.00 89.12 324 LEU A O 1
ATOM 2631 N N . ALA A 1 325 ? -16.881 -5.464 -20.395 1.00 86.12 325 ALA A N 1
ATOM 2632 C CA . ALA A 1 325 ? -17.162 -6.064 -19.089 1.00 86.12 325 ALA A CA 1
ATOM 2633 C C . ALA A 1 325 ? -17.315 -5.009 -17.975 1.00 86.12 325 ALA A C 1
ATOM 2635 O O . ALA A 1 325 ? -18.174 -5.136 -17.104 1.00 86.12 325 ALA A O 1
ATOM 2636 N N . LEU A 1 326 ? -16.505 -3.944 -17.997 1.00 79.94 326 LEU A N 1
ATOM 2637 C CA . LEU A 1 326 ? -16.629 -2.847 -17.033 1.00 79.94 326 LEU A CA 1
ATOM 2638 C C . LEU A 1 326 ? -17.878 -1.986 -17.276 1.00 79.94 326 LEU A C 1
ATOM 2640 O O . LEU A 1 326 ? -18.511 -1.568 -16.307 1.00 79.94 326 LEU A O 1
ATOM 2644 N N . GLU A 1 327 ? -18.257 -1.749 -18.534 1.00 87.75 327 GLU A N 1
ATOM 2645 C CA . GLU A 1 327 ? -19.496 -1.044 -18.895 1.00 87.75 327 GLU A CA 1
ATOM 2646 C C . GLU A 1 327 ? -20.742 -1.814 -18.426 1.00 87.75 327 GLU A C 1
ATOM 2648 O O . GLU A 1 327 ? -21.691 -1.209 -17.924 1.00 87.75 327 GLU A O 1
ATOM 2653 N N . GLU A 1 328 ? -20.733 -3.150 -18.500 1.00 89.50 328 GLU A N 1
ATOM 2654 C CA . GLU A 1 328 ? -21.803 -3.987 -17.939 1.00 89.50 328 GLU A CA 1
ATOM 2655 C C . GLU A 1 328 ? -21.932 -3.810 -16.419 1.00 89.50 328 GLU A C 1
ATOM 2657 O O . GLU A 1 328 ? -23.041 -3.624 -15.905 1.00 89.50 328 GLU A O 1
ATOM 2662 N N . VAL A 1 329 ? -20.803 -3.810 -15.697 1.00 87.00 329 VAL A N 1
ATOM 2663 C CA . VAL A 1 329 ? -20.772 -3.572 -14.245 1.00 87.00 329 VAL A CA 1
ATOM 2664 C C . VAL A 1 329 ? -21.275 -2.167 -13.913 1.00 87.00 329 VAL A C 1
ATOM 2666 O O . VAL A 1 329 ? -22.123 -2.022 -13.030 1.00 87.00 329 VAL A O 1
ATOM 2669 N N . GLN A 1 330 ? -20.815 -1.139 -14.632 1.00 89.81 330 GLN A N 1
ATOM 2670 C CA . GLN A 1 330 ? -21.294 0.236 -14.473 1.00 89.81 330 GLN A CA 1
ATOM 2671 C C . GLN A 1 330 ? -22.812 0.310 -14.684 1.00 89.81 330 GLN A C 1
ATOM 2673 O O . GLN A 1 330 ? -23.527 0.850 -13.841 1.00 89.81 330 GLN A O 1
ATOM 2678 N N . GLY A 1 331 ? -23.328 -0.293 -15.758 1.00 91.06 331 GLY A N 1
ATOM 2679 C CA . GLY A 1 331 ? -24.759 -0.322 -16.054 1.00 91.06 331 GLY A CA 1
ATOM 2680 C C . GLY A 1 331 ? -25.587 -1.072 -15.004 1.00 91.06 331 GLY A C 1
ATOM 2681 O O . GLY A 1 331 ? -26.748 -0.728 -14.773 1.00 91.06 331 GLY A O 1
ATOM 2682 N N . ALA A 1 332 ? -25.025 -2.088 -14.345 1.00 91.25 332 ALA A N 1
ATOM 2683 C CA . ALA A 1 332 ? -25.669 -2.761 -13.217 1.00 91.25 332 ALA A CA 1
ATOM 2684 C C . ALA A 1 332 ? -25.711 -1.868 -11.964 1.00 91.25 332 ALA A C 1
ATOM 2686 O O . ALA A 1 332 ? -26.749 -1.788 -11.306 1.00 91.25 332 ALA A O 1
ATOM 2687 N N . LYS A 1 333 ? -24.618 -1.156 -11.653 1.00 90.06 333 LYS A N 1
ATOM 2688 C CA . LYS A 1 333 ? -24.563 -0.204 -10.529 1.00 90.06 333 LYS A CA 1
ATOM 2689 C C . LYS A 1 333 ? -25.497 0.988 -10.739 1.00 90.06 333 LYS A C 1
ATOM 2691 O O . LYS A 1 333 ? -26.218 1.349 -9.813 1.00 90.06 333 LYS A O 1
ATOM 2696 N N . GLN A 1 334 ? -25.568 1.519 -11.959 1.00 92.62 334 GLN A N 1
ATOM 2697 C CA . GLN A 1 334 ? -26.486 2.602 -12.315 1.00 92.62 334 GLN A CA 1
ATOM 2698 C C . GLN A 1 334 ? -27.944 2.196 -12.076 1.00 92.62 334 GLN A C 1
ATOM 2700 O O . GLN A 1 334 ? -28.691 2.920 -11.428 1.00 92.62 334 GLN A O 1
ATOM 2705 N N . ARG A 1 335 ? -28.332 0.987 -12.507 1.00 93.56 335 ARG A N 1
ATOM 2706 C CA . ARG A 1 335 ? -29.679 0.450 -12.263 1.00 93.56 335 ARG A CA 1
ATOM 2707 C C . ARG A 1 335 ? -30.022 0.359 -10.774 1.00 93.56 335 ARG A C 1
ATOM 2709 O O . ARG A 1 335 ? -31.162 0.613 -10.404 1.00 93.56 335 ARG A O 1
ATOM 2716 N N . ILE A 1 336 ? -29.060 0.011 -9.917 1.00 90.50 336 ILE A N 1
ATOM 2717 C CA . ILE A 1 336 ? -29.269 -0.023 -8.460 1.00 90.50 336 ILE A CA 1
ATOM 2718 C C . ILE A 1 336 ? -29.550 1.386 -7.929 1.00 90.50 336 ILE A C 1
ATOM 2720 O O . ILE A 1 336 ? -30.532 1.576 -7.214 1.00 90.50 336 ILE A O 1
ATOM 2724 N N . VAL A 1 337 ? -28.734 2.369 -8.315 1.00 90.69 337 VAL A N 1
ATOM 2725 C CA . VAL A 1 337 ? -28.926 3.778 -7.937 1.00 90.69 337 VAL A CA 1
ATOM 2726 C C . VAL A 1 337 ? -30.293 4.288 -8.402 1.00 90.69 337 VAL A C 1
ATOM 2728 O O . VAL A 1 337 ? -31.031 4.884 -7.616 1.00 90.69 337 VAL A O 1
ATOM 2731 N N . ASP A 1 338 ? -30.665 4.011 -9.651 1.00 91.44 338 ASP A N 1
ATOM 2732 C CA . ASP A 1 338 ? -31.939 4.444 -10.225 1.00 91.44 338 ASP A CA 1
ATOM 2733 C C . ASP A 1 338 ? -33.131 3.806 -9.497 1.00 91.44 338 ASP A C 1
ATOM 2735 O O . ASP A 1 338 ? -34.087 4.504 -9.155 1.00 91.44 338 ASP A O 1
ATOM 2739 N N . ASN A 1 339 ? -33.054 2.510 -9.177 1.00 90.81 339 ASN A N 1
ATOM 2740 C CA . ASN A 1 339 ? -34.084 1.807 -8.408 1.00 90.81 339 ASN A CA 1
ATOM 2741 C C . ASN A 1 339 ? -34.259 2.408 -7.004 1.00 90.81 339 ASN A C 1
ATOM 2743 O O . ASN A 1 339 ? -35.390 2.585 -6.548 1.00 90.81 339 ASN A O 1
ATOM 2747 N N . ILE A 1 340 ? -33.160 2.753 -6.322 1.00 86.75 340 ILE A N 1
ATOM 2748 C CA . ILE A 1 340 ? -33.207 3.390 -4.997 1.00 86.75 340 ILE A CA 1
ATOM 2749 C C . ILE A 1 340 ? -33.835 4.787 -5.104 1.00 86.75 340 ILE A C 1
ATOM 2751 O O . ILE A 1 340 ? -34.753 5.106 -4.347 1.00 86.75 340 ILE A O 1
ATOM 2755 N N . LYS A 1 341 ? -33.422 5.603 -6.083 1.00 88.38 341 LYS A N 1
ATOM 2756 C CA . LYS A 1 341 ? -33.985 6.947 -6.325 1.00 88.38 341 LYS A CA 1
ATOM 2757 C C . LYS A 1 341 ? -35.480 6.904 -6.648 1.00 88.38 341 LYS A C 1
ATOM 2759 O O . LYS A 1 341 ? -36.246 7.729 -6.140 1.00 88.38 341 LYS A O 1
ATOM 2764 N N . GLN A 1 342 ? -35.908 5.933 -7.454 1.00 87.56 342 GLN A N 1
ATOM 2765 C CA . GLN A 1 342 ? -37.322 5.693 -7.746 1.00 87.56 342 GLN A CA 1
ATOM 2766 C C . GLN A 1 342 ? -38.095 5.267 -6.492 1.00 87.56 342 GLN A C 1
ATOM 2768 O O . GLN A 1 342 ? -39.182 5.789 -6.249 1.00 87.56 342 GLN A O 1
ATOM 2773 N N . GLY A 1 343 ? -37.525 4.387 -5.663 1.00 84.50 343 GLY A N 1
ATOM 2774 C CA . GLY A 1 343 ? -38.110 3.987 -4.381 1.00 84.50 343 GLY A CA 1
ATOM 2775 C C . GLY A 1 343 ? -38.307 5.165 -3.422 1.00 84.50 343 GLY A C 1
ATOM 2776 O O . GLY A 1 343 ? -39.389 5.322 -2.858 1.00 84.50 343 GLY A O 1
ATOM 2777 N N . ILE A 1 344 ? -37.305 6.042 -3.305 1.00 82.88 344 ILE A N 1
ATOM 2778 C CA . ILE A 1 344 ? -37.379 7.267 -2.490 1.00 82.88 344 ILE A CA 1
ATOM 2779 C C . ILE A 1 344 ? -38.469 8.205 -3.018 1.00 82.88 344 ILE A C 1
ATOM 2781 O O . ILE A 1 344 ? -39.284 8.712 -2.248 1.00 82.88 344 ILE A O 1
ATOM 2785 N N . SER A 1 345 ? -38.514 8.410 -4.335 1.00 83.69 345 SER A N 1
ATOM 2786 C CA . SER A 1 345 ? -39.506 9.278 -4.977 1.00 83.69 345 SER A CA 1
ATOM 2787 C C . SER A 1 345 ? -40.932 8.757 -4.780 1.00 83.69 345 SER A C 1
ATOM 2789 O O . SER A 1 345 ? -41.838 9.537 -4.495 1.00 83.69 345 SER A O 1
ATOM 2791 N N . LYS A 1 346 ? -41.131 7.437 -4.861 1.00 85.00 346 LYS A N 1
ATOM 2792 C CA . LYS A 1 346 ? -42.423 6.798 -4.596 1.00 85.00 346 LYS A CA 1
ATOM 2793 C C . LYS A 1 346 ? -42.861 6.966 -3.136 1.00 85.00 346 LYS A C 1
ATOM 2795 O O . LYS A 1 346 ? -43.994 7.369 -2.897 1.00 85.00 346 LYS A O 1
ATOM 2800 N N . ALA A 1 347 ? -41.962 6.743 -2.176 1.00 78.62 347 ALA A N 1
ATOM 2801 C CA . ALA A 1 347 ? -42.254 6.927 -0.751 1.00 78.62 347 ALA A CA 1
ATOM 2802 C C . ALA A 1 347 ? -42.632 8.383 -0.411 1.00 78.62 347 ALA A C 1
ATOM 2804 O O . ALA A 1 347 ? -43.570 8.624 0.349 1.00 78.62 347 ALA A O 1
ATOM 2805 N N . LEU A 1 348 ? -41.953 9.354 -1.034 1.00 79.25 348 LEU A N 1
ATOM 2806 C CA . LEU A 1 348 ? -42.274 10.780 -0.912 1.00 79.25 348 LEU A CA 1
ATOM 2807 C C . LEU A 1 348 ? -43.656 11.119 -1.490 1.00 79.25 348 LEU A C 1
ATOM 2809 O O . LEU A 1 348 ? -44.399 11.882 -0.875 1.00 79.25 348 LEU A O 1
ATOM 2813 N N . MET A 1 349 ? -44.020 10.552 -2.647 1.00 78.75 349 MET A N 1
ATOM 2814 C CA . MET A 1 349 ? -45.345 10.749 -3.253 1.00 78.75 349 MET A CA 1
ATOM 2815 C C . MET A 1 349 ? -46.480 10.140 -2.418 1.00 78.75 349 MET A C 1
ATOM 2817 O O . MET A 1 349 ? -47.582 10.680 -2.402 1.00 78.75 349 MET A O 1
ATOM 2821 N N . GLU A 1 350 ? -46.214 9.049 -1.700 1.00 83.31 350 GLU A N 1
ATOM 2822 C CA . GLU A 1 350 ? -47.169 8.385 -0.801 1.00 83.31 350 GLU A CA 1
ATOM 2823 C C . GLU A 1 350 ? -47.272 9.065 0.584 1.00 83.31 350 GLU A C 1
ATOM 2825 O O . GLU A 1 350 ? -47.995 8.590 1.460 1.00 83.31 350 GLU A O 1
ATOM 2830 N N . GLY A 1 351 ? -46.578 10.193 0.797 1.00 73.19 351 GLY A N 1
ATOM 2831 C CA . GLY A 1 351 ? -46.622 10.968 2.042 1.00 73.19 351 GLY A CA 1
ATOM 2832 C C . GLY A 1 351 ? -45.868 10.329 3.212 1.00 73.19 351 GLY A C 1
ATOM 2833 O O . GLY A 1 351 ? -46.026 10.761 4.355 1.00 73.19 351 GLY A O 1
ATOM 2834 N N . GLN A 1 352 ? -45.049 9.307 2.951 1.00 74.00 352 GLN A N 1
ATOM 2835 C CA . GLN A 1 352 ? -44.206 8.670 3.957 1.00 74.00 352 GLN A CA 1
ATOM 2836 C C . GLN A 1 352 ? -42.868 9.408 4.079 1.00 74.00 352 GLN A C 1
ATOM 2838 O O . GLN A 1 352 ? -42.255 9.806 3.088 1.00 74.00 352 GLN A O 1
ATOM 2843 N N . ALA A 1 353 ? -42.389 9.580 5.314 1.00 63.44 353 ALA A N 1
ATOM 2844 C CA . ALA A 1 353 ? -41.056 10.123 5.546 1.00 63.44 353 ALA A CA 1
ATOM 2845 C C . ALA A 1 353 ? -40.000 9.155 4.972 1.00 63.44 353 ALA A C 1
ATOM 2847 O O . ALA A 1 353 ? -40.077 7.954 5.256 1.00 63.44 353 ALA A O 1
ATOM 2848 N N . PRO A 1 354 ? -39.013 9.638 4.192 1.00 62.72 354 PRO A N 1
ATOM 2849 C CA . PRO A 1 354 ? -37.939 8.794 3.683 1.00 62.72 354 PRO A CA 1
ATOM 2850 C C . PRO A 1 354 ? -37.235 8.095 4.846 1.00 62.72 354 PRO A C 1
ATOM 2852 O O . PRO A 1 354 ? -36.772 8.751 5.780 1.00 62.72 354 PRO A O 1
ATOM 2855 N N . ASN A 1 355 ? -37.161 6.764 4.808 1.00 72.62 355 ASN A N 1
ATOM 2856 C CA . ASN A 1 355 ? -36.404 6.005 5.799 1.00 72.62 355 ASN A CA 1
ATOM 2857 C C . ASN A 1 355 ? -34.930 6.471 5.762 1.00 72.62 355 ASN A C 1
ATOM 2859 O O . ASN A 1 355 ? -34.340 6.449 4.681 1.00 72.62 355 ASN A O 1
ATOM 2863 N N . PRO A 1 356 ? -34.313 6.848 6.898 1.00 68.12 356 PRO A N 1
ATOM 2864 C CA . PRO A 1 356 ? -32.891 7.205 6.970 1.00 68.12 356 PRO A CA 1
ATOM 2865 C C . PRO A 1 356 ? -31.945 6.131 6.406 1.00 68.12 356 PRO A C 1
ATOM 2867 O O . PRO A 1 356 ? -30.851 6.441 5.938 1.00 68.12 356 PRO A O 1
ATOM 2870 N N . ALA A 1 357 ? -32.376 4.866 6.383 1.00 70.25 357 ALA A N 1
ATOM 2871 C CA . ALA A 1 357 ? -31.627 3.786 5.744 1.00 70.25 357 ALA A CA 1
ATOM 2872 C C . ALA A 1 357 ? -31.516 3.950 4.212 1.00 70.25 357 ALA A C 1
ATOM 2874 O O . ALA A 1 357 ? -30.565 3.453 3.612 1.00 70.25 357 ALA A O 1
ATOM 2875 N N . PHE A 1 358 ? -32.448 4.658 3.559 1.00 72.19 358 PHE A N 1
ATOM 2876 C CA . PHE A 1 358 ? -32.386 4.922 2.115 1.00 72.19 358 PHE A CA 1
ATOM 2877 C C . PHE A 1 358 ? -31.300 5.930 1.751 1.00 72.19 358 PHE A C 1
ATOM 2879 O O . PHE A 1 358 ? -30.708 5.819 0.685 1.00 72.19 358 PHE A O 1
ATOM 2886 N N . THR A 1 359 ? -31.024 6.902 2.623 1.00 72.06 359 THR A N 1
ATOM 2887 C CA . THR A 1 359 ? -29.954 7.878 2.390 1.00 72.06 359 THR A CA 1
ATOM 2888 C C . THR A 1 359 ? -28.579 7.233 2.504 1.00 72.06 359 THR A C 1
ATOM 2890 O O . THR A 1 359 ? -27.756 7.424 1.619 1.00 72.06 359 THR A O 1
ATOM 2893 N N . GLU A 1 360 ? -28.362 6.387 3.515 1.00 78.38 360 GLU A N 1
ATOM 2894 C CA . GLU A 1 360 ? -27.099 5.654 3.680 1.00 78.38 360 GLU A CA 1
ATOM 2895 C C . GLU A 1 360 ? -26.877 4.651 2.536 1.00 78.38 360 GLU A C 1
ATOM 2897 O O . GLU A 1 360 ? -25.816 4.630 1.916 1.00 78.38 360 GLU A O 1
ATOM 2902 N N . THR A 1 361 ? -27.910 3.885 2.163 1.00 83.06 361 THR A N 1
ATOM 2903 C CA . THR A 1 361 ? -27.802 2.933 1.040 1.00 83.06 361 THR A CA 1
ATOM 2904 C C . THR A 1 361 ? -27.638 3.618 -0.318 1.00 83.06 361 THR A C 1
ATOM 2906 O O . THR A 1 361 ? -26.975 3.068 -1.198 1.00 83.06 361 THR A O 1
ATOM 2909 N N . LEU A 1 362 ? -28.201 4.817 -0.505 1.00 85.12 362 LEU A N 1
ATOM 2910 C CA . LEU A 1 362 ? -27.978 5.613 -1.710 1.00 85.12 362 LEU A CA 1
ATOM 2911 C C . LEU A 1 362 ? -26.541 6.141 -1.776 1.00 85.12 362 LEU A C 1
ATOM 2913 O O . LEU A 1 362 ? -25.922 6.034 -2.829 1.00 85.12 362 LEU A O 1
ATOM 2917 N N . GLU A 1 363 ? -25.999 6.657 -0.670 1.00 82.81 363 GLU A N 1
ATOM 2918 C CA . GLU A 1 363 ? -24.608 7.127 -0.606 1.00 82.81 363 GLU A CA 1
ATOM 2919 C C . GLU A 1 363 ? -23.611 5.998 -0.909 1.00 82.81 363 GLU A C 1
ATOM 2921 O O . GLU A 1 363 ? -22.660 6.195 -1.669 1.00 82.81 363 GLU A O 1
ATOM 2926 N N . GLU A 1 364 ? -23.847 4.793 -0.381 1.00 85.56 364 GLU A N 1
ATOM 2927 C CA . GLU A 1 364 ? -23.044 3.607 -0.697 1.00 85.56 364 GLU A CA 1
ATOM 2928 C C . GLU A 1 364 ? -23.153 3.200 -2.176 1.00 85.56 364 GLU A C 1
ATOM 2930 O O . GLU A 1 364 ? -22.144 2.877 -2.813 1.00 85.56 364 GLU A O 1
ATOM 2935 N N . ALA A 1 365 ? -24.364 3.225 -2.741 1.00 86.00 365 ALA A N 1
ATOM 2936 C CA . ALA A 1 365 ? -24.601 2.875 -4.138 1.00 86.00 365 ALA A CA 1
ATOM 2937 C C . ALA A 1 365 ? -23.991 3.901 -5.109 1.00 86.00 365 ALA A C 1
ATOM 2939 O O . ALA A 1 365 ? -23.364 3.500 -6.092 1.00 86.00 365 ALA A O 1
ATOM 2940 N N . ASP A 1 366 ? -24.110 5.199 -4.816 1.00 85.88 366 ASP A N 1
ATOM 2941 C CA . ASP A 1 366 ? -23.490 6.281 -5.589 1.00 85.88 366 ASP A CA 1
ATOM 2942 C C . ASP A 1 366 ? -21.955 6.193 -5.508 1.00 85.88 366 ASP A C 1
ATOM 2944 O O . ASP A 1 366 ? -21.272 6.317 -6.526 1.00 85.88 366 ASP A O 1
ATOM 2948 N N . ALA A 1 367 ? -21.386 5.888 -4.334 1.00 81.00 367 ALA A N 1
ATOM 2949 C CA . ALA A 1 367 ? -19.944 5.669 -4.198 1.00 81.00 367 ALA A CA 1
ATOM 2950 C C . ALA A 1 367 ? -19.453 4.488 -5.056 1.00 81.00 367 ALA A C 1
ATOM 2952 O O . ALA A 1 367 ? -18.425 4.596 -5.730 1.00 81.00 367 ALA A O 1
ATOM 2953 N N . ALA A 1 368 ? -20.199 3.379 -5.072 1.00 81.75 368 ALA A N 1
ATOM 2954 C CA . ALA A 1 368 ? -19.881 2.213 -5.895 1.00 81.75 368 ALA A CA 1
ATOM 2955 C C . ALA A 1 368 ? -20.037 2.483 -7.404 1.00 81.75 368 ALA A C 1
ATOM 2957 O O . ALA A 1 368 ? -19.275 1.944 -8.209 1.00 81.75 368 ALA A O 1
ATOM 2958 N N . LEU A 1 369 ? -21.007 3.314 -7.802 1.00 85.25 369 LEU A N 1
ATOM 2959 C CA . LEU A 1 369 ? -21.183 3.749 -9.188 1.00 85.25 369 LEU A CA 1
ATOM 2960 C C . LEU A 1 369 ? -20.002 4.609 -9.652 1.00 85.25 369 LEU A C 1
ATOM 2962 O O . LEU A 1 369 ? -19.423 4.327 -10.698 1.00 85.25 369 LEU A O 1
ATOM 2966 N N . ILE A 1 370 ? -19.586 5.589 -8.845 1.00 78.38 370 ILE A N 1
ATOM 2967 C CA . ILE A 1 370 ? -18.424 6.442 -9.136 1.00 78.38 370 ILE A CA 1
ATOM 2968 C C . ILE A 1 370 ? -1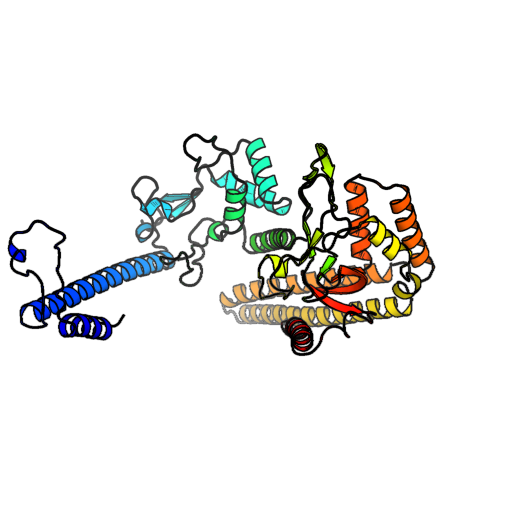7.155 5.596 -9.315 1.00 78.38 370 ILE A C 1
ATOM 2970 O O . ILE A 1 370 ? -16.320 5.877 -10.178 1.00 78.38 370 ILE A O 1
ATOM 2974 N N . GLU A 1 371 ? -16.972 4.552 -8.507 1.00 75.81 371 GLU A N 1
ATOM 2975 C CA . GLU A 1 371 ? -15.834 3.640 -8.647 1.00 75.81 371 GLU A CA 1
ATOM 2976 C C . GLU A 1 371 ? -15.862 2.892 -9.992 1.00 75.81 371 GLU A C 1
ATOM 2978 O O . GLU A 1 371 ? -14.845 2.839 -10.691 1.00 75.81 371 GLU A O 1
ATOM 2983 N N . ALA A 1 372 ? -17.035 2.398 -10.403 1.00 75.75 372 ALA A N 1
ATOM 2984 C CA . ALA A 1 372 ? -17.222 1.743 -11.696 1.00 75.75 372 ALA A CA 1
ATOM 2985 C C . ALA A 1 372 ? -16.999 2.704 -12.882 1.00 75.75 372 ALA A C 1
ATOM 2987 O O . ALA A 1 372 ? -16.291 2.354 -13.827 1.00 75.75 372 ALA A O 1
ATOM 2988 N N . GLU A 1 373 ? -17.519 3.934 -12.817 1.00 77.00 373 GLU A N 1
ATOM 2989 C CA . GLU A 1 373 ? -17.304 4.976 -13.834 1.00 77.00 373 GLU A CA 1
ATOM 2990 C C . GLU A 1 373 ? -15.819 5.308 -14.015 1.00 77.00 373 GLU A C 1
ATOM 2992 O O . GLU A 1 373 ? -15.316 5.404 -15.138 1.00 77.00 373 GLU A O 1
ATOM 2997 N N . ASN A 1 374 ? -15.083 5.440 -12.908 1.00 66.19 374 ASN A N 1
ATOM 2998 C CA . ASN A 1 374 ? -13.644 5.684 -12.954 1.00 66.19 374 ASN A CA 1
ATOM 2999 C C . ASN A 1 374 ? -12.891 4.515 -13.604 1.00 66.19 374 ASN A C 1
ATOM 3001 O O . ASN A 1 374 ? -11.970 4.745 -14.393 1.00 66.19 374 ASN A O 1
ATOM 3005 N N . ALA A 1 375 ? -13.277 3.271 -13.308 1.00 68.69 375 ALA A N 1
ATOM 3006 C CA . ALA A 1 375 ? -12.675 2.091 -13.920 1.00 68.69 375 ALA A CA 1
ATOM 3007 C C . ALA A 1 375 ? -12.897 2.059 -15.444 1.00 68.69 375 ALA A C 1
ATOM 3009 O O . ALA A 1 375 ? -11.941 1.828 -16.193 1.00 68.69 375 ALA A O 1
ATOM 3010 N N . VAL A 1 376 ? -14.116 2.364 -15.907 1.00 76.25 376 VAL A N 1
ATOM 3011 C CA . VAL A 1 376 ? -14.452 2.486 -17.337 1.00 76.25 376 VAL A CA 1
ATOM 3012 C C . VAL A 1 376 ? -13.627 3.590 -17.996 1.00 76.25 376 VAL A C 1
ATOM 3014 O O . VAL A 1 376 ? -12.960 3.341 -18.999 1.00 76.25 376 VAL A O 1
ATOM 3017 N N . ALA A 1 377 ? -13.561 4.781 -17.395 1.00 64.75 377 ALA A N 1
ATOM 3018 C CA . ALA A 1 377 ? -12.781 5.897 -17.931 1.00 64.75 377 ALA A CA 1
ATOM 3019 C C . ALA A 1 377 ? -11.277 5.577 -18.052 1.00 64.75 377 ALA A C 1
ATOM 3021 O O . ALA A 1 377 ? -10.611 6.007 -18.997 1.00 64.75 377 ALA A O 1
ATOM 3022 N N . ILE A 1 378 ? -10.713 4.813 -17.109 1.00 65.19 378 ILE A N 1
ATOM 3023 C CA . ILE A 1 378 ? -9.318 4.348 -17.174 1.00 65.19 378 ILE A CA 1
ATOM 3024 C C . ILE A 1 378 ? -9.135 3.338 -18.314 1.00 65.19 378 ILE A C 1
ATOM 3026 O O . ILE A 1 378 ? -8.162 3.434 -19.071 1.00 65.19 378 ILE A O 1
ATOM 3030 N N . ALA A 1 379 ? -10.048 2.374 -18.440 1.00 67.12 379 ALA A N 1
ATOM 3031 C CA . ALA A 1 379 ? -9.997 1.355 -19.482 1.00 67.12 379 ALA A CA 1
ATOM 3032 C C . ALA A 1 379 ? -10.155 1.957 -20.888 1.00 67.12 379 ALA A C 1
ATOM 3034 O O . ALA A 1 379 ? -9.402 1.586 -21.790 1.00 67.12 379 ALA A O 1
ATOM 3035 N N . ASP A 1 380 ? -11.042 2.937 -21.060 1.00 70.06 380 ASP A N 1
ATOM 3036 C CA . ASP A 1 380 ? -11.251 3.630 -22.333 1.00 70.06 380 ASP A CA 1
ATOM 3037 C C . ASP A 1 380 ? -10.014 4.437 -22.754 1.00 70.06 380 ASP A C 1
ATOM 3039 O O . ASP A 1 380 ? -9.498 4.273 -23.862 1.00 70.06 380 ASP A O 1
ATOM 3043 N N . ARG A 1 381 ? -9.412 5.201 -21.829 1.00 65.75 381 ARG A N 1
ATOM 3044 C CA . ARG A 1 381 ? -8.128 5.884 -22.085 1.00 65.75 381 ARG A CA 1
ATOM 3045 C C . ARG A 1 381 ? -7.033 4.907 -22.501 1.00 65.75 381 ARG A C 1
ATOM 3047 O O . ARG A 1 381 ? -6.235 5.215 -23.386 1.00 65.75 381 ARG A O 1
ATOM 3054 N N . LYS A 1 382 ? -6.984 3.725 -21.881 1.00 71.50 382 LYS A N 1
ATOM 3055 C CA . LYS A 1 382 ? -6.027 2.670 -22.234 1.00 71.50 382 LYS A CA 1
ATOM 3056 C C . LYS A 1 382 ? -6.293 2.123 -23.639 1.00 71.50 382 LYS A C 1
ATOM 3058 O O . LYS A 1 382 ? -5.340 1.939 -24.392 1.00 71.50 382 LYS A O 1
ATOM 3063 N N . LEU A 1 383 ? -7.554 1.909 -24.015 1.00 76.25 383 LEU A N 1
ATOM 3064 C CA . LEU A 1 383 ? -7.937 1.472 -25.359 1.00 76.25 383 LEU A CA 1
ATOM 3065 C C . LEU A 1 383 ? -7.605 2.534 -26.420 1.00 76.25 383 LEU A C 1
ATOM 3067 O O . LEU A 1 383 ? -7.026 2.204 -27.455 1.00 76.25 383 LEU A O 1
ATOM 3071 N N . ALA A 1 384 ? -7.903 3.807 -26.157 1.00 68.94 384 ALA A N 1
ATOM 3072 C CA . ALA A 1 384 ? -7.554 4.927 -27.032 1.00 68.94 384 ALA A CA 1
ATOM 3073 C C . ALA A 1 384 ? -6.029 5.079 -27.202 1.00 68.94 384 ALA A C 1
ATOM 3075 O O . ALA A 1 384 ? -5.530 5.315 -28.306 1.00 68.94 384 ALA A O 1
ATOM 3076 N N . ALA A 1 385 ? -5.269 4.877 -26.122 1.00 70.06 385 ALA A N 1
ATOM 3077 C CA . ALA A 1 385 ? -3.811 4.865 -26.161 1.00 70.06 385 ALA A CA 1
ATOM 3078 C C . ALA A 1 385 ? -3.247 3.664 -26.934 1.00 70.06 385 ALA A C 1
ATOM 3080 O O . ALA A 1 385 ? -2.202 3.792 -27.559 1.00 70.06 385 ALA A O 1
ATOM 3081 N N . LEU A 1 386 ? -3.912 2.503 -26.915 1.00 74.44 386 LEU A N 1
ATOM 3082 C CA . LEU A 1 386 ? -3.518 1.362 -27.744 1.00 74.44 386 LEU A CA 1
ATOM 3083 C C . LEU A 1 386 ? -3.794 1.651 -29.221 1.00 74.44 386 LEU A C 1
ATOM 3085 O O . LEU A 1 386 ? -2.873 1.555 -30.021 1.00 74.44 386 LEU A O 1
ATOM 3089 N N . LYS A 1 387 ? -4.999 2.112 -29.569 1.00 74.94 387 LYS A N 1
ATOM 3090 C CA . LYS A 1 387 ? -5.388 2.422 -30.958 1.00 74.94 387 LYS A CA 1
ATOM 3091 C C . LYS A 1 387 ? -4.512 3.480 -31.637 1.00 74.94 387 LYS A C 1
ATOM 3093 O O . LYS A 1 387 ? -4.392 3.474 -32.855 1.00 74.94 387 LYS A O 1
ATOM 3098 N N . SER A 1 388 ? -3.934 4.402 -30.869 1.00 71.44 388 SER A N 1
ATOM 3099 C CA . SER A 1 388 ? -3.067 5.463 -31.396 1.00 71.44 388 SER A CA 1
ATOM 3100 C C . SER A 1 388 ? -1.590 5.067 -31.519 1.00 71.44 388 SER A C 1
ATOM 3102 O O . SER A 1 388 ? -0.791 5.862 -32.016 1.00 71.44 388 SER A O 1
ATOM 3104 N N . LYS A 1 389 ? -1.194 3.855 -31.095 1.00 72.38 389 LYS A N 1
ATOM 3105 C CA . LYS A 1 389 ? 0.195 3.393 -31.227 1.00 72.38 389 LYS A CA 1
ATOM 3106 C C . LYS A 1 389 ? 0.549 3.126 -32.686 1.00 72.38 389 LYS A C 1
ATOM 3108 O O . LYS A 1 389 ? -0.190 2.487 -33.427 1.00 72.38 389 LYS A O 1
ATOM 3113 N N . THR A 1 390 ? 1.748 3.551 -33.069 1.00 70.19 390 THR A N 1
ATOM 3114 C CA . THR A 1 390 ? 2.392 3.080 -34.293 1.00 70.19 390 THR A CA 1
ATOM 3115 C C . THR A 1 390 ? 2.655 1.576 -34.166 1.00 70.19 390 THR A C 1
ATOM 3117 O O . THR A 1 390 ? 3.084 1.097 -33.115 1.00 70.19 390 THR A O 1
ATOM 3120 N N . VAL A 1 391 ? 2.381 0.817 -35.229 1.00 75.69 391 VAL A N 1
ATOM 3121 C CA . VAL A 1 391 ? 2.545 -0.648 -35.273 1.00 75.69 391 VAL A CA 1
ATOM 3122 C C . VAL A 1 391 ? 3.426 -1.080 -36.443 1.00 75.69 391 VAL A C 1
ATOM 3124 O O . VAL A 1 391 ? 3.749 -0.301 -37.344 1.00 75.69 391 VAL A O 1
ATOM 3127 N N . GLY A 1 392 ? 3.850 -2.338 -36.418 1.00 78.19 392 GLY A N 1
ATOM 3128 C CA . GLY A 1 392 ? 4.634 -2.978 -37.462 1.00 78.19 392 GLY A CA 1
ATOM 3129 C C . GLY A 1 392 ? 6.068 -2.457 -37.560 1.00 78.19 392 GLY A C 1
ATOM 3130 O O . GLY A 1 392 ? 6.712 -2.086 -36.575 1.00 78.19 392 GLY A O 1
ATOM 3131 N N . LYS A 1 393 ? 6.585 -2.424 -38.793 1.00 79.50 393 LYS A N 1
ATOM 3132 C CA . LYS A 1 393 ? 7.988 -2.084 -39.091 1.00 79.50 393 LYS A CA 1
ATOM 3133 C C . LYS A 1 393 ? 8.379 -0.670 -38.647 1.00 79.50 393 LYS A C 1
ATOM 3135 O O . LYS A 1 393 ? 9.534 -0.446 -38.290 1.00 79.50 393 LYS A O 1
ATOM 3140 N N . ALA A 1 394 ? 7.440 0.277 -38.657 1.00 80.25 394 ALA A N 1
ATOM 3141 C CA . ALA A 1 394 ? 7.695 1.655 -38.237 1.00 80.25 394 ALA A CA 1
ATOM 3142 C C . ALA A 1 394 ? 7.981 1.742 -36.729 1.00 80.25 394 ALA A C 1
ATOM 3144 O O . ALA A 1 394 ? 8.987 2.328 -36.330 1.00 80.25 394 ALA A O 1
ATOM 3145 N N . ALA A 1 395 ? 7.161 1.080 -35.908 1.00 81.62 395 ALA A N 1
ATOM 3146 C CA . ALA A 1 395 ? 7.349 1.009 -34.460 1.00 81.62 395 ALA A CA 1
ATOM 3147 C C . ALA A 1 395 ? 8.624 0.248 -34.076 1.00 81.62 395 ALA A C 1
ATOM 3149 O O . ALA A 1 395 ? 9.390 0.700 -33.225 1.00 81.62 395 ALA A O 1
ATOM 3150 N N . ALA A 1 396 ? 8.909 -0.862 -34.766 1.00 85.12 396 ALA A N 1
ATOM 3151 C CA . ALA A 1 396 ? 10.151 -1.609 -34.578 1.00 85.12 396 ALA A CA 1
ATOM 3152 C C . ALA A 1 396 ? 11.393 -0.752 -34.891 1.00 85.12 396 ALA A C 1
ATOM 3154 O O . ALA A 1 396 ? 12.368 -0.754 -34.135 1.00 85.12 396 ALA A O 1
ATOM 3155 N N . ARG A 1 397 ? 11.352 0.039 -35.973 1.00 85.88 397 ARG A N 1
ATOM 3156 C CA . ARG A 1 397 ? 12.433 0.969 -36.329 1.00 85.88 397 ARG A CA 1
ATOM 3157 C C . ARG A 1 397 ? 12.604 2.073 -35.287 1.00 85.88 397 ARG A C 1
ATOM 3159 O O . ARG A 1 397 ? 13.740 2.403 -34.949 1.00 85.88 397 ARG A O 1
ATOM 3166 N N . GLU A 1 398 ? 11.510 2.625 -34.770 1.00 87.88 398 GLU A N 1
ATOM 3167 C CA . GLU A 1 398 ? 11.544 3.648 -33.722 1.00 87.88 398 GLU A CA 1
ATOM 3168 C C . GLU A 1 398 ? 12.143 3.105 -32.415 1.00 87.88 398 GLU A C 1
ATOM 3170 O O . GLU A 1 398 ? 13.021 3.741 -31.830 1.00 87.88 398 GLU A O 1
ATOM 3175 N N . ALA A 1 399 ? 11.733 1.906 -31.990 1.00 87.25 399 ALA A N 1
ATOM 3176 C CA . ALA A 1 399 ? 12.271 1.237 -30.807 1.00 87.25 399 ALA A CA 1
ATOM 3177 C C . ALA A 1 399 ? 13.785 0.999 -30.927 1.00 87.25 399 ALA A C 1
ATOM 3179 O O . ALA A 1 399 ? 14.544 1.365 -30.025 1.00 87.25 399 ALA A O 1
ATOM 3180 N N . ARG A 1 400 ? 14.249 0.490 -32.078 1.00 89.38 400 ARG A N 1
ATOM 3181 C CA . ARG A 1 400 ? 15.685 0.332 -32.359 1.00 89.38 400 ARG A CA 1
ATOM 3182 C C . ARG A 1 400 ? 16.436 1.658 -32.354 1.00 89.38 400 ARG A C 1
ATOM 3184 O O . ARG A 1 400 ? 17.539 1.727 -31.817 1.00 89.38 400 ARG A O 1
ATOM 3191 N N . ALA A 1 401 ? 15.863 2.707 -32.944 1.00 88.75 401 ALA A N 1
ATOM 3192 C CA . ALA A 1 401 ? 16.485 4.028 -32.984 1.00 88.75 401 ALA A CA 1
ATOM 3193 C C . ALA A 1 401 ? 16.630 4.629 -31.577 1.00 88.75 401 ALA A C 1
ATOM 3195 O O . ALA A 1 401 ? 17.706 5.120 -31.237 1.00 88.75 401 ALA A O 1
ATOM 3196 N N . LYS A 1 402 ? 15.585 4.526 -30.742 1.00 88.94 402 LYS A N 1
ATOM 3197 C CA . LYS A 1 402 ? 15.610 4.951 -29.334 1.00 88.94 402 LYS A CA 1
ATOM 3198 C C . LYS A 1 402 ? 16.687 4.215 -28.543 1.00 88.94 402 LYS A C 1
ATOM 3200 O O . LYS A 1 402 ? 17.489 4.855 -27.866 1.00 88.94 402 LYS A O 1
ATOM 3205 N N . LEU A 1 403 ? 16.748 2.891 -28.674 1.00 90.50 403 LEU A N 1
ATOM 3206 C CA . LEU A 1 403 ? 17.751 2.082 -27.990 1.00 90.50 403 LEU A CA 1
ATOM 3207 C C . LEU A 1 403 ? 19.174 2.406 -28.459 1.00 90.50 403 LEU A C 1
ATOM 3209 O O . LEU A 1 403 ? 20.052 2.622 -27.630 1.00 90.50 403 LEU A O 1
ATOM 3213 N N . LYS A 1 404 ? 19.401 2.503 -29.775 1.00 89.31 404 LYS A N 1
ATOM 3214 C CA . LYS A 1 404 ? 20.711 2.863 -30.337 1.00 89.31 404 LYS A CA 1
ATOM 3215 C C . LYS A 1 404 ? 21.156 4.247 -29.862 1.00 89.31 404 LYS A C 1
ATOM 3217 O O . LYS A 1 404 ? 22.306 4.409 -29.464 1.00 89.31 404 LYS A O 1
ATOM 3222 N N . GLY A 1 405 ? 20.245 5.222 -29.857 1.00 88.00 405 GLY A N 1
ATOM 3223 C CA . GLY A 1 405 ? 20.503 6.561 -29.327 1.00 88.00 405 GLY A CA 1
ATOM 3224 C C . GLY A 1 405 ? 20.912 6.532 -27.854 1.00 88.00 405 GLY A C 1
ATOM 3225 O O . GLY A 1 405 ? 21.893 7.172 -27.486 1.00 88.00 405 GLY A O 1
ATOM 3226 N N . PHE A 1 406 ? 20.221 5.734 -27.034 1.00 89.31 406 PHE A N 1
ATOM 3227 C CA . PHE A 1 406 ? 20.547 5.550 -25.618 1.00 89.31 406 PHE A CA 1
ATOM 3228 C C . PHE A 1 406 ? 21.898 4.842 -25.394 1.00 89.31 406 PHE A C 1
ATOM 3230 O O . PHE A 1 406 ? 22.683 5.249 -24.540 1.00 89.31 406 PHE A O 1
ATOM 3237 N N . MET A 1 407 ? 22.207 3.800 -26.175 1.00 86.69 407 MET A N 1
ATOM 3238 C CA . MET A 1 407 ? 23.467 3.052 -26.059 1.00 86.69 407 MET A CA 1
ATOM 3239 C C . MET A 1 407 ? 24.692 3.880 -26.469 1.00 86.69 407 MET A C 1
ATOM 3241 O O . MET A 1 407 ? 25.746 3.736 -25.853 1.00 86.69 407 MET A O 1
ATOM 3245 N N . ILE A 1 408 ? 24.564 4.745 -27.485 1.00 83.62 408 ILE A N 1
ATOM 3246 C CA . ILE A 1 408 ? 25.644 5.644 -27.931 1.00 83.62 408 ILE A CA 1
ATOM 3247 C C . ILE A 1 408 ? 25.943 6.698 -26.868 1.00 83.62 408 ILE A C 1
ATOM 3249 O O . ILE A 1 408 ? 27.101 7.025 -26.622 1.00 83.62 408 ILE A O 1
ATOM 3253 N N . SER A 1 409 ? 24.901 7.235 -26.243 1.00 74.00 409 SER A N 1
ATOM 3254 C CA . SER A 1 409 ? 25.045 8.356 -25.328 1.00 74.00 409 SER A CA 1
ATOM 3255 C C . SER A 1 409 ? 25.518 7.949 -23.926 1.00 74.00 409 SER A C 1
ATOM 3257 O O . SER A 1 409 ? 26.019 8.811 -23.209 1.00 74.00 409 SER A O 1
ATOM 3259 N N . ARG A 1 410 ? 25.393 6.660 -23.543 1.00 63.09 410 ARG A N 1
ATOM 3260 C CA . ARG A 1 410 ? 25.791 6.078 -22.234 1.00 63.09 410 ARG A CA 1
ATOM 3261 C C . ARG A 1 410 ? 25.535 7.030 -21.055 1.00 63.09 410 ARG A C 1
ATOM 3263 O O . ARG A 1 410 ? 26.400 7.251 -20.213 1.00 63.09 410 ARG A O 1
ATOM 3270 N N . LEU A 1 411 ? 24.352 7.642 -21.027 1.00 63.81 411 LEU A N 1
ATOM 3271 C CA . LEU A 1 411 ? 24.096 8.773 -20.140 1.00 63.81 411 LEU A CA 1
ATOM 3272 C C . LEU A 1 411 ? 23.949 8.288 -18.690 1.00 63.81 411 LEU A C 1
ATOM 3274 O O . LEU A 1 411 ? 22.963 7.648 -18.321 1.00 63.81 411 LEU A O 1
ATOM 3278 N N . ASP A 1 412 ? 24.906 8.668 -17.841 1.00 68.38 412 ASP A N 1
ATOM 3279 C CA . ASP A 1 412 ? 24.823 8.557 -16.374 1.00 68.38 412 ASP A CA 1
ATOM 3280 C C . ASP A 1 412 ? 23.762 9.499 -15.767 1.00 68.38 412 ASP A C 1
ATOM 3282 O O . ASP A 1 412 ? 23.519 9.512 -14.556 1.00 68.38 412 ASP A O 1
ATOM 3286 N N . ASN A 1 413 ? 23.102 10.291 -16.614 1.00 80.81 413 ASN A N 1
ATOM 3287 C CA . ASN A 1 413 ? 22.041 11.207 -16.247 1.00 80.81 413 ASN A CA 1
ATOM 3288 C C . ASN A 1 413 ? 20.792 10.456 -15.767 1.00 80.81 413 ASN A C 1
ATOM 3290 O O . ASN A 1 413 ? 20.172 9.674 -16.491 1.00 80.81 413 ASN A O 1
ATOM 3294 N N . PHE A 1 414 ? 20.374 10.756 -14.540 1.00 80.50 414 PHE A N 1
ATOM 3295 C CA . PHE A 1 414 ? 19.188 10.173 -13.926 1.00 80.50 414 PHE A CA 1
ATOM 3296 C C . PHE A 1 414 ? 17.918 10.367 -14.765 1.00 80.50 414 PHE A C 1
ATOM 3298 O O . PHE A 1 414 ? 17.179 9.405 -14.957 1.00 80.50 414 PHE A O 1
ATOM 3305 N N . ALA A 1 415 ? 17.680 11.575 -15.287 1.00 81.69 415 ALA A N 1
ATOM 3306 C CA . ALA A 1 415 ? 16.436 11.904 -15.984 1.00 81.69 415 ALA A CA 1
ATOM 3307 C C . ALA A 1 415 ? 16.271 11.103 -17.284 1.00 81.69 415 ALA A C 1
ATOM 3309 O O . ALA A 1 415 ? 15.172 10.687 -17.641 1.00 81.69 415 ALA A O 1
ATOM 3310 N N . GLU A 1 416 ? 17.364 10.844 -17.996 1.00 83.75 416 GLU A N 1
ATOM 3311 C CA . GLU A 1 416 ? 17.333 10.071 -19.241 1.00 83.75 416 GLU A CA 1
ATOM 3312 C C . GLU A 1 416 ? 17.227 8.572 -18.974 1.00 83.75 416 GLU A C 1
ATOM 3314 O O . GLU A 1 416 ? 16.483 7.879 -19.667 1.00 83.75 416 GLU A O 1
ATOM 3319 N N . ARG A 1 417 ? 17.878 8.074 -17.916 1.00 86.81 417 ARG A N 1
ATOM 3320 C CA . ARG A 1 417 ? 17.685 6.697 -17.433 1.00 86.81 417 ARG A CA 1
ATOM 3321 C C . ARG A 1 417 ? 16.253 6.465 -16.949 1.00 86.81 417 ARG A C 1
ATOM 3323 O O . ARG A 1 417 ? 15.715 5.369 -17.098 1.00 86.81 417 ARG A O 1
ATOM 3330 N N . GLU A 1 418 ? 15.622 7.480 -16.364 1.00 83.88 418 GLU A N 1
ATOM 3331 C CA . GLU A 1 418 ? 14.212 7.440 -15.987 1.00 83.88 418 GLU A CA 1
ATOM 3332 C C . GLU A 1 418 ? 13.308 7.368 -17.218 1.00 83.88 418 GLU A C 1
ATOM 3334 O O . GLU A 1 418 ? 12.548 6.406 -17.322 1.00 83.88 418 GLU A O 1
ATOM 3339 N N . LYS A 1 419 ? 13.495 8.263 -18.196 1.00 85.06 419 LYS A N 1
ATOM 3340 C CA . LYS A 1 419 ? 12.782 8.223 -19.485 1.00 85.06 419 LYS A CA 1
ATOM 3341 C C . LYS A 1 419 ? 12.945 6.885 -20.210 1.00 85.06 419 LYS A C 1
ATOM 3343 O O . LYS A 1 419 ? 11.974 6.350 -20.740 1.00 85.06 419 LYS A O 1
ATOM 3348 N N . PHE A 1 420 ? 14.155 6.319 -20.227 1.00 89.81 420 PHE A N 1
ATOM 3349 C CA . PHE A 1 420 ? 14.397 5.000 -20.816 1.00 89.81 420 PHE A CA 1
ATOM 3350 C C . PHE A 1 420 ? 13.615 3.907 -20.087 1.00 89.81 420 PHE A C 1
ATOM 3352 O O . PHE A 1 420 ? 12.974 3.078 -20.724 1.00 89.81 420 PHE A O 1
ATOM 3359 N N . ASN A 1 421 ? 13.648 3.898 -18.753 1.00 88.44 421 ASN A N 1
ATOM 3360 C CA . ASN A 1 421 ? 12.916 2.915 -17.961 1.00 88.44 421 ASN A CA 1
ATOM 3361 C C . ASN A 1 421 ? 11.401 3.041 -18.184 1.00 88.44 421 ASN A C 1
ATOM 3363 O O . ASN A 1 421 ? 10.751 2.031 -18.416 1.00 88.44 421 ASN A O 1
ATOM 3367 N N . GLU A 1 422 ? 10.840 4.251 -18.193 1.00 82.00 422 GLU A N 1
ATOM 3368 C CA . GLU A 1 422 ? 9.421 4.481 -18.506 1.00 82.00 422 GLU A CA 1
ATOM 3369 C C . GLU A 1 422 ? 9.051 3.975 -19.904 1.00 82.00 422 GLU A C 1
ATOM 3371 O O . GLU A 1 422 ? 8.054 3.268 -20.078 1.00 82.00 422 GLU A O 1
ATOM 3376 N N . TRP A 1 423 ? 9.895 4.261 -20.898 1.00 88.75 423 TRP A N 1
ATOM 3377 C CA . TRP A 1 423 ? 9.731 3.713 -22.239 1.00 88.75 423 TRP A CA 1
ATOM 3378 C C . TRP A 1 423 ? 9.770 2.181 -22.223 1.00 88.75 423 TRP A C 1
ATOM 3380 O O . TRP A 1 423 ? 8.851 1.555 -22.749 1.00 88.75 423 TRP A O 1
ATOM 3390 N N . PHE A 1 424 ? 10.754 1.563 -21.565 1.00 89.12 424 PHE A N 1
ATOM 3391 C CA . PHE A 1 424 ? 10.856 0.107 -21.457 1.00 89.12 424 PHE A CA 1
ATOM 3392 C C . PHE A 1 424 ? 9.605 -0.498 -20.806 1.00 89.12 424 PHE A C 1
ATOM 3394 O O . PHE A 1 424 ? 9.055 -1.475 -21.308 1.00 89.12 424 PHE A O 1
ATOM 3401 N N . HIS A 1 425 ? 9.071 0.127 -19.754 1.00 84.44 425 HIS A N 1
ATOM 3402 C CA . HIS A 1 425 ? 7.808 -0.282 -19.131 1.00 84.44 425 HIS A CA 1
ATOM 3403 C C . HIS A 1 425 ? 6.632 -0.253 -20.113 1.00 84.44 425 HIS A C 1
ATOM 3405 O O . HIS A 1 425 ? 5.791 -1.154 -20.083 1.00 84.44 425 HIS A O 1
ATOM 3411 N N . SER A 1 426 ? 6.582 0.748 -20.994 1.00 77.50 426 SER A N 1
ATOM 3412 C CA . SER A 1 426 ? 5.520 0.889 -21.997 1.00 77.50 426 SER A CA 1
ATOM 3413 C C . SER A 1 426 ? 5.543 -0.199 -23.080 1.00 77.50 426 SER A C 1
ATOM 3415 O O . SER A 1 426 ? 4.516 -0.449 -23.716 1.00 77.50 426 SER A O 1
ATOM 3417 N N . THR A 1 427 ? 6.685 -0.877 -23.269 1.00 82.19 427 THR A N 1
ATOM 3418 C CA . THR A 1 427 ? 6.820 -1.977 -24.242 1.00 82.19 427 THR A CA 1
ATOM 3419 C C . THR A 1 427 ? 6.132 -3.268 -23.782 1.00 82.19 427 THR A C 1
ATOM 3421 O O . THR A 1 427 ? 5.830 -4.135 -24.603 1.00 82.19 427 THR A O 1
ATOM 3424 N N . GLY A 1 428 ? 5.869 -3.413 -22.477 1.00 79.19 428 GLY A N 1
ATOM 3425 C CA . GLY A 1 428 ? 5.356 -4.657 -21.892 1.00 79.19 428 GLY A CA 1
ATOM 3426 C C . GLY A 1 428 ? 6.397 -5.779 -21.796 1.00 79.19 428 GLY A C 1
ATOM 3427 O O . GLY A 1 428 ? 6.052 -6.894 -21.413 1.00 79.19 428 GLY A O 1
ATOM 3428 N N . LEU A 1 429 ? 7.661 -5.495 -22.119 1.00 88.38 429 LEU A N 1
ATOM 3429 C CA . LEU A 1 429 ? 8.762 -6.429 -21.928 1.00 88.38 429 LEU A CA 1
ATOM 3430 C C . LEU A 1 429 ? 9.188 -6.479 -20.458 1.00 88.38 429 LEU A C 1
ATOM 3432 O O . LEU A 1 429 ? 9.019 -5.527 -19.685 1.00 88.38 429 LEU A O 1
ATOM 3436 N N . VAL A 1 430 ? 9.765 -7.611 -20.081 1.00 90.50 430 VAL A N 1
ATOM 3437 C CA . VAL A 1 430 ? 10.366 -7.848 -18.774 1.00 90.50 430 VAL A CA 1
ATOM 3438 C C . VAL A 1 430 ? 11.723 -8.513 -18.931 1.00 90.50 430 VAL A C 1
ATOM 3440 O O . VAL A 1 430 ? 11.984 -9.200 -19.912 1.00 90.50 430 VAL A O 1
ATOM 3443 N N . VAL A 1 431 ? 12.573 -8.323 -17.929 1.00 92.81 431 VAL A N 1
ATOM 3444 C CA . VAL A 1 431 ? 13.821 -9.060 -17.761 1.00 92.81 431 VAL A CA 1
ATOM 3445 C C . VAL A 1 431 ? 13.542 -10.229 -16.824 1.00 92.81 431 VAL A C 1
ATOM 3447 O O . VAL A 1 431 ? 13.286 -10.026 -15.636 1.00 92.81 431 VAL A O 1
ATOM 3450 N N . VAL A 1 432 ? 13.591 -11.454 -17.325 1.00 90.75 432 VAL A N 1
ATOM 3451 C CA . VAL A 1 432 ? 13.467 -12.656 -16.500 1.00 90.75 432 VAL A CA 1
ATOM 3452 C C . VAL A 1 432 ? 14.857 -13.157 -16.146 1.00 90.75 432 VAL A C 1
ATOM 3454 O O . VAL A 1 432 ? 15.683 -13.411 -17.015 1.00 90.75 432 VAL A O 1
ATOM 3457 N N . VAL A 1 433 ? 15.122 -13.288 -14.850 1.00 89.06 433 VAL A N 1
ATOM 3458 C CA . VAL A 1 433 ? 16.414 -13.702 -14.304 1.00 89.06 433 VAL A CA 1
ATOM 3459 C C . VAL A 1 433 ? 16.227 -15.011 -13.558 1.00 89.06 433 VAL A C 1
ATOM 3461 O O . VAL A 1 433 ? 15.455 -15.080 -12.597 1.00 89.06 433 VAL A O 1
ATOM 3464 N N . ASP A 1 434 ? 16.973 -16.039 -13.946 1.00 86.12 434 ASP A N 1
ATOM 3465 C CA . ASP A 1 434 ? 17.068 -17.269 -13.173 1.00 86.12 434 ASP A CA 1
ATOM 3466 C C . ASP A 1 434 ? 18.281 -17.212 -12.229 1.00 86.12 434 ASP A C 1
ATOM 3468 O O . ASP A 1 434 ? 19.439 -17.291 -12.659 1.00 86.12 434 ASP A O 1
ATOM 3472 N N . PRO A 1 435 ? 18.058 -17.092 -10.908 1.00 79.62 435 PRO A N 1
ATOM 3473 C CA . PRO A 1 435 ? 19.149 -17.059 -9.951 1.00 79.62 435 PRO A CA 1
ATOM 3474 C C . PRO A 1 435 ? 19.888 -18.398 -9.806 1.00 79.62 435 PRO A C 1
ATOM 3476 O O . PRO A 1 435 ? 21.004 -18.388 -9.278 1.00 79.62 435 PRO A O 1
ATOM 3479 N N . ARG A 1 436 ? 19.319 -19.526 -10.263 1.00 75.88 436 ARG A N 1
ATOM 3480 C CA . ARG A 1 436 ? 19.949 -20.857 -10.209 1.00 75.88 436 ARG A CA 1
ATOM 3481 C C . ARG A 1 436 ? 20.975 -21.025 -11.328 1.00 75.88 436 ARG A C 1
ATOM 3483 O O . ARG A 1 436 ? 22.121 -21.365 -11.048 1.00 75.88 436 ARG A O 1
ATOM 3490 N N . THR A 1 437 ? 20.571 -20.755 -12.568 1.00 80.56 437 THR A N 1
ATOM 3491 C CA . THR A 1 437 ? 21.412 -20.938 -13.765 1.00 80.56 437 THR A CA 1
ATOM 3492 C C . THR A 1 437 ? 22.208 -19.694 -14.153 1.00 80.56 437 THR A C 1
ATOM 3494 O O . THR A 1 437 ? 23.084 -19.779 -15.005 1.00 80.56 437 THR A O 1
ATOM 3497 N N . LYS A 1 438 ? 21.925 -18.536 -13.536 1.00 83.88 438 LYS A N 1
ATOM 3498 C CA . LYS A 1 438 ? 22.484 -17.219 -13.907 1.00 83.88 438 LYS A CA 1
ATOM 3499 C C . LYS A 1 438 ? 22.078 -16.742 -15.298 1.00 83.88 438 LYS A C 1
ATOM 3501 O O . LYS A 1 438 ? 22.583 -15.721 -15.759 1.00 83.88 438 LYS A O 1
ATOM 3506 N N . ARG A 1 439 ? 21.126 -17.430 -15.927 1.00 84.75 439 ARG A N 1
ATOM 3507 C CA . ARG A 1 439 ? 20.560 -17.039 -17.210 1.00 84.75 439 ARG A CA 1
ATOM 3508 C C . ARG A 1 439 ? 19.630 -15.845 -17.032 1.00 84.75 439 ARG A C 1
ATOM 3510 O O . ARG A 1 439 ? 18.900 -15.749 -16.044 1.00 84.75 439 ARG A O 1
ATOM 3517 N N . THR A 1 440 ? 19.683 -14.936 -17.995 1.00 89.19 440 THR A N 1
ATOM 3518 C CA . THR A 1 440 ? 18.787 -13.786 -18.085 1.00 89.19 440 THR A CA 1
ATOM 3519 C C . THR A 1 440 ? 18.233 -13.711 -19.500 1.00 89.19 440 THR A C 1
ATOM 3521 O O . THR A 1 440 ? 18.966 -13.992 -20.444 1.00 89.19 440 THR A O 1
ATOM 3524 N N . GLU A 1 441 ? 16.958 -13.365 -19.637 1.00 88.88 441 GLU A N 1
ATOM 3525 C CA . GLU A 1 441 ? 16.271 -13.212 -20.921 1.00 88.88 441 GLU A CA 1
ATOM 3526 C C . GLU A 1 441 ? 15.340 -11.996 -20.884 1.00 88.88 441 GLU A C 1
ATOM 3528 O O . GLU A 1 441 ? 14.842 -11.623 -19.818 1.00 88.88 441 GLU A O 1
ATOM 3533 N N . ILE A 1 442 ? 15.106 -11.378 -22.043 1.00 90.88 442 ILE A N 1
ATOM 3534 C CA . ILE A 1 442 ? 14.111 -10.318 -22.218 1.00 90.88 442 ILE A CA 1
ATOM 3535 C C . ILE A 1 442 ? 12.969 -10.853 -23.068 1.00 90.88 442 ILE A C 1
ATOM 3537 O O . ILE A 1 442 ? 13.191 -11.318 -24.182 1.00 90.88 442 ILE A O 1
ATOM 3541 N N . LEU A 1 443 ? 11.749 -10.760 -22.545 1.00 87.31 443 LEU A N 1
ATOM 3542 C CA . LEU A 1 443 ? 10.569 -11.332 -23.186 1.00 87.31 443 LEU A CA 1
A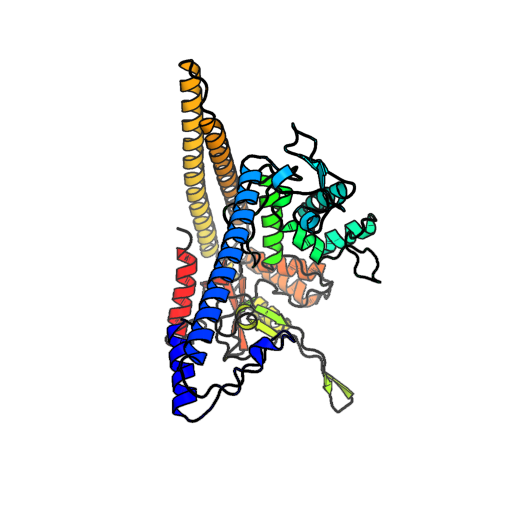TOM 3543 C C . LEU A 1 443 ? 9.285 -10.570 -22.822 1.00 87.31 443 LEU A C 1
ATOM 3545 O O . LEU A 1 443 ? 9.277 -9.811 -21.845 1.00 87.31 443 LEU A O 1
ATOM 3549 N N . PRO A 1 444 ? 8.190 -10.736 -23.583 1.00 84.38 444 PRO A N 1
ATOM 3550 C CA . PRO A 1 444 ? 6.884 -10.191 -23.226 1.00 84.38 444 PRO A CA 1
ATOM 3551 C C . PRO A 1 444 ? 6.251 -10.976 -22.069 1.00 84.38 444 PRO A C 1
ATOM 3553 O O . PRO A 1 444 ? 6.158 -12.203 -22.115 1.00 84.38 444 PRO A O 1
ATOM 3556 N N . ALA A 1 445 ? 5.758 -10.274 -21.049 1.00 79.31 445 ALA A N 1
ATOM 3557 C CA . ALA A 1 445 ? 5.050 -10.909 -19.938 1.00 79.31 445 ALA A CA 1
ATOM 3558 C C . ALA A 1 445 ? 3.892 -10.054 -19.419 1.00 79.31 445 ALA A C 1
ATOM 3560 O O . ALA A 1 445 ? 3.963 -8.821 -19.409 1.00 79.31 445 ALA A O 1
ATOM 3561 N N . LYS A 1 446 ? 2.845 -10.712 -18.908 1.00 76.75 446 LYS A N 1
ATOM 3562 C CA . LYS A 1 446 ? 1.802 -10.047 -18.120 1.00 76.75 446 LYS A CA 1
ATOM 3563 C C . LYS A 1 446 ? 2.211 -10.013 -16.656 1.00 76.75 446 LYS A C 1
ATOM 3565 O O . LYS A 1 446 ? 2.634 -11.017 -16.082 1.00 76.75 446 LYS A O 1
ATOM 3570 N N . ILE A 1 447 ? 2.059 -8.839 -16.056 1.00 73.31 447 ILE A N 1
ATOM 3571 C CA . ILE A 1 447 ? 2.432 -8.565 -14.671 1.00 73.31 447 ILE A CA 1
ATOM 3572 C C . ILE A 1 447 ? 1.167 -8.185 -13.913 1.00 73.31 447 ILE A C 1
ATOM 3574 O O . ILE A 1 447 ? 0.397 -7.344 -14.377 1.00 73.31 447 ILE A O 1
ATOM 3578 N N . PHE A 1 448 ? 0.997 -8.756 -12.726 1.00 67.88 448 PHE A N 1
ATOM 3579 C CA . PHE A 1 448 ? -0.008 -8.332 -11.763 1.00 67.88 448 PHE A CA 1
ATOM 3580 C C . PHE A 1 448 ? 0.682 -7.993 -10.441 1.00 67.88 448 PHE A C 1
ATOM 3582 O O . PHE A 1 448 ? 1.388 -8.816 -9.848 1.00 67.88 448 PHE A O 1
ATOM 3589 N N . GLY A 1 449 ? 0.543 -6.742 -10.002 1.00 71.12 449 GLY A N 1
ATOM 3590 C CA . GLY A 1 449 ? 1.307 -6.212 -8.876 1.00 71.12 449 GLY A CA 1
ATOM 3591 C C . GLY A 1 449 ? 2.819 -6.362 -9.093 1.00 71.12 449 GLY A C 1
ATOM 3592 O O . GLY A 1 449 ? 3.385 -5.788 -10.017 1.00 71.12 449 GLY A O 1
ATOM 3593 N N . ASN A 1 450 ? 3.473 -7.159 -8.243 1.00 69.56 450 ASN A N 1
ATOM 3594 C CA . ASN A 1 450 ? 4.921 -7.413 -8.275 1.00 69.56 450 ASN A CA 1
ATOM 3595 C C . ASN A 1 450 ? 5.286 -8.824 -8.754 1.00 69.56 450 ASN A C 1
ATOM 3597 O O . ASN A 1 450 ? 6.358 -9.336 -8.399 1.00 69.56 450 ASN A O 1
ATOM 3601 N N . ARG A 1 451 ? 4.388 -9.475 -9.500 1.00 74.25 451 ARG A N 1
ATOM 3602 C CA . ARG A 1 451 ? 4.593 -10.835 -9.995 1.00 74.25 451 ARG A CA 1
ATOM 3603 C C . ARG A 1 451 ? 4.269 -10.953 -11.476 1.00 74.25 451 ARG A C 1
ATOM 3605 O O . ARG A 1 451 ? 3.330 -10.330 -11.965 1.00 74.25 451 ARG A O 1
ATOM 3612 N N . ILE A 1 452 ? 5.047 -11.777 -12.165 1.00 76.94 452 ILE A N 1
ATOM 3613 C CA . ILE A 1 452 ? 4.693 -12.286 -13.488 1.00 76.94 452 ILE A CA 1
ATOM 3614 C C . ILE A 1 452 ? 3.563 -13.303 -13.331 1.00 76.94 452 ILE A C 1
ATOM 3616 O O . ILE A 1 452 ? 3.638 -14.165 -12.458 1.00 76.94 452 ILE A O 1
ATOM 3620 N N . VAL A 1 453 ? 2.549 -13.184 -14.186 1.00 74.75 453 VAL A N 1
ATOM 3621 C CA . VAL A 1 453 ? 1.388 -14.087 -14.248 1.00 74.75 453 VAL A CA 1
ATOM 3622 C C . VAL A 1 453 ? 1.350 -14.862 -15.566 1.00 74.75 453 VAL A C 1
ATOM 3624 O O . VAL A 1 453 ? 0.872 -15.985 -15.604 1.00 74.75 453 VAL A O 1
ATOM 3627 N N . GLU A 1 454 ? 1.884 -14.300 -16.650 1.00 71.69 454 GLU A N 1
ATOM 3628 C CA . GLU A 1 454 ? 1.939 -14.968 -17.956 1.00 71.69 454 GLU A CA 1
ATOM 3629 C C . GLU A 1 454 ? 3.248 -14.599 -18.656 1.00 71.69 454 GLU A C 1
ATOM 3631 O O . GLU A 1 454 ? 3.653 -13.435 -18.626 1.00 71.69 454 GLU A O 1
ATOM 3636 N N . ILE A 1 455 ? 3.890 -15.576 -19.293 1.00 71.88 455 ILE A N 1
ATOM 3637 C CA . ILE A 1 455 ? 5.105 -15.414 -20.101 1.00 71.88 455 ILE A CA 1
ATOM 3638 C C . ILE A 1 455 ? 4.786 -15.892 -21.512 1.00 71.88 455 ILE A C 1
ATOM 3640 O O . ILE A 1 455 ? 4.247 -16.985 -21.674 1.00 71.88 455 ILE A O 1
ATOM 3644 N N . ARG A 1 456 ? 5.133 -15.090 -22.522 1.00 65.88 456 ARG A N 1
ATOM 3645 C CA . ARG A 1 456 ? 5.032 -15.485 -23.931 1.00 65.88 456 ARG A CA 1
ATOM 3646 C C . ARG A 1 456 ? 6.416 -15.849 -24.464 1.00 65.88 456 ARG A C 1
ATOM 3648 O O . ARG A 1 456 ? 7.396 -15.204 -24.100 1.00 65.88 456 ARG A O 1
ATOM 3655 N N . ASP A 1 457 ? 6.466 -16.879 -25.304 1.00 59.88 457 ASP A N 1
ATOM 3656 C CA . ASP A 1 457 ? 7.636 -17.251 -26.110 1.00 59.88 457 ASP A CA 1
ATOM 3657 C C . ASP A 1 457 ? 8.930 -17.516 -25.314 1.00 59.88 457 ASP A C 1
ATOM 3659 O O . ASP A 1 457 ? 9.984 -16.965 -25.625 1.00 59.88 457 ASP A O 1
ATOM 3663 N N . SER A 1 458 ? 8.878 -18.379 -24.287 1.00 60.00 458 SER A N 1
ATOM 3664 C CA . SER A 1 458 ? 10.096 -18.864 -23.615 1.00 60.00 458 SER A CA 1
ATOM 3665 C C . SER A 1 458 ? 10.209 -20.383 -23.642 1.00 60.00 458 SER A C 1
ATOM 3667 O O . SER A 1 458 ? 9.458 -21.099 -22.978 1.00 60.00 458 SER A O 1
ATOM 3669 N N . GLU A 1 459 ? 11.205 -20.875 -24.376 1.00 51.06 459 GLU A N 1
ATOM 3670 C CA . GLU A 1 459 ? 11.477 -22.308 -24.517 1.00 51.06 459 GLU A CA 1
ATOM 3671 C C . GLU A 1 459 ? 12.187 -22.920 -23.303 1.00 51.06 459 GLU A C 1
ATOM 3673 O O . GLU A 1 459 ? 12.163 -24.134 -23.148 1.00 51.06 459 GLU A O 1
ATOM 3678 N N . TRP A 1 460 ? 12.817 -22.131 -22.421 1.00 62.59 460 TRP A N 1
ATOM 3679 C CA . TRP A 1 460 ? 13.647 -22.667 -21.326 1.00 62.59 460 TRP A CA 1
ATOM 3680 C C . TRP A 1 460 ? 13.089 -22.426 -19.918 1.00 62.59 460 TRP A C 1
ATOM 3682 O O . TRP A 1 460 ? 13.559 -23.059 -18.973 1.00 62.59 460 TRP A O 1
ATOM 3692 N N . ILE A 1 461 ? 12.080 -21.569 -19.748 1.00 57.09 461 ILE A N 1
ATOM 3693 C CA . ILE A 1 461 ? 11.450 -21.364 -18.434 1.00 57.09 461 ILE A CA 1
ATOM 3694 C C . ILE A 1 461 ? 10.603 -22.585 -18.029 1.00 57.09 461 ILE A C 1
ATOM 3696 O O . ILE A 1 461 ? 10.541 -22.925 -16.851 1.00 57.09 461 ILE A O 1
ATOM 3700 N N . LEU A 1 462 ? 10.023 -23.304 -18.997 1.00 48.22 462 LEU A N 1
ATOM 3701 C CA . LEU A 1 462 ? 9.155 -24.464 -18.747 1.00 48.22 462 LEU A CA 1
ATOM 3702 C C . LEU A 1 462 ? 9.885 -25.821 -18.586 1.00 48.22 462 LEU A C 1
ATOM 3704 O O . LEU A 1 462 ? 9.479 -26.584 -17.710 1.00 48.22 462 LEU A O 1
ATOM 3708 N N . PRO A 1 463 ? 10.958 -26.165 -19.333 1.00 41.06 463 PRO A N 1
ATOM 3709 C CA . PRO A 1 463 ? 11.575 -27.498 -19.245 1.00 41.06 463 PRO A CA 1
ATOM 3710 C C . PRO A 1 463 ? 12.448 -27.745 -18.005 1.00 41.06 463 PRO A C 1
ATOM 3712 O O . PRO A 1 463 ? 12.716 -28.898 -17.665 1.00 41.06 463 PRO A O 1
ATOM 3715 N N . TYR A 1 464 ? 12.925 -26.690 -17.332 1.00 42.41 464 TYR A N 1
ATOM 3716 C CA . TYR A 1 464 ? 13.772 -26.815 -16.133 1.00 42.41 464 TYR A CA 1
ATOM 3717 C C . TYR A 1 464 ? 12.981 -26.848 -14.817 1.00 42.41 464 TYR A C 1
ATOM 3719 O O . TYR A 1 464 ? 13.563 -27.102 -13.759 1.00 42.41 464 TYR A O 1
ATOM 3727 N N . LEU A 1 465 ? 11.663 -26.645 -14.875 1.00 43.81 465 LEU A N 1
ATOM 3728 C CA . LEU A 1 465 ? 10.745 -26.926 -13.777 1.00 43.81 465 LEU A CA 1
ATOM 3729 C C . LEU A 1 465 ? 10.414 -28.430 -13.817 1.00 43.81 465 LEU A C 1
ATOM 3731 O O . LEU A 1 465 ? 9.604 -28.876 -14.628 1.00 43.81 465 LEU A O 1
ATOM 3735 N N . LYS A 1 466 ? 11.082 -29.238 -12.985 1.00 39.47 466 LYS A N 1
ATOM 3736 C CA . LYS A 1 466 ? 10.778 -30.672 -12.826 1.00 39.47 466 LYS A CA 1
ATOM 3737 C C . LYS A 1 466 ? 10.013 -30.914 -11.524 1.00 39.47 466 LYS A C 1
ATOM 3739 O O . LYS A 1 466 ? 10.395 -30.369 -10.492 1.00 39.47 466 LYS A O 1
ATOM 3744 N N . GLY A 1 467 ? 9.005 -31.788 -11.576 1.00 52.97 467 GLY A N 1
ATOM 3745 C CA . GLY A 1 467 ? 8.246 -32.245 -10.405 1.00 52.97 467 GLY A CA 1
ATOM 3746 C C . GLY A 1 467 ? 7.454 -31.128 -9.717 1.00 52.97 467 GLY A C 1
ATOM 3747 O O . GLY A 1 467 ? 6.943 -30.228 -10.381 1.00 52.97 467 GLY A O 1
ATOM 3748 N N . GLU A 1 468 ? 7.414 -31.170 -8.384 1.00 45.66 468 GLU A N 1
ATOM 3749 C CA . GLU A 1 468 ? 6.623 -30.282 -7.516 1.00 45.66 468 GLU A CA 1
ATOM 3750 C C . GLU A 1 468 ? 6.864 -28.778 -7.746 1.00 45.66 468 GLU A C 1
ATOM 3752 O O . GLU A 1 468 ? 5.955 -27.978 -7.552 1.00 45.66 468 GLU A O 1
ATOM 3757 N N . ASP A 1 469 ? 8.054 -28.366 -8.202 1.00 44.84 469 ASP A N 1
ATOM 3758 C CA . ASP A 1 469 ? 8.375 -26.957 -8.489 1.00 44.84 469 ASP A CA 1
ATOM 3759 C C . ASP A 1 469 ? 7.568 -26.409 -9.688 1.00 44.84 469 ASP A C 1
ATOM 3761 O O . ASP A 1 469 ? 7.203 -25.231 -9.701 1.00 44.84 469 ASP A O 1
ATOM 3765 N N . ARG A 1 470 ? 7.269 -27.250 -10.694 1.00 50.56 470 ARG A N 1
ATOM 3766 C CA . ARG A 1 470 ? 6.429 -26.873 -11.846 1.00 50.56 470 ARG A CA 1
ATOM 3767 C C . ARG A 1 470 ? 4.975 -26.745 -11.430 1.00 50.56 470 ARG A C 1
ATOM 3769 O O . ARG A 1 470 ? 4.329 -25.758 -11.773 1.00 50.56 470 ARG A O 1
ATOM 3776 N N . ASP A 1 471 ? 4.495 -27.729 -10.682 1.00 51.09 471 ASP A N 1
ATOM 3777 C CA . ASP A 1 471 ? 3.109 -27.793 -10.234 1.00 51.09 471 ASP A CA 1
ATOM 3778 C C . ASP A 1 471 ? 2.825 -26.670 -9.236 1.00 51.09 471 ASP A C 1
ATOM 3780 O O . ASP A 1 471 ? 1.822 -25.983 -9.372 1.00 51.09 471 ASP A O 1
ATOM 3784 N N . ARG A 1 472 ? 3.768 -26.356 -8.337 1.00 52.66 472 ARG A N 1
ATOM 3785 C CA . ARG A 1 472 ? 3.699 -25.188 -7.450 1.00 52.66 472 ARG A CA 1
ATOM 3786 C C . ARG A 1 472 ? 3.751 -23.864 -8.209 1.00 52.66 472 ARG A C 1
ATOM 3788 O O . ARG A 1 472 ? 3.002 -22.960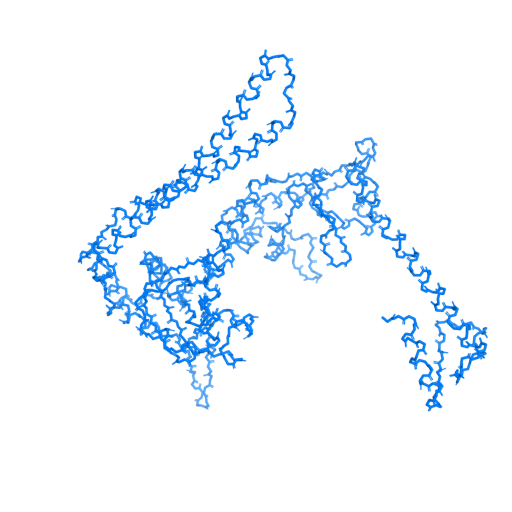 -7.861 1.00 52.66 472 ARG A O 1
ATOM 3795 N N . TYR A 1 473 ? 4.592 -23.723 -9.239 1.00 55.62 473 TYR A N 1
ATOM 3796 C CA . TYR A 1 473 ? 4.603 -22.514 -10.074 1.00 55.62 473 TYR A CA 1
ATOM 3797 C C . TYR A 1 473 ? 3.260 -22.323 -10.792 1.00 55.62 473 TYR A C 1
ATOM 3799 O O . TYR A 1 473 ? 2.695 -21.231 -10.750 1.00 55.62 473 TYR A O 1
ATOM 3807 N N . LEU A 1 474 ? 2.721 -23.378 -11.410 1.00 55.66 474 LEU A N 1
ATOM 3808 C CA . LEU A 1 474 ? 1.431 -23.340 -12.104 1.00 55.66 474 LEU A CA 1
ATOM 3809 C C . LEU A 1 474 ? 0.259 -23.150 -11.133 1.00 55.66 474 LEU A C 1
ATOM 3811 O O . LEU A 1 474 ? -0.628 -22.358 -11.431 1.00 55.66 474 LEU A O 1
ATOM 3815 N N . GLU A 1 475 ? 0.273 -23.783 -9.960 1.00 51.16 475 GLU A N 1
ATOM 3816 C CA . GLU A 1 475 ? -0.716 -23.576 -8.898 1.00 51.16 475 GLU A CA 1
ATOM 3817 C C . GLU A 1 475 ? -0.659 -22.167 -8.312 1.00 51.16 475 GLU A C 1
ATOM 3819 O O . GLU A 1 475 ? -1.704 -21.557 -8.123 1.00 51.16 475 GLU A O 1
ATOM 3824 N N . ASP A 1 476 ? 0.524 -21.632 -8.007 1.00 48.78 476 ASP A N 1
ATOM 3825 C CA . ASP A 1 476 ? 0.665 -20.271 -7.483 1.00 48.78 476 ASP A CA 1
ATOM 3826 C C . ASP A 1 476 ? 0.218 -19.241 -8.530 1.00 48.78 476 ASP A C 1
ATOM 3828 O O . ASP A 1 476 ? -0.418 -18.243 -8.191 1.00 48.78 476 ASP A O 1
ATOM 3832 N N . THR A 1 477 ? 0.488 -19.507 -9.810 1.00 45.94 477 THR A N 1
ATOM 3833 C CA . THR A 1 477 ? 0.016 -18.684 -10.931 1.00 45.94 477 THR A CA 1
ATOM 3834 C C . THR A 1 477 ? -1.504 -18.799 -11.104 1.00 45.94 477 THR A C 1
ATOM 3836 O O . THR A 1 477 ? -2.185 -17.783 -11.243 1.00 45.94 477 THR A O 1
ATOM 3839 N N . ALA A 1 478 ? -2.060 -20.009 -10.999 1.00 41.84 478 ALA A N 1
ATOM 3840 C CA . ALA A 1 478 ? -3.497 -20.263 -11.064 1.00 41.84 478 ALA A CA 1
ATOM 3841 C C . ALA A 1 478 ? -4.245 -19.620 -9.882 1.00 41.84 478 ALA A C 1
ATOM 3843 O O . ALA A 1 478 ? -5.210 -18.886 -10.088 1.00 41.84 478 ALA A O 1
ATOM 3844 N N . LYS A 1 479 ? -3.771 -19.797 -8.644 1.00 41.62 479 LYS A N 1
ATOM 3845 C CA . LYS A 1 479 ? -4.346 -19.190 -7.429 1.00 41.62 479 LYS A CA 1
ATOM 3846 C C . LYS A 1 479 ? -4.442 -17.669 -7.543 1.00 41.62 479 LYS A C 1
ATOM 3848 O O . LYS A 1 479 ? -5.427 -17.109 -7.077 1.00 41.62 479 LYS A O 1
ATOM 3853 N N . LEU A 1 480 ? -3.480 -17.021 -8.205 1.00 38.59 480 LEU A N 1
ATOM 3854 C CA . LEU A 1 480 ? -3.487 -15.577 -8.477 1.00 38.59 480 LEU A CA 1
ATOM 3855 C C . LEU A 1 480 ? -4.467 -15.158 -9.585 1.00 38.59 480 LEU A C 1
ATOM 3857 O O . LEU A 1 480 ? -4.946 -14.029 -9.558 1.00 38.59 480 LEU A O 1
ATOM 3861 N N . SER A 1 481 ? -4.781 -16.043 -10.534 1.00 34.28 481 SER A N 1
ATOM 3862 C CA . SER A 1 481 ? -5.813 -15.798 -11.555 1.00 34.28 481 SER A CA 1
ATOM 3863 C C . SER A 1 481 ? -7.242 -16.039 -11.048 1.00 34.28 481 SER A C 1
ATOM 3865 O O . SER A 1 481 ? -8.166 -15.384 -11.512 1.00 34.28 481 SER A O 1
ATOM 3867 N N . PHE A 1 482 ? -7.417 -16.915 -10.052 1.00 29.42 482 PHE A N 1
ATOM 3868 C CA . PHE A 1 482 ? -8.723 -17.276 -9.486 1.00 29.42 482 PHE A CA 1
ATOM 3869 C C . PHE A 1 482 ? -9.138 -16.462 -8.251 1.00 29.42 482 PHE A C 1
ATOM 3871 O O . PHE A 1 482 ? -10.256 -16.631 -7.778 1.00 29.42 482 PHE A O 1
ATOM 3878 N N . THR A 1 483 ? -8.294 -15.568 -7.714 1.00 27.27 483 THR A N 1
ATOM 3879 C CA . THR A 1 483 ? -8.700 -14.743 -6.554 1.00 27.27 483 THR A CA 1
ATOM 3880 C C . THR A 1 483 ? -9.546 -13.516 -6.912 1.00 27.27 483 THR A C 1
ATOM 3882 O O . THR A 1 483 ? -9.908 -12.782 -6.003 1.00 27.27 483 THR A O 1
ATOM 3885 N N . ASN A 1 484 ? -9.861 -13.282 -8.192 1.00 33.06 484 ASN A N 1
ATOM 3886 C CA . ASN A 1 484 ? -10.742 -12.196 -8.645 1.00 33.06 484 ASN A CA 1
ATOM 3887 C C . ASN A 1 484 ? -11.574 -12.621 -9.875 1.00 33.06 484 ASN A C 1
ATOM 3889 O O . ASN A 1 484 ? -11.482 -11.999 -10.936 1.00 33.06 484 ASN A O 1
ATOM 3893 N N . MET A 1 485 ? -12.366 -13.687 -9.730 1.00 27.92 485 MET A N 1
ATOM 3894 C CA . MET A 1 485 ? -13.678 -13.762 -10.386 1.00 27.92 485 MET A CA 1
ATOM 3895 C C . MET A 1 485 ? -14.751 -13.480 -9.346 1.00 27.92 485 MET A C 1
ATOM 3897 O O . MET A 1 485 ? -14.586 -13.981 -8.209 1.00 27.92 485 MET A O 1
#

Nearest PDB structures (foldseek):
  6zbf-assembly1_D  TM=5.891E-01  e=1.554E-01  Plasmodium falciparum
  5iit-assembly2_B  TM=5.098E-01  e=2.314E+00  Saccharomyces cerevisiae S288C
  5da9-assembly1_A  TM=3.456E-01  e=2.572E+00  Thermochaetoides thermophila DSM 1495
  8i4v-assembly1_A  TM=3.298E-01  e=4.143E+00  Saccharomyces cerevisiae S288C
  7nyw-assembly1_B  TM=3.043E-01  e=2.572E+00  Photorhabdus thracensis

pLDDT: mean 76.53, std 14.08, range [27.27, 94.75]

Secondary structure (DSSP, 8-state):
--HHHHHHHHHHHHHTT--EE---SS--TTSTT--EE-SSSHHHHHHHHHHHHHHHHHHHHHHHHHHHHHHHHHHHHTT-HHHH---TTS-GGGGSS-TTEEEETTTTTTT-EEEE-TTHHHHHHHHHHHTTS-HHHHHHHHHHTT---SSPPTTS--PPPHHHHHHHTT-GGGGT-B--B-TTS-B-SS-BTTSS--SS-HHHHHHHHHHHHHIIIIISPPS-SS---TTTTSEEETTT-BBEEEEPPPPEE-TTS-EEPPPPEEEEHHHHH-TTTS-STTS--PEE--HHHHHHHHHSS-HHHHT-HHHHHHHHHHHHHHHHHHHHHHHHHHHHHHHHHHHHHHHHHTTPPPPHHHHHHHHHHHHHHHHHHHHHHHHHHHHHHHHTS--HHHHHHHHHHHHHHHHHH----HHHHHHHHHHHHHTTEEEEE-TTT--EEEEEEEEETTEEEEE-S-TTTTTT--THHHHHHHHHHHHHHHTT-

Sequence (485 aa):
MEVEDGIRELLAIFDAGLGIAVCPYEDDDTWNRLGIITNLNTSGEEILRELKRARRESERKRERRLGAVDDKWEAIREGNLSKAFKPRGKSKSAKDYPFWLEFHPEERDGRGVFKANEHWPLIVRIWELARTMGGARIAQVLKEEGFKSQHPRKGEEKLLSPEFVRLLLKRRTVLGEFQPRRKNNKPAGPPIPGVFPPVITEVEWKKIRGIIEDRDTGLGATRSKKKHNLFEKRSFCAQCGGLMGWSPQTSKQLADGSMRDYPGNYRCRVGHKDHDACNVKGKQVGTPYNEVALLEMLHDFRWEDRYSSTSHDEEVTQARQHLLALEEVQGAKQRIVDNIKQGISKALMEGQAPNPAFTETLEEADAALIEAENAVAIADRKLAALKSKTVGKAAAREARAKLKGFMISRLDNFAEREKFNEWFHSTGLVVVVDPRTKRTEILPAKIFGNRIVEIRDSEWILPYLKGEDRDRYLEDTAKLSFTNM

Solvent-accessible surface area (backbone atoms only — not comparable to full-atom values): 27335 Å² total; per-residue (Å²): 132,54,74,65,56,56,49,52,54,53,49,53,41,26,75,69,74,42,59,50,74,74,81,76,95,63,101,56,82,83,60,79,76,61,59,66,39,55,60,80,50,78,72,37,53,50,49,54,49,50,51,52,49,53,47,52,52,50,50,52,56,47,48,56,52,48,48,58,50,51,54,31,51,50,30,47,76,74,54,30,35,39,82,56,50,53,40,71,91,77,49,87,65,35,71,81,59,65,87,36,47,44,56,44,43,74,40,76,90,48,22,27,48,59,43,77,42,95,49,34,64,59,55,52,50,51,58,60,44,42,72,83,44,56,42,53,59,45,26,48,53,42,43,77,73,64,49,65,35,94,76,49,55,92,95,48,73,43,60,47,48,37,64,58,46,47,53,55,76,68,50,59,50,42,58,2,30,44,70,44,59,45,102,81,74,44,74,51,72,72,67,42,70,77,62,37,71,57,74,50,54,68,69,57,50,53,52,36,45,50,59,51,47,52,36,70,71,56,75,41,87,69,95,56,86,56,68,89,58,62,56,66,85,35,28,24,23,66,77,68,26,27,38,37,39,80,42,80,45,77,62,40,73,45,97,86,71,47,75,46,78,45,68,30,23,35,32,45,46,52,35,70,76,36,49,84,79,29,81,52,82,82,47,92,52,57,24,78,50,54,68,67,63,52,52,51,54,60,65,73,44,69,41,49,66,70,29,23,61,67,55,46,51,49,52,51,49,52,42,50,53,53,34,51,56,36,49,53,52,28,55,53,36,47,50,53,43,51,52,50,54,52,52,50,52,50,38,50,74,73,72,42,80,76,58,72,67,55,57,56,53,45,53,54,37,49,52,53,28,53,52,32,50,52,52,34,56,53,40,49,52,51,41,54,57,54,75,69,50,74,56,24,67,63,36,27,51,51,53,52,50,53,49,52,55,51,64,75,61,65,62,83,49,39,70,59,45,46,53,49,32,55,52,47,58,74,70,41,47,31,38,40,35,30,54,85,80,59,48,71,48,77,41,49,44,45,70,56,95,62,27,54,67,43,76,53,94,63,86,65,74,60,75,74,42,62,68,69,60,34,55,49,43,52,47,57,42,45,55,66,62,62,75,75,119